Protein 6SP9 (pdb70)

Organism: Mus musculus (NCBI:txid10090)

Secondary structure (DSSP, 8-state):
-PPEEEEEETTEEEEEETTEEEEEEEEEETTEEEEEEEETTTTEEEEEEEESSTTSSHHHHHHHHHHHHHHHH---TTB---SEEE-S-SSGGG----EEEEE---EEHHHHHTT----HHHHHHHHHHHHHHHHHHHHTT---SS--GGGEEE-TT--EEE-S-----------TTS-HHHHTT-S---TTHHHHHHHHHHHHHHHSS-S---SSHHHHHHHHHHHH-PPPHHHHTT---HHHHHHHHHSPP-PPPPGGGTSTT--HHHHHHHHHHS-S-TTSSPPHHHHHTSGGGTTT--GGG-PPPPP---GGGG----HHHHHHHHHHHHHH--PPPS------

CATH classification: 1.10.510.10

Foldseek 3Di:
DFAWDWDQAPNRIDTGGPQWDDWHWDAADDQWTWTWTARNVPRAIKIKTKGHFQLVDLQSLLVLLVVLQVQLFDDAQAAWHFQAKDAPDPDLVRGGIIMTMTGDFRAWQVPADDDVADDLVLLLVLLLSVLLQLQACVLQVWAFQQDARRQWGAHNVRRIHGDNTHHPDDPDDDCLLFQLCSQQVWQDAGNLRVLSSSLQRSLCSLPVDGQQRAPHSVSSVVSLCQAAWQDDPVLVVRHDDPVVSVVSVPDDTHDHDQQCVVRDPDDVLSSVLSNQNSHSPNVSRDHSVRSLPRVSNVVPRDVVRSDYGDHRDPVCVVDRDDSSVSSVSSVVSNVPRDRDDPDDDDDD

Radius of gyration: 21.52 Å; Cα contacts (8 Å, |Δi|>4): 564; chains: 1; bounding box: 47×67×38 Å

Solvent-accessible surface area: 17713 Å² total; per-residue (Å²): 148,84,99,53,59,159,65,109,10,75,186,64,74,0,44,2,9,60,69,1,68,127,9,55,65,84,40,94,22,32,75,10,24,26,0,17,7,88,5,71,155,41,47,82,137,0,12,0,20,23,3,52,95,2,18,126,40,78,60,34,0,20,37,3,14,23,22,1,39,11,18,40,39,3,152,20,80,4,3,15,8,16,32,23,9,15,16,33,17,112,33,58,152,110,1,91,42,0,1,7,0,18,76,30,26,51,39,38,2,71,100,24,29,78,130,54,108,34,85,47,78,54,2,13,53,0,0,6,4,0,0,22,0,0,45,10,0,13,52,6,104,7,20,8,98,34,0,15,8,58,19,0,11,0,32,124,112,18,92,0,23,0,46,55,8,32,87,138,102,172,268,153,51,59,119,92,17,38,1,0,6,40,17,36,129,17,118,76,84,60,60,10,2,1,0,0,3,0,0,2,1,0,0,36,18,48,66,65,85,35,35,2,58,8,121,78,92,72,45,3,8,77,57,0,1,154,9,22,5,43,27,51,81,94,23,30,162,41,6,74,58,105,85,40,75,69,80,10,129,85,35,85,114,54,109,110,74,90,1,54,106,43,5,136,82,25,42,107,73,0,15,54,0,0,46,83,0,4,33,18,83,26,94,65,8,19,55,3,51,103,0,1,70,23,55,2,0,73,111,64,64,41,100,143,61,7,66,91,13,105,127,29,91,62,75,13,29,102,130,129,24,124,59,96,79,1,39,36,59,0,35,78,36,12,114,67,31,118,81,42,91,110,114,112,130,168,192,192

GO terms:
  GO:0038066 p38MAPK cascade (P, IDA)
  GO:0106310 protein serine kinase activity (F, EXP)
  GO:0045663 positive regulation of myoblast differentiation (P, IMP)
  GO:0010831 positive regulation of myotube differentiation (P, IMP)
  GO:1901741 positive regulation of myoblast fusion (P, IMP)
  GO:0006357 regulation of transcription by RNA polymerase II (P, IMP)
  GO:0002062 chondrocyte differentiation (P, IDA)
  GO:0004672 protein kinase activity (F, IDA)
  GO:0004674 protein serine/threonine kinase activity (F, IDA)
  GO:0004707 MAP kinase activity (F, IDA)
  GO:0016301 kinase activity (F, IDA)
  GO:0000922 spindle pole (C, IDA)
  GO:0005739 mitochondrion (C, IDA)
  GO:0005829 cytosol (C, IDA)
  GO:0018105 peptidyl-serine phosphorylation (P, IDA)
  GO:0031663 lipopolysaccharide-mediated signaling pathway (P, IDA)
  GO:0032495 response to muramyl dipeptide (P, IDA)
  GO:0032496 response to lipopolysaccharide (P, IDA)
  GO:0030278 regulation of ossification (P, IDA)
  GO:0006355 regulation of DNA-templated transcription (P, IDA)

Structure (mmCIF, N/CA/C/O backbone):
data_6SP9
#
_entry.id   6SP9
#
_cell.length_a   80.937
_cell.length_b   102.308
_cell.length_c   103.156
_cell.angle_alpha   90.000
_cell.angle_beta   90.000
_cell.angle_gamma   90.000
#
_symmetry.space_group_name_H-M   'I 2 2 2'
#
loop_
_entity.id
_entity.type
_entity.pdbx_description
1 polymer 'Mitogen-activated protein kinase 14'
2 non-polymer 4-(4-FLUOROPHENYL)-1-(4-PIPERIDINYL)-5-(2-AMINO-4-PYRIMIDINYL)-IMIDAZOLE
3 non-polymer 'CALCIUM ION'
4 non-polymer 'DIMETHYL SULFOXIDE'
5 non-polymer 6-[2,5-bis(oxidanylidene)pyrrolidin-1-yl]pyridine-3-sulfonamide
6 water water
#
loop_
_atom_site.group_PDB
_atom_site.id
_atom_site.type_symbol
_atom_site.label_atom_id
_atom_site.label_alt_id
_atom_site.label_comp_id
_atom_site.label_asym_id
_atom_site.label_entity_id
_atom_site.label_seq_id
_atom_site.pdbx_PDB_ins_code
_atom_site.Cartn_x
_atom_site.Cartn_y
_atom_site.Cartn_z
_atom_site.occupancy
_atom_site.B_iso_or_equiv
_atom_site.auth_seq_id
_atom_site.auth_comp_id
_atom_site.auth_asym_id
_atom_site.auth_atom_id
_atom_site.pdbx_PDB_model_num
ATOM 1 N N . ARG A 1 6 ? 15.91526 -26.65336 118.56678 1.000 51.51915 5 ARG A N 1
ATOM 2 C CA . ARG A 1 6 ? 16.53208 -25.56282 117.82224 1.000 45.24971 5 ARG A CA 1
ATOM 3 C C . ARG A 1 6 ? 15.68700 -25.19919 116.60478 1.000 45.20234 5 ARG A C 1
ATOM 4 O O . ARG A 1 6 ? 15.14897 -26.07898 115.93090 1.000 44.38179 5 ARG A O 1
ATOM 6 N N . PRO A 1 7 ? 15.57102 -23.90698 116.31677 1.000 40.34941 6 PRO A N 1
ATOM 7 C CA . PRO A 1 7 ? 14.78949 -23.48545 115.15354 1.000 34.82049 6 PRO A CA 1
ATOM 8 C C . PRO A 1 7 ? 15.54995 -23.72814 113.86186 1.000 27.57192 6 PRO A C 1
ATOM 9 O O . PRO A 1 7 ? 16.78247 -23.74831 113.82356 1.000 33.60213 6 PRO A O 1
ATOM 13 N N . THR A 1 8 ? 14.78757 -23.94301 112.79912 1.000 24.74065 7 THR A N 1
ATOM 14 C CA . THR A 1 8 ? 15.35913 -24.02180 111.46691 1.000 22.82147 7 THR A CA 1
ATOM 15 C C . THR A 1 8 ? 15.62458 -22.60225 110.99015 1.000 17.05906 7 THR A C 1
ATOM 16 O O . THR A 1 8 ? 14.77268 -21.72024 111.13970 1.000 20.21880 7 THR A O 1
ATOM 20 N N . PHE A 1 9 ? 16.81337 -22.37238 110.46113 1.000 15.53440 8 PHE A N 1
ATOM 21 C CA . PHE A 1 9 ? 17.15055 -21.09642 109.85433 1.000 14.31144 8 PHE A CA 1
ATOM 22 C C . PHE A 1 9 ? 17.04905 -21.23021 108.34204 1.000 16.09099 8 PHE A C 1
ATOM 23 O O . PHE A 1 9 ? 17.20190 -22.32087 107.78362 1.000 19.32297 8 PHE A O 1
ATOM 31 N N . TYR A 1 10 ? 16.78178 -20.11721 107.67548 1.000 13.77275 9 TYR A N 1
ATOM 32 C CA . TYR A 1 10 ? 16.83635 -20.07099 106.22573 1.000 13.25499 9 TYR A CA 1
ATOM 33 C C . TYR A 1 10 ? 17.71114 -18.90143 105.81200 1.000 13.65482 9 TYR A C 1
ATOM 34 O O . TYR A 1 10 ? 17.99193 -17.99737 106.60029 1.000 14.90793 9 TYR A O 1
ATOM 43 N N . ARG A 1 11 ? 18.16646 -18.94746 104.57118 1.000 14.19334 10 ARG A N 1
ATOM 44 C CA . ARG A 1 11 ? 19.02747 -17.91597 104.01919 1.000 12.88058 10 ARG A CA 1
ATOM 45 C C . ARG A 1 11 ? 18.26528 -17.11033 102.98094 1.000 15.16566 10 ARG A C 1
ATOM 46 O O . ARG A 1 11 ? 17.47546 -17.66172 102.20759 1.000 17.04536 10 ARG A O 1
ATOM 54 N N . GLN A 1 12 ? 18.49077 -15.80128 102.98097 1.000 11.04798 11 GLN A N 1
ATOM 55 C CA . GLN A 1 12 ? 17.88815 -14.92919 101.98287 1.000 12.69866 11 GLN A CA 1
ATOM 56 C C . GLN A 1 12 ? 18.85238 -13.78903 101.69470 1.000 12.88456 11 GLN A C 1
ATOM 57 O O . GLN A 1 12 ? 19.40983 -13.20032 102.62262 1.000 12.27853 11 GLN A O 1
ATOM 63 N N . GLU A 1 13 ? 19.04928 -13.46778 100.41576 1.000 11.50394 12 GLU A N 1
ATOM 64 C CA . GLU A 1 13 ? 19.91138 -12.34871 100.05400 1.000 11.97755 12 GLU A CA 1
ATOM 65 C C . GLU A 1 13 ? 19.11985 -11.05197 100.16728 1.000 11.92893 12 GLU A C 1
ATOM 66 O O . GLU A 1 13 ? 18.10965 -10.86723 99.48348 1.000 12.29581 12 GLU A O 1
ATOM 72 N N . LEU A 1 14 ? 19.58213 -10.16097 101.03620 1.000 11.11298 13 LEU A N 1
ATOM 73 C CA . LEU A 1 14 ? 18.93436 -8.88194 101.28641 1.000 12.58492 13 LEU A CA 1
ATOM 74 C C . LEU A 1 14 ? 20.04209 -7.84980 101.33899 1.000 13.38771 13 LEU A C 1
ATOM 75 O O . LEU A 1 14 ? 21.06901 -8.08063 101.98633 1.000 12.84623 13 LEU A O 1
ATOM 80 N N . ASN A 1 15 ? 19.86203 -6.74603 100.62350 1.000 15.04669 14 ASN A N 1
ATOM 81 C CA . ASN A 1 15 ? 20.88576 -5.70183 100.56328 1.000 14.75579 14 ASN A CA 1
ATOM 82 C C . ASN A 1 15 ? 22.22383 -6.27820 100.10992 1.000 15.31603 14 ASN A C 1
ATOM 83 O O . ASN A 1 15 ? 23.28161 -5.91665 100.63052 1.000 16.45795 14 ASN A O 1
ATOM 88 N N . LYS A 1 16 ? 22.17099 -7.19756 99.13736 1.000 13.79021 15 LYS A N 1
ATOM 89 C CA . LYS A 1 16 ? 23.34196 -7.80160 98.50130 1.000 13.75735 15 LYS A CA 1
ATOM 90 C C . LYS A 1 16 ? 24.15817 -8.68850 99.43124 1.000 14.95565 15 LYS A C 1
ATOM 91 O O . LYS A 1 16 ? 25.32541 -8.97846 99.14416 1.000 17.99712 15 LYS A O 1
ATOM 97 N N . THR A 1 17 ? 23.59393 -9.14195 100.54640 1.000 12.79460 16 THR A N 1
ATOM 98 C CA . THR A 1 17 ? 24.31367 -10.06248 101.40711 1.000 13.57896 16 THR A CA 1
ATOM 99 C C . THR A 1 17 ? 23.35564 -11.09294 101.99051 1.000 11.33656 16 THR A C 1
ATOM 100 O O . THR A 1 17 ? 22.14757 -10.87448 102.07703 1.000 12.14444 16 THR A O 1
ATOM 104 N N A ILE A 1 18 ? 23.92466 -12.21524 102.41007 0.324 12.14320 17 ILE A N 1
ATOM 105 N N B ILE A 1 18 ? 23.90027 -12.24106 102.37736 0.676 12.06314 17 ILE A N 1
ATOM 106 C CA A ILE A 1 18 ? 23.14752 -13.31490 102.96715 0.324 13.15960 17 ILE A CA 1
ATOM 107 C CA B ILE A 1 18 ? 23.06880 -13.32506 102.89515 0.676 13.12363 17 ILE A CA 1
ATOM 108 C C A ILE A 1 18 ? 22.68993 -12.95180 104.37080 0.324 12.76682 17 ILE A C 1
ATOM 109 C C B ILE A 1 18 ? 22.68338 -13.03369 104.33969 0.676 12.77453 17 ILE A C 1
ATOM 110 O O A ILE A 1 18 ? 23.50527 -12.60739 105.23567 0.324 13.87385 17 ILE A O 1
ATOM 111 O O B ILE A 1 18 ? 23.54704 -12.81474 105.19897 0.676 14.19124 17 ILE A O 1
ATOM 120 N N . TRP A 1 19 ? 21.38455 -13.03195 104.60252 1.000 11.08378 18 TRP A N 1
ATOM 121 C CA . TRP A 1 19 ? 20.84287 -13.03681 105.94977 1.000 10.94170 18 TRP A CA 1
ATOM 122 C C . TRP A 1 19 ? 20.45707 -14.46935 106.28627 1.000 11.74329 18 TRP A C 1
ATOM 123 O O . TRP A 1 19 ? 19.92712 -15.19463 105.44076 1.000 12.67619 18 TRP A O 1
ATOM 134 N N . GLU A 1 20 ? 20.73383 -14.88032 107.51735 1.000 10.66269 19 GLU A N 1
ATOM 135 C CA . GLU A 1 20 ? 20.38343 -16.21315 108.00033 1.000 12.95843 19 GLU A CA 1
ATOM 136 C C . GLU A 1 20 ? 19.47540 -16.01636 109.20101 1.000 12.21088 19 GLU A C 1
ATOM 137 O O . GLU A 1 20 ? 19.91891 -15.53658 110.25056 1.000 12.65591 19 GLU A O 1
ATOM 143 N N . VAL A 1 21 ? 18.20230 -16.34942 109.03490 1.000 12.31760 20 VAL A N 1
ATOM 144 C CA . VAL A 1 21 ? 17.22819 -16.00993 110.06760 1.000 13.59263 20 VAL A CA 1
ATOM 145 C C . VAL A 1 21 ? 16.33907 -17.19444 110.42677 1.000 12.08144 20 VAL A C 1
ATOM 146 O O . VAL A 1 21 ? 16.09619 -18.08217 109.59430 1.000 12.47162 20 VAL A O 1
ATOM 150 N N . PRO A 1 22 ? 15.84754 -17.24773 111.65613 1.000 12.41411 21 PRO A N 1
ATOM 151 C CA . PRO A 1 22 ? 14.96226 -18.34239 112.04539 1.000 14.13580 21 PRO A CA 1
ATOM 152 C C . PRO A 1 22 ? 13.65793 -18.28366 111.28666 1.000 12.84138 21 PRO A C 1
ATOM 153 O O . PRO A 1 22 ? 13.15437 -17.20641 110.95172 1.000 11.94581 21 PRO A O 1
ATOM 157 N N . GLU A 1 23 ? 13.07991 -19.46771 111.07130 1.000 14.18137 22 GLU A N 1
ATOM 158 C CA . GLU A 1 23 ? 11.80556 -19.56776 110.37186 1.000 13.98360 22 GLU A CA 1
ATOM 159 C C . GLU A 1 23 ? 10.70608 -18.76869 111.06042 1.000 12.25802 22 GLU A C 1
ATOM 160 O O . GLU A 1 23 ? 9.70361 -18.44029 110.42649 1.000 13.23501 22 GLU A O 1
ATOM 163 N N . ARG A 1 24 ? 10.88559 -18.43802 112.33496 1.000 12.19300 23 ARG A N 1
ATOM 164 C CA . ARG A 1 24 ? 9.93514 -17.58389 113.03520 1.000 13.75075 23 ARG A CA 1
ATOM 165 C C . ARG A 1 24 ? 9.67879 -16.26609 112.29906 1.000 10.95749 23 ARG A C 1
ATOM 166 O O . ARG A 1 24 ? 8.55643 -15.74841 112.32117 1.000 12.76047 23 ARG A O 1
ATOM 174 N N . TYR A 1 25 ? 10.70571 -15.69460 111.66022 1.000 9.99623 24 TYR A N 1
ATOM 175 C CA . TYR A 1 25 ? 10.59998 -14.37661 111.03519 1.000 9.18921 24 TYR A CA 1
ATOM 176 C C . TYR A 1 25 ? 10.46763 -14.55124 109.53189 1.000 12.08545 24 TYR A C 1
ATOM 177 O O . TYR A 1 25 ? 11.32875 -15.17130 108.89870 1.000 13.08704 24 TYR A O 1
ATOM 186 N N . GLN A 1 26 ? 9.40181 -14.00416 108.96452 1.000 10.03019 25 GLN A N 1
ATOM 187 C CA . GLN A 1 26 ? 9.08086 -14.23432 107.56528 1.000 11.01299 25 GLN A CA 1
ATOM 188 C C . GLN A 1 26 ? 8.86745 -12.92091 106.82793 1.000 10.90002 25 GLN A C 1
ATOM 189 O O . GLN A 1 26 ? 8.68454 -11.85668 107.42487 1.000 11.42336 25 GLN A O 1
ATOM 195 N N . ASN A 1 27 ? 8.91872 -13.01121 105.49915 1.000 12.65620 26 ASN A N 1
ATOM 196 C CA . ASN A 1 27 ? 8.61865 -11.88769 104.60558 1.000 11.07976 26 ASN A CA 1
ATOM 197 C C . ASN A 1 27 ? 9.52731 -10.68446 104.86249 1.000 10.87047 26 ASN A C 1
ATOM 198 O O . ASN A 1 27 ? 9.07199 -9.54126 104.95311 1.000 12.98700 26 ASN A O 1
ATOM 203 N N . LEU A 1 28 ? 10.82222 -10.94609 104.97081 1.000 10.15230 27 LEU A N 1
ATOM 204 C CA . LEU A 1 28 ? 11.76596 -9.86237 105.19548 1.000 10.67290 27 LEU A CA 1
ATOM 205 C C . LEU A 1 28 ? 11.87855 -8.96528 103.97485 1.000 11.27385 27 LEU A C 1
ATOM 206 O O . LEU A 1 28 ? 11.98056 -9.43993 102.83800 1.000 11.57124 27 LEU A O 1
ATOM 211 N N . SER A 1 29 ? 11.91480 -7.66290 104.21220 1.000 10.43720 28 SER A N 1
ATOM 212 C CA . SER A 1 29 ? 12.22509 -6.75432 103.11952 1.000 12.58525 28 SER A CA 1
ATOM 213 C C . SER A 1 29 ? 12.93602 -5.53650 103.68029 1.000 11.37994 28 SER A C 1
ATOM 214 O O . SER A 1 29 ? 12.63835 -5.09745 104.79972 1.000 11.60835 28 SER A O 1
ATOM 217 N N . PRO A 1 30 ? 13.86942 -4.97025 102.93275 1.000 10.13318 29 PRO A N 1
ATOM 218 C CA . PRO A 1 30 ? 14.73152 -3.91532 103.48689 1.000 10.57585 29 PRO A CA 1
ATOM 219 C C . PRO A 1 30 ? 13.99131 -2.61533 103.75675 1.000 9.97034 29 PRO A C 1
ATOM 220 O O . PRO A 1 30 ? 13.18233 -2.15503 102.94442 1.000 10.59167 29 PRO A O 1
ATOM 224 N N . VAL A 1 31 ? 14.31466 -1.99898 104.90045 1.000 10.00646 30 VAL A N 1
ATOM 225 C CA . VAL A 1 31 ? 13.77098 -0.69794 105.27614 1.000 9.27436 30 VAL A CA 1
ATOM 226 C C . VAL A 1 31 ? 14.88305 0.24590 105.71077 1.000 10.40590 30 VAL A C 1
ATOM 227 O O . VAL A 1 31 ? 14.62592 1.21672 106.42862 1.000 10.70373 30 VAL A O 1
ATOM 231 N N . GLY A 1 32 ? 16.10988 -0.00722 105.27840 1.000 11.03970 31 GLY A N 1
ATOM 232 C CA . GLY A 1 32 ? 17.16475 0.98296 105.38373 1.000 13.86470 31 GLY A CA 1
ATOM 233 C C . GLY A 1 32 ? 18.28583 0.58576 106.33053 1.000 16.67401 31 GLY A C 1
ATOM 234 O O . GLY A 1 32 ? 18.23192 -0.41625 107.03889 1.000 17.83665 31 GLY A O 1
ATOM 235 N N . SER A 1 33 ? 19.32976 1.41203 106.32127 1.000 15.98306 32 SER A N 1
ATOM 236 C CA . SER A 1 33 ? 20.48321 1.17242 107.17477 1.000 19.06334 32 SER A CA 1
ATOM 237 C C . SER A 1 33 ? 20.23395 1.70211 108.57579 1.000 21.02297 32 SER A C 1
ATOM 238 O O . SER A 1 33 ? 19.44950 2.63083 108.78128 1.000 26.19759 32 SER A O 1
ATOM 241 N N . GLY A 1 34 ? 20.89365 1.07082 109.54769 1.000 19.26116 33 GLY A N 1
ATOM 242 C CA . GLY A 1 34 ? 20.97977 1.58083 110.89438 1.000 21.47850 33 GLY A CA 1
ATOM 243 C C . GLY A 1 34 ? 22.43826 1.75515 111.28093 1.000 22.08673 33 GLY A C 1
ATOM 244 O O . GLY A 1 34 ? 23.34488 1.55314 110.47300 1.000 23.57900 33 GLY A O 1
ATOM 245 N N . ALA A 1 35 ? 22.64463 2.15770 112.52604 1.000 21.47410 34 ALA A N 1
ATOM 246 C CA . ALA A 1 35 ? 24.00286 2.31995 113.02471 1.000 21.09568 34 ALA A CA 1
ATOM 247 C C . ALA A 1 35 ? 24.72259 0.98079 112.98499 1.000 20.18865 34 ALA A C 1
ATOM 248 O O . ALA A 1 35 ? 24.33401 0.03930 113.67629 1.000 24.84091 34 ALA A O 1
ATOM 250 N N . TYR A 1 36 ? 25.76111 0.88587 112.15345 1.000 19.39947 35 TYR A N 1
ATOM 251 C CA . TYR A 1 36 ? 26.58686 -0.32048 112.05599 1.000 19.71462 35 TYR A CA 1
ATOM 252 C C . TYR A 1 36 ? 25.80862 -1.53763 111.55171 1.000 21.21474 35 TYR A C 1
ATOM 253 O O . TYR A 1 36 ? 26.17830 -2.67320 111.83876 1.000 21.32606 35 TYR A O 1
ATOM 262 N N . GLY A 1 37 ? 24.74179 -1.33041 110.78854 1.000 20.48525 36 GLY A N 1
ATOM 263 C CA . GLY A 1 37 ? 23.96513 -2.46699 110.32239 1.000 21.16901 36 GLY A CA 1
ATOM 264 C C . GLY A 1 37 ? 22.94193 -2.02342 109.30386 1.000 23.90669 36 GLY A C 1
ATOM 265 O O . GLY A 1 37 ? 22.89995 -0.85909 108.89893 1.000 25.45989 36 GLY A O 1
ATOM 266 N N . SER A 1 38 ? 22.11620 -2.98008 108.88394 1.000 16.82830 37 SER A N 1
ATOM 267 C CA . SER A 1 38 ? 21.01044 -2.71982 107.96673 1.000 13.85927 37 SER A CA 1
ATOM 268 C C . SER A 1 38 ? 19.77831 -3.45853 108.47511 1.000 10.84445 37 SER A C 1
ATOM 269 O O . SER A 1 38 ? 19.89146 -4.42221 109.23669 1.000 10.77495 37 SER A O 1
ATOM 272 N N . VAL A 1 39 ? 18.59493 -2.99444 108.07261 1.000 10.12690 38 VAL A N 1
ATOM 273 C CA . VAL A 1 39 ? 17.35206 -3.35674 108.75229 1.000 9.75150 38 VAL A CA 1
ATOM 274 C C . VAL A 1 39 ? 16.33483 -3.86103 107.74482 1.000 10.39040 38 VAL A C 1
ATOM 275 O O . VAL A 1 39 ? 16.17634 -3.27771 106.66413 1.000 10.21911 38 VAL A O 1
ATOM 279 N N . CYS A 1 40 ? 15.62102 -4.92618 108.10877 1.000 9.14218 39 CYS A N 1
ATOM 280 C CA . CYS A 1 40 ? 14.50213 -5.43189 107.33034 1.000 10.03563 39 CYS A CA 1
ATOM 281 C C . CYS A 1 40 ? 13.25693 -5.45197 108.19914 1.000 11.19734 39 CYS A C 1
ATOM 282 O O . CYS A 1 40 ? 13.32322 -5.80923 109.38346 1.000 11.35473 39 CYS A O 1
ATOM 285 N N . ALA A 1 41 ? 12.12699 -5.08499 107.61310 1.000 9.76584 40 ALA A N 1
ATOM 286 C CA . ALA A 1 41 ? 10.83109 -5.39231 108.19623 1.000 10.69380 40 ALA A CA 1
ATOM 287 C C . ALA A 1 41 ? 10.54387 -6.88397 108.04063 1.000 10.59945 40 ALA A C 1
ATOM 288 O O . ALA A 1 41 ? 10.97067 -7.52207 107.07158 1.000 12.03547 40 ALA A O 1
ATOM 290 N N . ALA A 1 42 ? 9.80166 -7.44785 108.99331 1.000 9.93765 41 ALA A N 1
ATOM 291 C CA . ALA A 1 42 ? 9.50837 -8.87558 108.97677 1.000 9.81697 41 ALA A CA 1
ATOM 292 C C . ALA A 1 42 ? 8.21425 -9.13923 109.72565 1.000 10.40903 41 ALA A C 1
ATOM 293 O O . ALA A 1 42 ? 7.73503 -8.31414 110.50876 1.000 11.26466 41 ALA A O 1
ATOM 295 N N . PHE A 1 43 ? 7.65357 -10.30413 109.47902 1.000 11.48280 42 PHE A N 1
ATOM 296 C CA . PHE A 1 43 ? 6.47366 -10.78382 110.18604 1.000 10.48237 42 PHE A CA 1
ATOM 297 C C . PHE A 1 43 ? 6.91538 -11.83510 111.20267 1.000 10.51254 42 PHE A C 1
ATOM 298 O O . PHE A 1 43 ? 7.56076 -12.82828 110.83265 1.000 10.64669 42 PHE A O 1
ATOM 306 N N . ASP A 1 44 ? 6.59895 -11.60957 112.48154 1.000 10.31301 43 ASP A N 1
ATOM 307 C CA . ASP A 1 44 ? 6.88406 -12.57084 113.55129 1.000 9.15550 43 ASP A CA 1
ATOM 308 C C . ASP A 1 44 ? 5.72712 -13.56591 113.60754 1.000 9.79819 43 ASP A C 1
ATOM 309 O O . ASP A 1 44 ? 4.63814 -13.24700 114.09559 1.000 10.56814 43 ASP A O 1
ATOM 314 N N . THR A 1 45 ? 5.95751 -14.78193 113.10732 1.000 10.62842 44 THR A N 1
ATOM 315 C CA . THR A 1 45 ? 4.87804 -15.76627 113.06698 1.000 10.96595 44 THR A CA 1
ATOM 316 C C . THR A 1 45 ? 4.49105 -16.29282 114.44310 1.000 10.71526 44 THR A C 1
ATOM 317 O O . THR A 1 45 ? 3.43328 -16.92266 114.56080 1.000 11.52769 44 THR A O 1
ATOM 321 N N . LYS A 1 46 ? 5.30450 -16.06760 115.47017 1.000 11.13631 45 LYS A N 1
ATOM 322 C CA . LYS A 1 46 ? 4.94158 -16.54073 116.80105 1.000 11.80013 45 LYS A CA 1
ATOM 323 C C . LYS A 1 46 ? 3.81306 -15.70404 117.38589 1.000 12.85341 45 LYS A C 1
ATOM 324 O O . LYS A 1 46 ? 2.90825 -16.23548 118.04520 1.000 13.53221 45 LYS A O 1
ATOM 330 N N . THR A 1 47 ? 3.83216 -14.39602 117.13674 1.000 12.83846 46 THR A N 1
ATOM 331 C CA . THR A 1 47 ? 2.91083 -13.46093 117.76977 1.000 14.74514 46 THR A CA 1
ATOM 332 C C . THR A 1 47 ? 2.03472 -12.70218 116.78971 1.000 13.09413 46 THR A C 1
ATOM 333 O O . THR A 1 47 ? 1.15983 -11.94365 117.22985 1.000 14.05758 46 THR A O 1
ATOM 337 N N . GLY A 1 48 ? 2.24406 -12.86631 115.48516 1.000 11.52484 47 GLY A N 1
ATOM 338 C CA . GLY A 1 48 ? 1.52192 -12.07727 114.52310 1.000 12.46938 47 GLY A CA 1
ATOM 339 C C . GLY A 1 48 ? 1.90698 -10.61739 114.48260 1.000 12.26510 47 GLY A C 1
ATOM 340 O O . GLY A 1 48 ? 1.20252 -9.83342 113.85314 1.000 14.65404 47 GLY A O 1
ATOM 341 N N . HIS A 1 49 ? 3.01506 -10.22410 115.10720 1.000 10.19151 48 HIS A N 1
ATOM 342 C CA . HIS A 1 49 ? 3.42647 -8.83070 115.15362 1.000 11.12056 48 HIS A CA 1
ATOM 343 C C . HIS A 1 49 ? 4.43515 -8.54193 114.05412 1.000 9.68015 48 HIS A C 1
ATOM 344 O O . HIS A 1 49 ? 5.16647 -9.42710 113.60317 1.000 11.06868 48 HIS A O 1
ATOM 351 N N . ARG A 1 50 ? 4.45422 -7.28961 113.62117 1.000 10.63375 49 ARG A N 1
ATOM 352 C CA . ARG A 1 50 ? 5.45491 -6.81187 112.67758 1.000 9.15907 49 ARG A CA 1
ATOM 353 C C . ARG A 1 50 ? 6.68601 -6.35564 113.43761 1.000 10.46410 49 ARG A C 1
ATOM 354 O O . ARG A 1 50 ? 6.58132 -5.62792 114.43132 1.000 11.87989 49 ARG A O 1
ATOM 362 N N . VAL A 1 51 ? 7.85451 -6.76252 112.95237 1.000 8.49801 50 VAL A N 1
ATOM 363 C CA . VAL A 1 51 ? 9.10366 -6.47524 113.63476 1.000 8.33146 50 VAL A CA 1
ATOM 364 C C . VAL A 1 51 ? 10.10246 -5.88527 112.65411 1.000 8.98040 50 VAL A C 1
ATOM 365 O O . VAL A 1 51 ? 9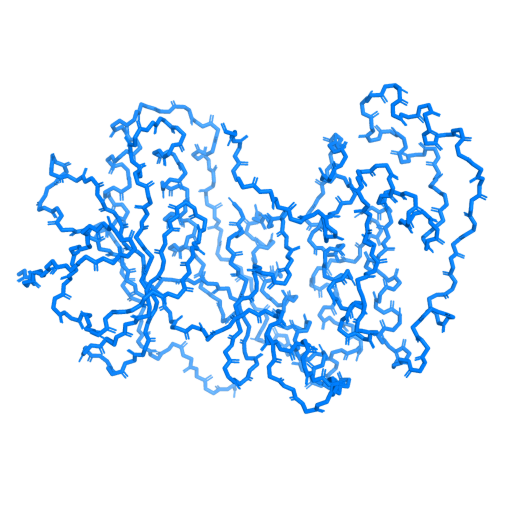.94493 -5.97408 111.43359 1.000 9.58349 50 VAL A O 1
ATOM 369 N N . ALA A 1 52 ? 11.13543 -5.27209 113.20821 1.000 8.15286 51 ALA A N 1
ATOM 370 C CA . ALA A 1 52 ? 12.29185 -4.84677 112.43399 1.000 8.56660 51 ALA A CA 1
ATOM 371 C C . ALA A 1 52 ? 13.49245 -5.64717 112.91241 1.000 8.94952 51 ALA A C 1
ATOM 372 O O . ALA A 1 52 ? 13.71971 -5.77114 114.11979 1.000 10.67417 51 ALA A O 1
ATOM 374 N N . VAL A 1 53 ? 14.25276 -6.20381 111.97712 1.000 8.13938 52 VAL A N 1
ATOM 375 C CA . VAL A 1 53 ? 15.41991 -7.02407 112.27772 1.000 10.08694 52 VAL A CA 1
ATOM 376 C C . VAL A 1 53 ? 16.63543 -6.29683 111.73470 1.000 8.87443 52 VAL A C 1
ATOM 377 O O . VAL A 1 53 ? 16.69985 -6.00472 110.52942 1.000 9.12658 52 VAL A O 1
ATOM 381 N N . LYS A 1 54 ? 17.59500 -6.00638 112.59551 1.000 9.08715 53 LYS A N 1
ATOM 382 C CA . LYS A 1 54 ? 18.83848 -5.37061 112.18601 1.000 10.10696 53 LYS A CA 1
ATOM 383 C C . LYS A 1 54 ? 19.95544 -6.40195 112.19472 1.000 10.46735 53 LYS A C 1
ATOM 384 O O . LYS A 1 54 ? 20.21272 -7.02924 113.23377 1.000 11.67952 53 LYS A O 1
ATOM 390 N N . LYS A 1 55 ? 20.60497 -6.58245 111.04950 1.000 9.59687 54 LYS A N 1
ATOM 391 C CA . LYS A 1 55 ? 21.79734 -7.41521 110.96561 1.000 9.47132 54 LYS A CA 1
ATOM 392 C C . LYS A 1 55 ? 23.01321 -6.51587 111.13527 1.000 10.53544 54 LYS A C 1
ATOM 393 O O . LYS A 1 55 ? 23.22945 -5.60220 110.33038 1.000 10.60660 54 LYS A O 1
ATOM 399 N N . LEU A 1 56 ? 23.80841 -6.75940 112.17093 1.000 9.84703 55 LEU A N 1
ATOM 400 C CA . LEU A 1 56 ? 24.99227 -5.93826 112.34532 1.000 11.19313 55 LEU A CA 1
ATOM 401 C C . LEU A 1 56 ? 25.98863 -6.22026 111.23416 1.000 14.71937 55 LEU A C 1
ATOM 402 O O . LEU A 1 56 ? 26.15056 -7.35854 110.79171 1.000 14.28345 55 LEU A O 1
ATOM 407 N N A SER A 1 57 ? 26.65666 -5.16699 110.77807 0.557 15.86925 56 SER A N 1
ATOM 408 N N B SER A 1 57 ? 26.65619 -5.16451 110.77668 0.443 15.88262 56 SER A N 1
ATOM 409 C CA A SER A 1 57 ? 27.62282 -5.27108 109.69554 0.557 17.67964 56 SER A CA 1
ATOM 410 C CA B SER A 1 57 ? 27.62902 -5.26017 109.69720 0.443 17.68098 56 SER A CA 1
ATOM 411 C C A SER A 1 57 ? 28.98914 -5.60676 110.28091 0.557 17.73947 56 SER A C 1
ATOM 412 C C B SER A 1 57 ? 28.99134 -5.60635 110.28462 0.443 17.76077 56 SER A C 1
ATOM 413 O O A SER A 1 57 ? 29.55036 -4.81698 111.04816 0.557 17.95259 56 SER A O 1
ATOM 414 O O B SER A 1 57 ? 29.55659 -4.81849 111.05111 0.443 17.96216 56 SER A O 1
ATOM 419 N N . ARG A 1 58 ? 29.50993 -6.77818 109.92851 1.000 18.03110 57 ARG A N 1
ATOM 420 C CA . ARG A 1 58 ? 30.84867 -7.20773 110.31949 1.000 21.84739 57 ARG A CA 1
ATOM 421 C C . ARG A 1 58 ? 31.13271 -6.95459 111.80339 1.00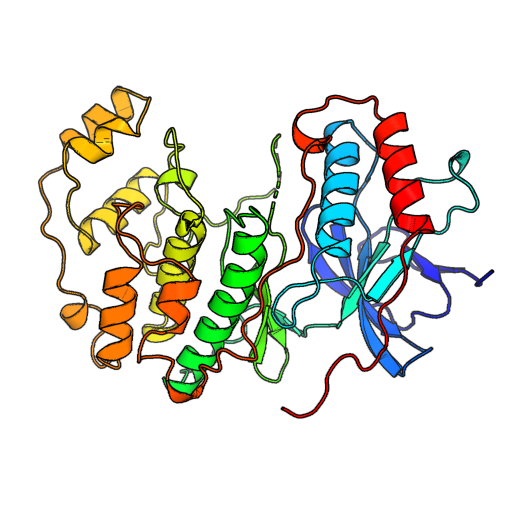0 18.96014 57 ARG A C 1
ATOM 422 O O . ARG A 1 58 ? 32.05881 -6.21558 112.14857 1.000 18.74958 57 ARG A O 1
ATOM 427 N N . PRO A 1 59 ? 30.32810 -7.53093 112.69413 1.000 16.71566 58 PRO A N 1
ATOM 428 C CA . PRO A 1 59 ? 30.38106 -7.12640 114.10768 1.000 14.64592 58 PRO A CA 1
ATOM 429 C C . PRO A 1 59 ? 31.71265 -7.38978 114.79299 1.000 15.65596 58 PRO A C 1
ATOM 430 O O . PRO A 1 59 ? 32.01029 -6.72485 115.79047 1.000 13.60626 58 PRO A O 1
ATOM 434 N N . PHE A 1 60 ? 32.52491 -8.32685 114.30572 1.000 16.53640 59 PHE A N 1
ATOM 435 C CA . PHE A 1 60 ? 33.78870 -8.64244 114.96679 1.000 16.22352 59 PHE A CA 1
ATOM 436 C C . PHE A 1 60 ? 34.97479 -8.51423 114.01531 1.000 20.66475 59 PHE A C 1
ATOM 437 O O . PHE A 1 60 ? 35.98848 -9.20096 114.17301 1.000 21.09535 59 PHE A O 1
ATOM 445 N N . GLN A 1 61 ? 34.86695 -7.60145 113.04880 1.000 18.68077 60 GLN A N 1
ATOM 446 C CA . GLN A 1 61 ? 35.92866 -7.41078 112.06443 1.000 25.13048 60 GLN A CA 1
ATOM 447 C C . GLN A 1 61 ? 37.15442 -6.75032 112.67747 1.000 25.05020 60 GLN A C 1
ATOM 448 O O . GLN A 1 61 ? 38.27795 -6.96647 112.20835 1.000 25.40393 60 GLN A O 1
ATOM 454 N N . SER A 1 62 ? 36.95954 -5.93959 113.71157 1.000 19.56320 61 SER A N 1
ATOM 455 C CA . SER A 1 62 ? 38.02847 -5.18381 114.32960 1.000 22.70342 61 SER A CA 1
ATOM 456 C C . SER A 1 62 ? 37.66237 -4.95672 115.78343 1.000 20.12858 61 SER A C 1
ATOM 457 O O . SER A 1 62 ? 36.53182 -5.20602 116.21214 1.000 17.06519 61 SER A O 1
ATOM 460 N N . ILE A 1 63 ? 38.63119 -4.44714 116.53635 1.000 19.76604 62 ILE A N 1
ATOM 461 C CA . ILE A 1 63 ? 38.38354 -4.12340 117.93251 1.000 18.99933 62 ILE A CA 1
ATOM 462 C C . ILE A 1 63 ? 37.33854 -3.02273 118.05795 1.000 16.86282 62 ILE A C 1
ATOM 463 O O . ILE A 1 63 ? 36.59169 -2.96953 119.04823 1.000 16.82711 62 ILE A O 1
ATOM 468 N N . ILE A 1 64 ? 37.27043 -2.12616 117.07238 1.000 17.03635 63 ILE A N 1
ATOM 469 C CA . ILE A 1 64 ? 36.25141 -1.08349 117.08709 1.000 16.94586 63 ILE A CA 1
ATOM 470 C C . ILE A 1 64 ? 34.87201 -1.69197 116.88521 1.000 15.32148 63 ILE A C 1
ATOM 471 O O . ILE A 1 64 ? 33.92161 -1.37434 117.61447 1.000 15.34685 63 ILE A O 1
ATOM 476 N N . HIS A 1 65 ? 34.73475 -2.56417 115.88364 1.000 15.18904 64 HIS A N 1
ATOM 477 C CA . HIS A 1 65 ? 33.44242 -3.18571 115.64714 1.000 14.59116 64 HIS A CA 1
ATOM 478 C C . HIS A 1 65 ? 33.04027 -4.05224 116.82515 1.000 11.86135 64 HIS A C 1
ATOM 479 O O . HIS A 1 65 ? 31.87294 -4.04810 117.23453 1.000 12.61998 64 HIS A O 1
ATOM 486 N N . ALA A 1 66 ? 33.98937 -4.80715 117.37945 1.000 13.16362 65 ALA A N 1
ATOM 487 C CA . ALA A 1 66 ? 33.64314 -5.77355 118.41405 1.000 11.44363 65 ALA A CA 1
ATOM 488 C C . ALA A 1 66 ? 33.12928 -5.07548 119.66485 1.000 11.31652 65 ALA A C 1
ATOM 489 O O . ALA A 1 66 ? 32.12961 -5.50208 120.25870 1.000 11.15503 65 ALA A O 1
ATOM 491 N N . LYS A 1 67 ? 33.80074 -4.00469 120.09055 1.000 11.72906 66 LYS A N 1
ATOM 492 C CA . LYS A 1 67 ? 33.33848 -3.31161 121.28495 1.000 9.83638 66 LYS A CA 1
ATOM 493 C C . LYS A 1 67 ? 32.03067 -2.57645 121.01396 1.000 11.69123 66 LYS A C 1
ATOM 494 O O . LYS A 1 67 ? 31.15086 -2.51278 121.88619 1.000 11.77357 66 LYS A O 1
ATOM 500 N N . ARG A 1 68 ? 31.86807 -2.02795 119.80733 1.000 11.53793 67 ARG A N 1
ATOM 501 C CA . ARG A 1 68 ? 30.60753 -1.35817 119.50507 1.000 11.40339 67 ARG A CA 1
ATOM 502 C C . ARG A 1 68 ? 29.45090 -2.34329 119.41251 1.000 9.98979 67 ARG A C 1
ATOM 503 O O . ARG A 1 68 ? 28.32056 -1.99558 119.76781 1.000 11.14505 67 ARG A O 1
ATOM 511 N N . THR A 1 69 ? 29.70796 -3.57153 118.96176 1.000 10.19062 68 THR A N 1
ATOM 512 C CA . THR A 1 69 ? 28.67679 -4.59994 118.97369 1.000 10.75573 68 THR A CA 1
ATOM 513 C C . THR A 1 69 ? 28.23914 -4.89808 120.40071 1.000 10.08374 68 THR A C 1
ATOM 514 O O . THR A 1 69 ? 27.03876 -4.92595 120.71178 1.000 10.23311 68 THR A O 1
ATOM 518 N N . TYR A 1 70 ? 29.20995 -5.12588 121.28635 1.000 10.53121 69 TYR A N 1
ATOM 519 C CA . TYR A 1 70 ? 28.91056 -5.35184 122.69342 1.000 10.15037 69 TYR A CA 1
ATOM 520 C C . TYR A 1 70 ? 28.15666 -4.17267 123.28223 1.000 10.06432 69 TYR A C 1
ATOM 521 O O . TYR A 1 70 ? 27.14707 -4.35261 123.97013 1.000 10.39783 69 TYR A O 1
ATOM 530 N N . ARG A 1 71 ? 28.64480 -2.95688 123.02290 1.000 9.90058 70 ARG A N 1
ATOM 531 C CA . ARG A 1 71 ? 28.00833 -1.75099 123.54222 1.000 9.23123 70 ARG A CA 1
ATOM 532 C C . ARG A 1 71 ? 26.54735 -1.68019 123.12487 1.000 10.11688 70 ARG A C 1
ATOM 533 O O . ARG A 1 71 ? 25.65650 -1.40187 123.94347 1.000 11.50988 70 ARG A O 1
ATOM 541 N N . GLU A 1 72 ? 26.27970 -1.90085 121.83812 1.000 9.29328 71 GLU A N 1
ATOM 542 C CA . GLU A 1 72 ? 24.91248 -1.75597 121.35145 1.000 9.91641 71 GLU A CA 1
ATOM 543 C C . GLU A 1 72 ? 24.01066 -2.82689 121.94435 1.000 9.98630 71 GLU A C 1
ATOM 544 O O . GLU A 1 72 ? 22.87568 -2.54400 122.34883 1.000 11.06500 71 GLU A O 1
ATOM 550 N N . LEU A 1 73 ? 24.48764 -4.05899 122.01610 1.000 9.91837 72 LEU A N 1
ATOM 551 C CA . LEU A 1 73 ? 23.65736 -5.10793 122.59357 1.000 10.46120 72 LEU A CA 1
ATOM 552 C C . LEU A 1 73 ? 23.38484 -4.85285 124.07801 1.000 10.01396 72 LEU A C 1
ATOM 553 O O . LEU A 1 73 ? 22.24376 -5.00296 124.53782 1.000 11.06009 72 LEU A O 1
ATOM 558 N N . ARG A 1 74 ? 24.40554 -4.45140 124.84002 1.000 10.16249 73 ARG A N 1
ATOM 559 C CA . ARG A 1 74 ? 24.19691 -4.10568 126.24462 1.000 13.99615 73 ARG A CA 1
ATOM 560 C C . ARG A 1 74 ? 23.18608 -2.98389 126.39105 1.000 13.60514 73 ARG A C 1
ATOM 561 O O . ARG A 1 74 ? 22.28445 -3.04580 127.23850 1.000 13.98435 73 ARG A O 1
ATOM 569 N N . LEU A 1 75 ? 23.33731 -1.93534 125.59090 1.000 12.28647 74 LEU A N 1
ATOM 570 C CA . LEU A 1 75 ? 22.44018 -0.79347 125.68992 1.000 13.16622 74 LEU A CA 1
ATOM 571 C C . LEU A 1 75 ? 21.01125 -1.19765 125.36589 1.000 13.89209 74 LEU A C 1
ATOM 572 O O . LEU A 1 75 ? 20.07267 -0.86653 126.10252 1.000 15.06801 74 LEU A O 1
ATOM 577 N N . LEU A 1 76 ? 20.82016 -1.90736 124.25774 1.000 11.55348 75 LEU A N 1
ATOM 578 C CA . LEU A 1 76 ? 19.46128 -2.24725 123.85556 1.000 13.91244 75 LEU A CA 1
ATOM 579 C C . LEU A 1 76 ? 18.81209 -3.24638 124.79933 1.000 12.15024 75 LEU A C 1
ATOM 580 O O . LEU A 1 76 ? 17.58672 -3.21440 124.97029 1.000 13.15660 75 LEU A O 1
ATOM 585 N N . LYS A 1 77 ? 19.59278 -4.15212 125.39403 1.000 9.93571 76 LYS A N 1
ATOM 586 C CA . LYS A 1 77 ? 19.03987 -5.05532 126.40264 1.000 10.50151 76 LYS A CA 1
ATOM 587 C C . LYS A 1 77 ? 18.56840 -4.30527 127.63850 1.000 12.07478 76 LYS A C 1
ATOM 588 O O . LYS A 1 77 ? 17.69360 -4.79548 128.36210 1.000 14.40862 76 LYS A O 1
ATOM 594 N N . HIS A 1 78 ? 19.14392 -3.13497 127.90736 1.000 12.18223 77 HIS A N 1
ATOM 595 C CA . HIS A 1 78 ? 18.79138 -2.37538 129.09573 1.000 12.68459 77 HIS A CA 1
ATOM 596 C C . HIS A 1 78 ? 17.59048 -1.46076 128.89360 1.000 14.91111 77 HIS A C 1
ATOM 597 O O . HIS A 1 78 ? 16.90506 -1.14704 129.87142 1.000 15.71881 77 HIS A O 1
ATOM 604 N N . MET A 1 79 ? 17.32845 -1.02422 127.66305 1.000 14.64893 78 MET A N 1
ATOM 605 C CA . MET A 1 79 ? 16.33413 0.01574 127.38029 1.000 13.61551 78 MET A CA 1
ATOM 606 C C . MET A 1 79 ? 14.94552 -0.59592 127.37993 1.000 15.01422 78 MET A C 1
ATOM 607 O O . MET A 1 79 ? 14.60525 -1.35721 126.46633 1.000 16.66931 78 MET A O 1
ATOM 612 N N . LYS A 1 80 ? 14.12104 -0.23416 128.38016 1.000 13.08471 79 LYS A N 1
ATOM 613 C CA . LYS A 1 80 ? 12.76161 -0.74974 128.52839 1.000 13.19165 79 LYS A CA 1
ATOM 614 C C . LYS A 1 80 ? 11.83654 0.43698 128.79415 1.000 11.84369 79 LYS A C 1
ATOM 615 O O . LYS A 1 80 ? 11.46660 0.73515 129.93679 1.000 13.66917 79 LYS A O 1
ATOM 621 N N . HIS A 1 81 ? 11.47489 1.12619 127.71453 1.000 10.00371 80 HIS A N 1
ATOM 622 C CA . HIS A 1 81 ? 10.68825 2.34941 127.77453 1.000 10.34738 80 HIS A CA 1
ATOM 623 C C . HIS A 1 81 ? 9.93241 2.50316 126.46237 1.000 9.29804 80 HIS A C 1
ATOM 624 O O . HIS A 1 81 ? 10.47624 2.23690 125.38544 1.000 9.97971 80 HIS A O 1
ATOM 631 N N . GLU A 1 82 ? 8.68683 2.97755 126.54434 1.000 9.37914 81 GLU A N 1
ATOM 632 C CA . GLU A 1 82 ? 7.84508 3.01317 125.34940 1.000 9.35468 81 GLU A CA 1
ATOM 633 C C . GLU A 1 82 ? 8.31176 4.00838 124.29285 1.000 10.08194 81 GLU A C 1
ATOM 634 O O . GLU A 1 82 ? 7.88982 3.88851 123.14237 1.000 10.80165 81 GLU A O 1
ATOM 640 N N . ASN A 1 83 ? 9.16893 4.97433 124.63588 1.000 8.70732 82 ASN A N 1
ATOM 641 C CA . ASN A 1 83 ? 9.68375 5.92302 123.65486 1.000 9.31247 82 ASN A CA 1
ATOM 642 C C . ASN A 1 83 ? 11.16900 5.71965 123.37142 1.000 8.14377 82 ASN A C 1
ATOM 643 O O . ASN A 1 83 ? 11.84593 6.64974 122.91885 1.000 8.32263 82 ASN A O 1
ATOM 648 N N . VAL A 1 84 ? 11.68324 4.51558 123.60895 1.000 8.71090 83 VAL A N 1
ATOM 649 C CA . VAL A 1 84 ? 13.07902 4.19131 123.34810 1.000 10.13736 83 VAL A CA 1
ATOM 650 C C . VAL A 1 84 ? 13.11536 2.82199 122.68654 1.000 9.54698 83 VAL A C 1
ATOM 651 O O . VAL A 1 84 ? 12.40565 1.90636 123.10927 1.000 9.58719 83 VAL A O 1
ATOM 655 N N . ILE A 1 85 ? 13.92560 2.68238 121.63742 1.000 10.47816 84 ILE A N 1
ATOM 656 C CA . ILE A 1 85 ? 14.07391 1.37823 120.99940 1.000 11.08661 84 ILE A CA 1
ATOM 657 C C . ILE A 1 85 ? 14.65683 0.38518 121.99425 1.000 12.25597 84 ILE A C 1
ATOM 658 O O . ILE A 1 85 ? 15.66888 0.65816 122.65252 1.000 15.93675 84 ILE A O 1
ATOM 663 N N . GLY A 1 86 ? 14.00879 -0.76820 122.11185 1.000 11.51014 85 GLY A N 1
ATOM 664 C CA . GLY A 1 86 ? 14.50822 -1.86940 122.91080 1.000 12.62557 85 GLY A CA 1
ATOM 665 C C . GLY A 1 86 ? 14.37158 -3.16294 122.13943 1.000 11.44883 85 GLY A C 1
ATOM 666 O O . GLY A 1 86 ? 14.10243 -3.13880 120.93395 1.000 13.96097 85 GLY A O 1
ATOM 667 N N . LEU A 1 87 ? 14.51225 -4.30585 122.81298 1.000 10.85440 86 LEU A N 1
ATOM 668 C CA . LEU A 1 87 ? 14.66539 -5.57895 122.12237 1.000 9.71593 86 LEU A CA 1
ATOM 669 C C . LEU A 1 87 ? 13.50296 -6.51188 122.39413 1.000 11.34487 86 LEU A C 1
ATOM 670 O O . LEU A 1 87 ? 13.14502 -6.75618 123.55174 1.000 12.84927 86 LEU A O 1
ATOM 675 N N . LEU A 1 88 ? 12.94427 -7.06277 121.32692 1.000 11.04756 87 LEU A N 1
ATOM 676 C CA . LEU A 1 88 ? 12.05638 -8.20467 121.39699 1.000 11.91228 87 LEU A CA 1
ATOM 677 C C . LEU A 1 88 ? 12.82664 -9.50906 121.31802 1.000 10.41074 87 LEU A C 1
ATOM 678 O O . LEU A 1 88 ? 12.36815 -10.52639 121.84268 1.000 12.32639 87 LEU A O 1
ATOM 683 N N . ASP A 1 89 ? 13.96518 -9.51663 120.63801 1.000 10.42627 88 ASP A N 1
ATOM 684 C CA . ASP A 1 89 ? 14.71244 -10.74729 120.41304 1.000 10.81816 88 ASP A CA 1
ATOM 685 C C . ASP A 1 89 ? 16.10849 -10.35094 119.97793 1.000 10.13724 88 ASP A C 1
ATOM 686 O O . ASP A 1 89 ? 16.33538 -9.23049 119.50991 1.000 9.44769 88 ASP A O 1
ATOM 691 N N . VAL A 1 90 ? 17.04520 -11.27702 120.16101 1.000 10.20244 89 VAL A N 1
ATOM 692 C CA . VAL A 1 90 ? 18.38311 -11.18356 119.58788 1.000 10.50989 89 VAL A CA 1
ATOM 693 C C . VAL A 1 90 ? 18.79037 -12.59984 119.24087 1.000 11.07883 89 VAL A C 1
ATOM 694 O O . VAL A 1 90 ? 18.52424 -13.52752 120.01402 1.000 12.80506 89 VAL A O 1
ATOM 698 N N . PHE A 1 91 ? 19.35200 -12.78921 118.05211 1.000 10.67677 90 PHE A N 1
ATOM 699 C CA . PHE A 1 91 ? 19.65225 -14.13790 117.59773 1.000 11.10259 90 PHE A CA 1
ATOM 700 C C . PHE A 1 91 ? 20.92576 -14.17609 116.76860 1.000 12.67449 90 PHE A C 1
ATOM 701 O O . PHE A 1 91 ? 21.40994 -13.16456 116.24370 1.000 10.75939 90 PHE A O 1
ATOM 709 N N . THR A 1 92 ? 21.45734 -15.38798 116.65442 1.000 12.09937 91 THR A N 1
ATOM 710 C CA . THR A 1 92 ? 22.57569 -15.67088 115.79410 1.000 12.17910 91 THR A CA 1
ATOM 711 C C . THR A 1 92 ? 22.37354 -17.06985 115.23397 1.000 13.11614 91 THR A C 1
ATOM 712 O O . THR A 1 92 ? 21.83377 -17.94503 115.92425 1.000 12.76601 91 THR A O 1
ATOM 716 N N . PRO A 1 93 ? 22.77799 -17.31088 113.98579 1.000 13.93503 92 PRO A N 1
ATOM 717 C CA . PRO A 1 93 ? 22.76525 -18.69187 113.47362 1.000 14.01347 92 PRO A CA 1
ATOM 718 C C . PRO A 1 93 ? 23.83037 -19.58166 114.09507 1.000 15.26297 92 PRO A C 1
ATOM 719 O O . PRO A 1 93 ? 23.75882 -20.80665 113.92998 1.000 18.24915 92 PRO A O 1
ATOM 723 N N . ALA A 1 94 ? 24.78461 -19.01675 114.82715 1.000 14.46000 93 ALA A N 1
ATOM 724 C CA . ALA A 1 94 ? 25.85716 -19.80787 115.41404 1.000 15.14219 93 ALA A CA 1
ATOM 725 C C . ALA A 1 94 ? 25.32687 -20.79064 116.45165 1.000 16.30119 93 ALA A C 1
ATOM 726 O O . ALA A 1 94 ? 24.42538 -20.48242 117.23547 1.000 17.78705 93 ALA A O 1
ATOM 728 N N . ARG A 1 95 ? 25.90830 -21.98550 116.45463 1.000 19.15121 94 ARG A N 1
ATOM 729 C CA . ARG A 1 95 ? 25.58359 -23.00645 117.43592 1.000 20.37370 94 ARG A CA 1
ATOM 730 C C . ARG A 1 95 ? 26.58214 -23.04722 118.57770 1.000 21.35829 94 ARG A C 1
ATOM 731 O O . ARG A 1 95 ? 26.36934 -23.77805 119.54941 1.000 24.19292 94 ARG A O 1
ATOM 734 N N . SER A 1 96 ? 27.64689 -22.25867 118.49449 1.000 17.49531 95 SER A N 1
ATOM 735 C CA . SER A 1 96 ? 28.65151 -22.18947 119.54365 1.000 20.36650 95 SER A CA 1
ATOM 736 C C . SER A 1 96 ? 29.43792 -20.90666 119.34042 1.000 16.15078 95 SER A C 1
ATOM 737 O O . SER A 1 96 ? 29.38050 -20.28299 118.27750 1.000 17.69598 95 SER A O 1
ATOM 740 N N . LEU A 1 97 ? 30.19742 -20.53721 120.37465 1.000 15.52840 96 LEU A N 1
ATOM 741 C CA . LEU A 1 97 ? 31.06015 -19.36470 120.28716 1.000 16.12419 96 LEU A CA 1
ATOM 742 C C . LEU A 1 97 ? 32.03980 -19.46955 119.12502 1.000 15.29327 96 LEU A C 1
ATOM 743 O O . LEU A 1 97 ? 32.35592 -18.46324 118.47949 1.000 17.12336 96 LEU A O 1
ATOM 748 N N . GLU A 1 98 ? 32.55218 -20.67676 118.85431 1.000 17.87151 97 GLU A N 1
ATOM 749 C CA . GLU A 1 98 ? 33.52416 -20.83316 117.77311 1.000 20.57590 97 GLU A CA 1
ATOM 750 C C . GLU A 1 98 ? 32.92306 -20.52670 116.40534 1.000 21.56152 97 GLU A C 1
ATOM 751 O O . GLU A 1 98 ? 33.65560 -20.16002 115.47870 1.000 30.30864 97 GLU A O 1
ATOM 757 N N . GLU A 1 99 ? 31.61329 -20.69070 116.25563 1.000 18.99493 98 GLU A N 1
ATOM 758 C CA . GLU A 1 99 ? 30.88997 -20.43052 115.01694 1.000 24.37383 98 GLU A CA 1
ATOM 759 C C . GLU A 1 99 ? 30.33367 -19.01574 114.94769 1.000 21.28176 98 GLU A C 1
ATOM 760 O O . GLU A 1 99 ? 29.69951 -18.66585 113.94614 1.000 23.29861 98 GLU A O 1
ATOM 766 N N . PHE A 1 100 ? 30.54760 -18.20668 115.98153 1.000 16.91619 99 PHE A N 1
ATOM 767 C CA . PHE A 1 100 ? 29.78995 -16.97380 116.18950 1.000 15.69296 99 PHE A CA 1
ATOM 768 C C . PHE A 1 100 ? 30.42599 -15.82538 115.41678 1.000 15.57625 99 PHE A C 1
ATOM 769 O O . PHE A 1 100 ? 31.55408 -15.41264 115.71111 1.000 18.84898 99 PHE A O 1
ATOM 777 N N . ASN A 1 101 ? 29.69283 -15.29848 114.43435 1.000 14.72708 100 ASN A N 1
ATOM 778 C CA . ASN A 1 101 ? 30.20342 -14.17040 113.66347 1.000 16.24615 100 ASN A CA 1
ATOM 779 C C . ASN A 1 101 ? 29.10619 -13.22377 113.19199 1.000 19.46123 100 ASN A C 1
ATOM 780 O O . ASN A 1 101 ? 29.40910 -12.29309 112.43328 1.000 20.21442 100 ASN A O 1
ATOM 785 N N . ASP A 1 102 ? 27.85787 -13.41129 113.60262 1.000 15.06952 101 ASP A N 1
ATOM 786 C CA . ASP A 1 102 ? 26.77527 -12.57643 113.10794 1.000 15.35790 101 ASP A CA 1
ATOM 787 C C . ASP A 1 102 ? 25.74906 -12.38907 114.21237 1.000 16.61491 101 ASP A C 1
ATOM 788 O O . ASP A 1 102 ? 25.46691 -13.32263 114.96806 1.000 15.31054 101 ASP A O 1
ATOM 793 N N . VAL A 1 103 ? 25.20593 -11.17651 114.30576 1.000 12.60754 102 VAL A N 1
ATOM 794 C CA . VAL A 1 103 ? 24.29250 -10.77755 115.37068 1.000 13.03573 102 VAL A CA 1
ATOM 795 C C . VAL A 1 103 ? 23.10793 -10.07475 114.72860 1.000 9.63199 102 VAL A C 1
ATOM 796 O O . VAL A 1 103 ? 23.29546 -9.14906 113.93076 1.000 11.94561 102 VAL A O 1
ATOM 800 N N . TYR A 1 104 ? 21.90085 -10.48268 115.09880 1.000 9.72051 103 TYR A N 1
ATOM 801 C CA . TYR A 1 104 ? 20.67066 -9.86914 114.61748 1.000 8.77505 103 TYR A CA 1
ATOM 802 C C . TYR A 1 104 ? 19.85976 -9.39197 115.81032 1.000 10.34578 103 TYR A C 1
ATOM 803 O O . TYR A 1 104 ? 19.66884 -10.14064 116.77705 1.000 10.25833 103 TYR A O 1
ATOM 812 N N . LEU A 1 105 ? 19.37463 -8.15864 115.73357 1.000 9.61384 104 LEU A N 1
ATOM 813 C CA . LEU A 1 105 ? 18.59505 -7.52418 116.78898 1.000 9.18265 104 LEU A CA 1
ATOM 814 C C . LEU A 1 105 ? 17.17896 -7.30032 116.28086 1.000 9.96200 104 LEU A C 1
ATOM 815 O O . LEU A 1 105 ? 16.98928 -6.88252 115.13337 1.000 11.66331 104 LEU A O 1
ATOM 820 N N . VAL A 1 106 ? 16.18105 -7.55460 117.12465 1.000 9.72073 105 VAL A N 1
ATOM 821 C CA . VAL A 1 106 ? 14.77923 -7.49084 116.71981 1.000 9.32219 105 VAL A CA 1
ATOM 822 C C . VAL A 1 106 ? 14.03953 -6.52262 117.63363 1.000 9.73804 105 VAL A C 1
ATOM 823 O O . VAL A 1 106 ? 14.16164 -6.61804 118.86177 1.000 10.58651 105 VAL A O 1
ATOM 827 N N . THR A 1 107 ? 13.25974 -5.61311 117.03647 1.000 9.54476 106 THR A N 1
ATOM 828 C CA . THR A 1 107 ? 12.42705 -4.67399 117.78424 1.000 9.53986 106 THR A CA 1
ATOM 829 C C . THR A 1 107 ? 11.08283 -4.53515 117.07964 1.000 9.24577 106 THR A C 1
ATOM 830 O O . THR A 1 107 ? 10.87828 -5.04452 115.97533 1.000 9.92178 106 THR A O 1
ATOM 834 N N . HIS A 1 108 ? 10.14534 -3.84998 117.72584 1.000 10.88004 107 HIS A N 1
ATOM 835 C CA . HIS A 1 108 ? 8.85344 -3.61384 117.08728 1.000 11.08800 107 HIS A CA 1
ATOM 836 C C . HIS A 1 108 ? 9.03918 -2.76288 115.82806 1.000 11.24848 107 HIS A C 1
ATOM 837 O O . HIS A 1 108 ? 9.80604 -1.79934 115.82044 1.000 10.43540 107 HIS A O 1
ATOM 844 N N . LEU A 1 109 ? 8.32321 -3.10546 114.75537 1.000 9.57226 108 LEU A N 1
ATOM 845 C CA . LEU A 1 109 ? 8.44597 -2.33715 113.51947 1.000 9.08441 108 LEU A CA 1
ATOM 846 C C . LEU A 1 109 ? 7.86249 -0.93525 113.68490 1.000 10.08729 108 LEU A C 1
ATOM 847 O O . LEU A 1 109 ? 6.72067 -0.76990 114.13214 1.000 12.34877 108 LEU A O 1
ATOM 852 N N . MET A 1 110 ? 8.64461 0.06822 113.30576 1.000 9.90004 109 MET A N 1
ATOM 853 C CA . MET A 1 110 ? 8.19554 1.45289 113.18797 1.000 11.63907 109 MET A CA 1
ATOM 854 C C . MET A 1 110 ? 8.31377 1.85780 111.72185 1.000 16.20039 109 MET A C 1
ATOM 855 O O . MET A 1 110 ? 9.29765 1.52664 111.06189 1.000 24.74114 109 MET A O 1
ATOM 860 N N . GLY A 1 111 ? 7.31162 2.56738 111.20602 1.000 16.17914 110 GLY A N 1
ATOM 861 C CA . GLY A 1 111 ? 7.20736 2.73736 109.76473 1.000 18.31091 110 GLY A CA 1
ATOM 862 C C . GLY A 1 111 ? 8.15663 3.74319 109.14448 1.000 15.75483 110 GLY A C 1
ATOM 863 O O . GLY A 1 111 ? 8.53806 3.59897 107.97589 1.000 19.78123 110 GLY A O 1
ATOM 864 N N . ALA A 1 112 ? 8.53580 4.77619 109.88197 1.000 12.24534 111 ALA A N 1
ATOM 865 C CA . ALA A 1 112 ? 9.13541 5.94445 109.27131 1.000 17.19628 111 ALA A CA 1
ATOM 866 C C . ALA A 1 112 ? 10.08795 6.59506 110.26513 1.000 13.54023 111 ALA A C 1
ATOM 867 O O . ALA A 1 112 ? 10.34703 6.07045 111.35003 1.000 12.57458 111 ALA A O 1
ATOM 869 N N . ASP A 1 113 ? 10.61298 7.75063 109.89746 1.000 11.52044 112 ASP A N 1
ATOM 870 C CA . ASP A 1 113 ? 11.27418 8.61005 110.86791 1.000 9.91201 112 ASP A CA 1
ATOM 871 C C . ASP A 1 113 ? 10.54767 9.94936 110.91812 1.000 11.38407 112 ASP A C 1
ATOM 872 O O . ASP A 1 113 ? 9.55160 10.16323 110.22508 1.000 11.51736 112 ASP A O 1
ATOM 877 N N . LEU A 1 114 ? 11.03291 10.85975 111.76291 1.000 9.99916 113 LEU A N 1
ATOM 878 C CA . LEU A 1 114 ? 10.28512 12.09256 111.97059 1.000 10.87932 113 LEU A CA 1
ATOM 879 C C . LEU A 1 114 ? 10.21971 12.93449 110.70632 1.000 11.96632 113 LEU A C 1
ATOM 880 O O . LEU A 1 114 ? 9.25340 13.68651 110.51548 1.000 14.78952 113 LEU A O 1
ATOM 885 N N . ASN A 1 115 ? 11.20996 12.81035 109.81634 1.000 11.94698 114 ASN A N 1
ATOM 886 C CA . ASN A 1 115 ? 11.12920 13.52923 108.54886 1.000 14.41596 114 ASN A CA 1
ATOM 887 C C . ASN A 1 115 ? 9.89816 13.12273 107.74049 1.000 16.28301 114 ASN A C 1
ATOM 888 O O . ASN A 1 115 ? 9.40116 13.92609 106.94090 1.000 21.02407 114 ASN A O 1
ATOM 893 N N A ASN A 1 116 ? 9.41472 11.89890 107.89819 0.484 12.45901 115 ASN A N 1
ATOM 894 N N B ASN A 1 116 ? 9.36004 11.91275 107.97273 0.516 12.42247 115 ASN A N 1
ATOM 895 C CA A ASN A 1 116 ? 8.22989 11.50531 107.14916 0.484 13.52233 115 ASN A CA 1
ATOM 896 C CA B ASN A 1 116 ? 8.23024 11.35116 107.22650 0.516 13.55929 115 ASN A CA 1
ATOM 897 C C A ASN A 1 116 ? 6.95963 12.11723 107.71333 0.484 16.55233 115 ASN A C 1
ATOM 898 C C B ASN A 1 116 ? 6.92128 11.34276 108.01019 0.516 15.78173 115 ASN A C 1
ATOM 899 O O A ASN A 1 116 ? 5.95667 12.20221 106.99596 0.484 16.09770 115 ASN A O 1
ATOM 900 O O B ASN A 1 116 ? 6.00624 10.59500 107.64749 0.516 18.07814 115 ASN A O 1
ATOM 909 N N A ILE A 1 117 ? 6.99253 12.55926 108.96967 0.484 15.89642 116 ILE A N 1
ATOM 910 N N B ILE A 1 117 ? 6.81111 12.12262 109.08464 0.516 15.07044 116 ILE A N 1
ATOM 911 C CA A ILE A 1 117 ? 5.80475 13.10832 109.61522 0.484 16.87421 116 ILE A CA 1
ATOM 912 C CA B ILE A 1 117 ? 5.64023 12.01265 109.95029 0.516 16.83965 116 ILE A CA 1
ATOM 913 C C A ILE A 1 117 ? 5.58157 14.55332 109.19887 0.484 17.45576 116 ILE A C 1
ATOM 914 C C B ILE A 1 117 ? 4.37172 12.28330 109.15362 0.516 17.70428 116 ILE A C 1
ATOM 915 O O A ILE A 1 117 ? 4.46773 14.94508 108.83294 0.484 19.76389 116 ILE A O 1
ATOM 916 O O B ILE A 1 117 ? 4.30647 13.21993 108.34609 0.516 21.43222 116 ILE A O 1
ATOM 923 N N A VAL A 1 118 ? 6.63666 15.36699 109.25533 0.484 19.59441 117 VAL A N 1
ATOM 924 N N B VAL A 1 118 ? 3.36442 11.42875 109.35069 0.516 20.91949 117 VAL A N 1
ATOM 925 C CA A VAL A 1 118 ? 6.49430 16.80692 109.06530 0.484 19.96547 117 VAL A CA 1
ATOM 926 C CA B VAL A 1 118 ? 2.09113 11.59928 108.66274 0.516 23.09633 117 VAL A CA 1
ATOM 927 C C A VAL A 1 118 ? 6.61366 17.24622 107.61225 0.484 21.69080 117 VAL A C 1
ATOM 928 C C B VAL A 1 118 ? 1.42705 12.88376 109.13627 0.516 23.91178 117 VAL A C 1
ATOM 929 O O A VAL A 1 118 ? 6.15052 18.34306 107.26953 0.484 21.39279 117 VAL A O 1
ATOM 930 O O B VAL A 1 118 ? 1.45631 13.22092 110.32850 0.516 21.07720 117 VAL A O 1
ATOM 933 N N A LYS A 1 119 ? 7.20480 16.41864 106.75220 0.484 17.62764 118 LYS A N 1
ATOM 934 N N B LYS A 1 119 ? 0.83033 13.61410 108.19834 0.516 19.18375 118 LYS A N 1
ATOM 935 C CA A LYS A 1 119 ? 7.56997 16.84297 105.40564 0.484 20.66751 118 LYS A CA 1
ATOM 936 C CA B LYS A 1 119 ? 0.21686 14.89616 108.50557 0.516 19.15446 118 LYS A CA 1
ATOM 937 C C A LYS A 1 119 ? 6.36641 17.36028 104.62390 0.484 24.79981 118 LYS A C 1
ATOM 938 C C B LYS A 1 119 ? -0.71890 15.26873 107.36710 0.516 20.21397 118 LYS A C 1
ATOM 939 O O A LYS A 1 119 ? 6.37983 18.48282 104.10339 0.484 25.50373 118 LYS A O 1
ATOM 940 O O B LYS A 1 119 ? -0.65171 14.70071 106.27437 0.516 22.93693 118 LYS A O 1
ATOM 943 N N A CYS A 1 120 ? 5.31304 16.55213 104.52511 0.484 24.48770 119 CYS A N 1
ATOM 944 N N B CYS A 1 120 ? -1.58966 16.23678 107.63739 0.516 20.96127 119 CYS A N 1
ATOM 945 C CA A CYS A 1 120 ? 4.18907 16.85310 103.64667 0.484 19.04377 119 CYS A CA 1
ATOM 946 C CA B CYS A 1 120 ? -2.52932 16.75940 106.64945 0.516 19.86951 119 CYS A CA 1
ATOM 947 C C A CYS A 1 120 ? 2.91112 17.16793 104.40645 0.484 22.02518 119 CYS A C 1
ATOM 948 C C B CYS A 1 120 ? -2.15868 18.21768 106.39708 0.516 20.55127 119 CYS A C 1
ATOM 949 O O A CYS A 1 120 ? 1.81632 17.03399 103.84964 0.484 21.64293 119 CYS A O 1
ATOM 950 O O B CYS A 1 120 ? -2.58368 19.10854 107.13742 0.516 22.60431 119 CYS A O 1
ATOM 955 N N A GLN A 1 121 ? 3.02560 17.59035 105.66026 0.484 21.72520 120 GLN A N 1
ATOM 956 N N B GLN A 1 121 ? -1.35667 18.44149 105.35090 0.516 22.38316 120 GLN A N 1
ATOM 957 C CA A GLN A 1 121 ? 1.85863 17.86363 106.48274 0.484 24.00310 120 GLN A CA 1
ATOM 958 C CA B GLN A 1 121 ? -0.82722 19.75228 104.97952 0.516 25.04173 120 GLN A CA 1
ATOM 959 C C A GLN A 1 121 ? 2.11444 19.12966 107.27948 0.484 22.02327 120 GLN A C 1
ATOM 960 C C B GLN A 1 121 ? 0.19532 20.27421 105.98680 0.516 24.29688 120 GLN A C 1
ATOM 961 O O A GLN A 1 121 ? 3.20913 19.31517 107.81703 0.484 22.53264 120 GLN A O 1
ATOM 962 O O B GLN A 1 121 ? 1.36015 20.48889 105.63471 0.516 27.55746 120 GLN A O 1
ATOM 965 N N A LYS A 1 122 ? 1.11821 20.00757 107.33116 0.484 23.31183 121 LYS A N 1
ATOM 966 N N B LYS A 1 122 ? -0.22302 20.48414 107.23369 0.516 23.22624 121 LYS A N 1
ATOM 967 C CA A LYS A 1 122 ? 1.12381 21.09431 108.29896 0.484 21.60198 121 LYS A CA 1
ATOM 968 C CA B LYS A 1 122 ? 0.66449 21.01070 108.26005 0.516 21.96708 121 LYS A CA 1
ATOM 969 C C A LYS A 1 122 ? 0.60584 20.51391 109.60597 0.484 18.70226 121 LYS A C 1
ATOM 970 C C B LYS A 1 122 ? 0.30110 20.39214 109.60099 0.516 19.00661 121 LYS A C 1
ATOM 971 O O A LYS A 1 122 ? -0.57769 20.17341 109.71651 0.484 18.97433 121 LYS A O 1
ATOM 972 O O B LYS A 1 122 ? -0.83539 19.96397 109.82047 0.516 18.19087 121 LYS A O 1
ATOM 975 N N A LEU A 1 123 ? 1.49415 20.36069 110.58069 0.484 17.37335 122 LEU A N 1
ATOM 976 N N B LEU A 1 123 ? 1.28069 20.37252 110.50470 0.516 17.52830 122 LEU A N 1
ATOM 977 C CA A LEU A 1 123 ? 1.09255 19.77912 111.84993 0.484 15.41706 122 LEU A CA 1
ATOM 978 C CA B LEU A 1 123 ? 1.09811 19.78636 111.82781 0.516 15.40999 122 LEU A CA 1
ATOM 979 C C A LEU A 1 123 ? 0.27265 20.77620 112.65535 0.484 16.28595 122 LEU A C 1
ATOM 980 C C B LEU A 1 123 ? 0.35947 20.75206 112.74493 0.516 16.24303 122 LEU A C 1
ATOM 981 O O A LEU A 1 123 ? 0.45111 21.99428 112.55224 0.484 17.69442 122 LEU A O 1
ATOM 982 O O B LEU A 1 123 ? 0.71226 21.93418 112.83011 0.516 17.08545 122 LEU A O 1
ATOM 991 N N . THR A 1 124 ? -0.65053 20.24872 113.45004 1.000 12.09463 123 THR A N 1
ATOM 992 C CA . THR A 1 124 ? -1.31044 21.06331 114.45384 1.000 14.00562 123 THR A CA 1
ATOM 993 C C . THR A 1 124 ? -0.39662 21.19474 115.66161 1.000 11.79885 123 THR A C 1
ATOM 994 O O . THR A 1 124 ? 0.51764 20.39122 115.87559 1.000 11.94430 123 THR A O 1
ATOM 998 N N . ASP A 1 125 ? -0.66898 22.21110 116.47774 1.000 12.95180 124 ASP A N 1
ATOM 999 C CA . ASP A 1 125 ? 0.12570 22.39167 117.68449 1.000 12.58487 124 ASP A CA 1
ATOM 1000 C C . ASP A 1 125 ? -0.06086 21.22631 118.64640 1.000 12.01390 124 ASP A C 1
ATOM 1001 O O . ASP A 1 125 ? 0.89093 20.80827 119.31343 1.000 11.95115 124 ASP A O 1
ATOM 1006 N N . ASP A 1 126 ? -1.27499 20.66548 118.71303 1.000 11.81004 125 ASP A N 1
ATOM 1007 C CA . ASP A 1 126 ? -1.49651 19.51661 119.58478 1.000 10.32163 125 ASP A CA 1
ATOM 1008 C C . ASP A 1 126 ? -0.64677 18.32381 119.15709 1.000 10.44178 125 ASP A C 1
ATOM 1009 O O . ASP A 1 126 ? -0.18185 17.54833 119.99907 1.000 10.91820 125 ASP A O 1
ATOM 1014 N N . HIS A 1 127 ? -0.43931 18.17049 117.85336 1.000 10.42060 126 HIS A N 1
ATOM 1015 C CA . HIS A 1 127 ? 0.35597 17.06154 117.33640 1.000 9.64600 126 HIS A CA 1
ATOM 1016 C C . HIS A 1 127 ? 1.83780 17.29885 117.60090 1.000 10.13031 126 HIS A C 1
ATOM 1017 O O . HIS A 1 127 ? 2.55936 16.37559 118.01672 1.000 9.69371 126 HIS A O 1
ATOM 1024 N N . VAL A 1 128 ? 2.29609 18.54504 117.42102 1.000 9.39583 127 VAL A N 1
ATOM 1025 C CA . VAL A 1 128 ? 3.67968 18.87405 117.75055 1.000 10.78236 127 VAL A CA 1
ATOM 1026 C C . VAL A 1 128 ? 3.95132 18.61543 119.22533 1.000 9.86610 127 VAL A C 1
ATOM 1027 O O . VAL A 1 128 ? 4.98439 18.03743 119.59064 1.000 10.60352 127 VAL A O 1
ATOM 1031 N N . GLN A 1 129 ? 3.03228 19.03489 120.09813 1.000 10.45612 128 GLN A N 1
ATOM 1032 C CA . GLN A 1 129 ? 3.16088 18.73452 121.51883 1.000 10.89390 128 GLN A CA 1
ATOM 1033 C C . GLN A 1 129 ? 3.39859 17.25098 121.74317 1.000 9.68896 128 GLN A C 1
ATOM 1034 O O . GLN A 1 129 ? 4.27879 16.86222 122.51107 1.000 10.39095 128 GLN A O 1
ATOM 1040 N N . PHE A 1 130 ? 2.58956 16.40058 121.10367 1.000 9.71628 129 PHE A N 1
ATOM 1041 C CA . PHE A 1 130 ? 2.69941 14.96215 121.31784 1.000 10.14829 129 PHE A CA 1
ATOM 1042 C C . PHE A 1 130 ? 4.04917 14.42727 120.86388 1.000 9.02842 129 PHE A C 1
ATOM 1043 O O . PHE A 1 130 ? 4.65350 13.59631 121.55301 1.000 9.38810 129 PHE A O 1
ATOM 1051 N N . LEU A 1 131 ? 4.52086 14.87985 119.69933 1.000 9.43766 130 LEU A N 1
ATOM 1052 C CA . LEU A 1 131 ? 5.81116 14.41908 119.18443 1.000 9.47171 130 LEU A CA 1
ATOM 1053 C C . LEU A 1 131 ? 6.96667 14.82423 120.10307 1.000 8.17139 130 LEU A C 1
ATOM 1054 O O . LEU A 1 131 ? 7.81231 13.99637 120.46756 1.000 9.10383 130 LEU A O 1
ATOM 1059 N N . ILE A 1 132 ? 7.00029 16.09268 120.51736 1.000 9.79980 131 ILE A N 1
ATOM 1060 C CA . ILE A 1 132 ? 8.09715 16.56344 121.36279 1.000 8.77859 131 ILE A CA 1
ATOM 1061 C C . ILE A 1 132 ? 7.99511 15.95985 122.75623 1.000 9.16002 131 ILE A C 1
ATOM 1062 O O . ILE A 1 132 ? 9.00635 15.58138 123.35809 1.000 9.61226 131 ILE A O 1
ATOM 1067 N N . TYR A 1 133 ? 6.76993 15.82560 123.27470 1.000 9.30106 132 TYR A N 1
ATOM 1068 C CA . TYR A 1 133 ? 6.56679 15.18324 124.56691 1.000 9.88027 132 TYR A CA 1
ATOM 1069 C C . TYR A 1 133 ? 7.20705 13.80269 124.59717 1.000 8.72319 132 TYR A C 1
ATOM 1070 O O . TYR A 1 133 ? 7.90902 13.43856 125.54775 1.000 9.48362 132 TYR A O 1
ATOM 1079 N N . GLN A 1 134 ? 6.98051 13.01404 123.54015 1.000 9.46656 133 GLN A N 1
ATOM 1080 C CA . GLN A 1 134 ? 7.52518 11.65929 123.50784 1.000 9.67242 133 GLN A CA 1
ATOM 1081 C C . GLN A 1 134 ? 9.04688 11.65928 123.46106 1.000 8.86900 133 GLN A C 1
ATOM 1082 O O . GLN A 1 134 ? 9.67953 10.81458 124.09990 1.000 8.85612 133 GLN A O 1
ATOM 1088 N N . ILE A 1 135 ? 9.65102 12.55764 122.68097 1.000 8.93080 134 ILE A N 1
ATOM 1089 C CA . ILE A 1 135 ? 11.11173 12.65463 122.68284 1.000 8.01880 134 ILE A CA 1
ATOM 1090 C C . ILE A 1 135 ? 11.61532 12.92883 124.09221 1.000 8.45159 134 ILE A C 1
ATOM 1091 O O . ILE A 1 135 ? 12.56750 12.29970 124.56894 1.000 9.29503 134 ILE A O 1
ATOM 1096 N N . LEU A 1 136 ? 10.98938 13.88711 124.77352 1.000 8.21424 135 LEU A N 1
ATOM 1097 C CA . LEU A 1 136 ? 11.45992 14.26765 126.09688 1.000 9.92265 135 LEU A CA 1
ATOM 1098 C C . LEU A 1 136 ? 11.24925 13.14980 127.10146 1.000 10.30173 135 LEU A C 1
ATOM 1099 O O . LEU A 1 136 ? 12.07381 12.96098 128.00021 1.000 10.34075 135 LEU A O 1
ATOM 1104 N N . ARG A 1 137 ? 10.15288 12.40145 126.97744 1.000 10.22363 136 ARG A N 1
ATOM 1105 C CA . ARG A 1 137 ? 9.93858 11.28517 127.88682 1.000 10.53438 136 ARG A CA 1
ATOM 1106 C C . ARG A 1 137 ? 11.01595 10.22460 127.70263 1.000 9.26409 136 ARG A C 1
ATOM 1107 O O . ARG A 1 137 ? 11.55417 9.69258 128.68329 1.000 10.68546 136 ARG A O 1
ATOM 1115 N N . GLY A 1 138 ? 11.35817 9.91423 126.44802 1.000 9.47496 137 GLY A N 1
ATOM 1116 C CA . GLY A 1 138 ? 12.45102 8.98545 126.20171 1.000 10.61667 137 GLY A CA 1
ATOM 1117 C C . GLY A 1 138 ? 13.78652 9.51183 126.69433 1.000 9.73661 137 GLY A C 1
ATOM 1118 O O . GLY A 1 138 ? 14.59792 8.75843 127.24168 1.000 10.81734 137 GLY A O 1
ATOM 1119 N N . LEU A 1 139 ? 14.03505 10.81295 126.50947 1.000 9.62021 138 LEU A N 1
ATOM 1120 C CA . LEU A 1 139 ? 15.28629 11.39646 126.98517 1.000 11.60672 138 LEU A CA 1
ATOM 1121 C C . LEU A 1 139 ? 15.36881 11.37990 128.50437 1.000 10.26346 138 LEU A C 1
ATOM 1122 O O . LEU A 1 139 ? 16.43964 11.10474 129.05891 1.000 11.07222 138 LEU A O 1
ATOM 1127 N N . LYS A 1 140 ? 14.26438 11.67390 129.20106 1.000 10.06478 139 LYS A N 1
ATOM 1128 C CA . LYS A 1 140 ? 14.31048 11.57237 130.65732 1.000 10.55921 139 LYS A CA 1
ATOM 1129 C C . LYS A 1 140 ? 14.79166 10.19590 131.08091 1.000 11.19762 139 LYS A C 1
ATOM 1130 O O . LYS A 1 140 ? 15.64549 10.06050 131.96886 1.000 11.35947 139 LYS A O 1
ATOM 1136 N N . TYR A 1 141 ? 14.27630 9.16146 130.42418 1.000 10.18593 140 TYR A N 1
ATOM 1137 C CA . TYR A 1 141 ? 14.65337 7.79367 130.74522 1.000 10.24277 140 TYR A CA 1
ATOM 1138 C C . TYR A 1 141 ? 16.12979 7.53649 130.45527 1.000 11.06066 140 TYR A C 1
ATOM 1139 O O . TYR A 1 141 ? 16.86387 7.05407 131.32699 1.000 11.08195 140 TYR A O 1
ATOM 1148 N N . ILE A 1 142 ? 16.59586 7.82298 129.23363 1.000 11.38332 141 ILE A N 1
ATOM 1149 C CA . ILE A 1 142 ? 17.99719 7.49123 128.96358 1.000 11.60482 141 ILE A CA 1
ATOM 1150 C C . ILE A 1 142 ? 18.93733 8.34501 129.80137 1.000 12.26396 141 ILE A C 1
ATOM 1151 O O . ILE A 1 142 ? 19.94280 7.84739 130.32101 1.000 13.69044 141 ILE A O 1
ATOM 1156 N N . HIS A 1 143 ? 18.61301 9.62494 129.98572 1.000 11.61362 142 HIS A N 1
ATOM 1157 C CA . HIS A 1 143 ? 19.47965 10.47842 130.79660 1.000 12.75666 142 HIS A CA 1
ATOM 1158 C C . HIS A 1 143 ? 19.57184 9.98929 132.23160 1.000 13.80271 142 HIS A C 1
ATOM 1159 O O . HIS A 1 143 ? 20.62408 10.13389 132.86480 1.000 15.66149 142 HIS A O 1
ATOM 1166 N N . SER A 1 144 ? 18.49989 9.39968 132.75616 1.000 12.90540 143 SER A N 1
ATOM 1167 C CA . SER A 1 144 ? 18.52832 8.90372 134.13149 1.000 12.22889 143 SER A CA 1
ATOM 1168 C C . SER A 1 144 ? 19.47054 7.72220 134.29986 1.000 15.49102 143 SER A C 1
ATOM 1169 O O . SER A 1 144 ? 19.83635 7.40190 135.43336 1.000 20.52460 143 SER A O 1
ATOM 1172 N N . ALA A 1 145 ? 19.86483 7.06610 133.21080 1.000 14.92807 144 ALA A N 1
ATOM 1173 C CA . ALA A 1 145 ? 20.85692 6.00087 133.25243 1.000 16.59083 144 ALA A CA 1
ATOM 1174 C C . ALA A 1 145 ? 22.24696 6.48650 132.84954 1.000 14.99255 144 ALA A C 1
ATOM 1175 O O . ALA A 1 145 ? 23.11647 5.66466 132.52635 1.000 16.67716 144 ALA A O 1
ATOM 1177 N N . ASP A 1 146 ? 22.46382 7.80296 132.84351 1.000 15.96601 145 ASP A N 1
ATOM 1178 C CA . ASP A 1 146 ? 23.73963 8.39104 132.41918 1.000 17.01616 145 ASP A CA 1
ATOM 1179 C C . ASP A 1 146 ? 24.09737 8.00788 130.98328 1.000 18.61679 145 ASP A C 1
ATOM 1180 O O . ASP A 1 146 ? 25.26374 7.77766 130.65017 1.000 20.11138 145 ASP A O 1
ATOM 1185 N N . ILE A 1 147 ? 23.08143 7.93684 130.12438 1.000 15.35924 146 ILE A N 1
ATOM 1186 C CA . ILE A 1 147 ? 23.24665 7.69706 128.69786 1.000 17.43433 146 ILE A CA 1
ATOM 1187 C C . ILE A 1 147 ? 22.80803 8.96056 127.97577 1.000 19.59064 146 ILE A C 1
ATOM 1188 O O . ILE A 1 147 ? 21.71029 9.47508 128.22518 1.000 24.24450 146 ILE A O 1
ATOM 1193 N N . ILE A 1 148 ? 23.66870 9.47015 127.10388 1.000 17.73307 147 ILE A N 1
ATOM 1194 C CA . ILE A 1 148 ? 23.40285 10.66429 126.31601 1.000 19.04437 147 ILE A CA 1
ATOM 1195 C C . ILE A 1 148 ? 23.31796 10.23887 124.85929 1.000 17.84867 147 ILE A C 1
ATOM 1196 O O . ILE A 1 148 ? 24.03483 9.32758 124.42817 1.000 22.59769 147 ILE A O 1
ATOM 1201 N N . HIS A 1 149 ? 22.42881 10.87301 124.09647 1.000 14.03615 148 HIS A N 1
ATOM 1202 C CA . HIS A 1 149 ? 22.35176 10.52820 122.68533 1.000 12.97897 148 HIS A CA 1
ATOM 1203 C C . HIS A 1 149 ? 23.53016 11.11254 121.91319 1.000 13.65078 148 HIS A C 1
ATOM 1204 O O . HIS A 1 149 ? 24.28972 10.37768 121.27234 1.000 14.62667 148 HIS A O 1
ATOM 1211 N N . ARG A 1 150 ? 23.69815 12.43200 121.96756 1.000 12.79402 149 ARG A N 1
ATOM 1212 C CA . ARG A 1 150 ? 24.77850 13.20272 121.35692 1.000 12.38928 149 ARG A CA 1
ATOM 1213 C C . ARG A 1 150 ? 24.58126 13.47919 119.87432 1.000 14.00441 149 ARG A C 1
ATOM 1214 O O . ARG A 1 150 ? 25.29789 14.31430 119.32921 1.000 16.16204 149 ARG A O 1
ATOM 1222 N N . ASP A 1 151 ? 23.65490 12.81058 119.19309 1.000 12.14102 150 ASP A N 1
ATOM 1223 C CA . ASP A 1 151 ? 23.39930 13.10072 117.78549 1.000 13.55804 150 ASP A CA 1
ATOM 1224 C C . ASP A 1 151 ? 21.91162 12.94967 117.49831 1.000 12.90257 150 ASP A C 1
ATOM 1225 O O . ASP A 1 151 ? 21.50130 12.32659 116.51866 1.000 12.95228 150 ASP A O 1
ATOM 1230 N N . LEU A 1 152 ? 21.09032 13.51606 118.37099 1.000 11.54893 151 LEU A N 1
ATOM 1231 C CA . LEU A 1 152 ? 19.64871 13.44522 118.21155 1.000 11.32925 151 LEU A CA 1
ATOM 1232 C C . LEU A 1 152 ? 19.21195 14.32170 117.03904 1.000 10.22522 151 LEU A C 1
ATOM 1233 O O . LEU A 1 152 ? 19.66057 15.46331 116.89315 1.000 10.95242 151 LEU A O 1
ATOM 1238 N N . LYS A 1 153 ? 18.35724 13.77577 116.17930 1.000 9.74045 152 LYS A N 1
ATOM 1239 C CA . LYS A 1 153 ? 17.93381 14.46118 114.96404 1.000 9.65264 152 LYS A CA 1
ATOM 1240 C C . LYS A 1 153 ? 16.73077 13.70659 114.41427 1.000 10.13980 152 LYS A C 1
ATOM 1241 O O . LYS A 1 153 ? 16.46839 12.57794 114.85193 1.000 9.31548 152 LYS A O 1
ATOM 1247 N N . PRO A 1 154 ? 15.99059 14.27687 113.45546 1.000 10.29062 153 PRO A N 1
ATOM 1248 C CA . PRO A 1 154 ? 14.77955 13.59190 112.96295 1.000 9.69953 153 PRO A CA 1
ATOM 1249 C C . PRO A 1 154 ? 15.01993 12.17707 112.45732 1.000 10.23969 153 PRO A C 1
ATOM 1250 O O . PRO A 1 154 ? 14.17792 11.29472 112.68329 1.000 10.08508 153 PRO A O 1
ATOM 1254 N N . SER A 1 155 ? 16.15692 11.93125 111.80349 1.000 10.05812 154 SER A N 1
ATOM 1255 C CA . SER A 1 155 ? 16.44260 10.60220 111.27175 1.000 11.69654 154 SER A CA 1
ATOM 1256 C C . SER A 1 155 ? 16.77363 9.57835 112.34982 1.000 10.81692 154 SER A C 1
ATOM 1257 O O . SER A 1 155 ? 16.84598 8.38537 112.03562 1.000 12.38386 154 SER A O 1
ATOM 1260 N N . ASN A 1 156 ? 16.97224 10.00629 113.59820 1.000 9.68344 155 ASN A N 1
ATOM 1261 C CA . ASN A 1 156 ? 17.17827 9.10395 114.72708 1.000 9.85414 155 ASN A CA 1
ATOM 1262 C C . ASN A 1 156 ? 15.94721 8.99138 115.61324 1.000 10.48266 155 ASN A C 1
ATOM 1263 O O . ASN A 1 156 ? 16.04705 8.57188 116.77431 1.000 11.60371 155 ASN A O 1
ATOM 1268 N N . LEU A 1 157 ? 14.78967 9.34481 115.08033 1.000 9.86114 156 LEU A N 1
ATOM 1269 C CA . LEU A 1 157 ? 13.52072 9.21326 115.77899 1.000 9.58355 156 LEU A CA 1
ATOM 1270 C C . LEU A 1 157 ? 12.62221 8.35683 114.90484 1.000 9.75336 156 LEU A C 1
ATOM 1271 O O . LEU A 1 157 ? 12.16891 8.81016 113.84356 1.000 12.81677 156 LEU A O 1
ATOM 1276 N N . ALA A 1 158 ? 12.39329 7.12026 115.32772 1.000 8.72285 157 ALA A N 1
ATOM 1277 C CA . ALA A 1 158 ? 11.51065 6.22672 114.59137 1.000 10.31545 157 ALA A CA 1
ATOM 1278 C C . ALA A 1 158 ? 10.07114 6.53823 114.96085 1.000 11.60568 157 ALA A C 1
ATOM 1279 O O . ALA A 1 158 ? 9.75242 6.75114 116.13491 1.000 12.68798 157 ALA A O 1
ATOM 1281 N N . VAL A 1 159 ? 9.19748 6.60872 113.95886 1.000 11.50417 158 VAL A N 1
ATOM 1282 C CA . VAL A 1 159 ? 7.80594 6.98044 114.18150 1.000 11.21301 158 VAL A CA 1
ATOM 1283 C C . VAL A 1 159 ? 6.92163 5.97885 113.45646 1.000 12.00557 158 VAL A C 1
ATOM 1284 O O . VAL A 1 159 ? 7.28266 5.47669 112.38592 1.000 15.17882 158 VAL A O 1
ATOM 1288 N N . ASN A 1 160 ? 5.78419 5.65679 114.04190 1.000 11.98587 159 ASN A N 1
ATOM 1289 C CA . ASN A 1 160 ? 4.87595 4.75387 113.34922 1.000 13.12171 159 ASN A CA 1
ATOM 1290 C C . ASN A 1 160 ? 3.68571 5.52694 112.78134 1.000 14.15034 159 ASN A C 1
ATOM 1291 O O . ASN A 1 160 ? 3.63976 6.76588 112.80749 1.000 13.14190 159 ASN A O 1
ATOM 1296 N N . GLU A 1 161 ? 2.70923 4.77578 112.26603 1.000 16.40643 160 GLU A N 1
ATOM 1297 C CA . GLU A 1 161 ? 1.58274 5.37434 111.55649 1.000 18.58983 160 GLU A CA 1
ATOM 1298 C C . GLU A 1 161 ? 0.65398 6.14155 112.48385 1.000 17.10888 160 GLU A C 1
ATOM 1299 O O . GLU A 1 161 ? -0.18920 6.90657 112.00505 1.000 17.36413 160 GLU A O 1
ATOM 1305 N N . ASP A 1 162 ? 0.77841 5.94252 113.79094 1.000 13.68970 161 ASP A N 1
ATOM 1306 C CA . ASP A 1 162 ? -0.02075 6.65935 114.76896 1.000 12.95433 161 ASP A CA 1
ATOM 1307 C C . ASP A 1 162 ? 0.78440 7.72548 115.49208 1.000 12.65109 161 ASP A C 1
ATOM 1308 O O . ASP A 1 162 ? 0.36909 8.19634 116.55177 1.000 12.83903 161 ASP A O 1
ATOM 1313 N N . SER A 1 163 ? 1.92765 8.11028 114.93693 1.000 12.31522 162 SER A N 1
ATOM 1314 C CA . SER A 1 163 ? 2.78668 9.15403 115.48400 1.000 10.88203 162 SER A CA 1
ATOM 1315 C C . SER A 1 163 ? 3.42073 8.76141 116.80683 1.000 11.70697 162 SER A C 1
ATOM 1316 O O . SER A 1 163 ? 3.93601 9.62943 117.52564 1.000 11.60144 162 SER A O 1
ATOM 1319 N N . GLU A 1 164 ? 3.40311 7.47980 117.16369 1.000 9.80963 163 GLU A N 1
ATOM 1320 C CA . GLU A 1 164 ? 4.18226 7.04861 118.31295 1.000 10.59259 163 GLU A CA 1
ATOM 1321 C C . GLU A 1 164 ? 5.64628 7.03260 117.91284 1.000 10.02457 163 GLU A C 1
ATOM 1322 O O . GLU A 1 164 ? 5.99325 6.64662 116.79445 1.000 11.63067 163 GLU A O 1
ATOM 1328 N N . LEU A 1 165 ? 6.50771 7.45804 118.82698 1.000 9.75870 164 LEU A N 1
ATOM 1329 C CA . LEU A 1 165 ? 7.88488 7.77894 118.50040 1.000 8.97470 164 LEU A CA 1
ATOM 1330 C C . LEU A 1 165 ? 8.82893 7.04674 119.44487 1.000 9.42464 164 LEU A C 1
ATOM 1331 O O . LEU A 1 165 ? 8.55219 6.92819 120.64752 1.000 9.45567 164 LEU A O 1
ATOM 1336 N N . LYS A 1 166 ? 9.97195 6.60115 118.91578 1.000 9.75784 165 LYS A N 1
ATOM 1337 C CA . LYS A 1 166 ? 11.03396 6.02248 119.73315 1.000 8.63509 165 LYS A CA 1
ATOM 1338 C C . LYS A 1 166 ? 12.39355 6.57701 119.33932 1.000 10.51746 165 LYS A C 1
ATOM 1339 O O . LYS A 1 166 ? 12.69798 6.7273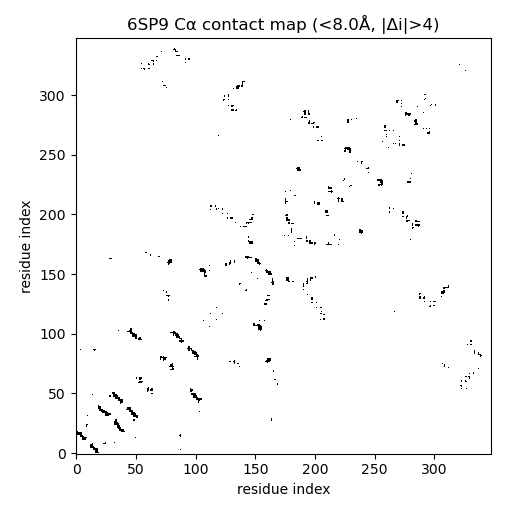4 118.15164 1.000 10.83520 165 LYS A O 1
ATOM 1345 N N . ILE A 1 167 ? 13.21277 6.86530 120.34686 1.000 9.31674 166 ILE A N 1
ATOM 1346 C CA . ILE A 1 167 ? 14.58380 7.32367 120.12791 1.000 9.72117 166 ILE A CA 1
ATOM 1347 C C . ILE A 1 167 ? 15.46178 6.12900 119.80273 1.000 9.57809 166 ILE A C 1
ATOM 1348 O O . ILE A 1 167 ? 15.36444 5.08037 120.44660 1.000 10.44848 166 ILE A O 1
ATOM 1353 N N . LEU A 1 168 ? 16.33703 6.27480 118.81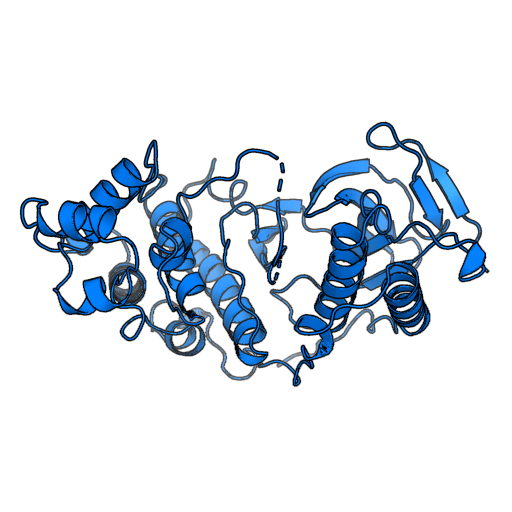324 1.000 10.48836 167 LEU A N 1
ATOM 1354 C CA . LEU A 1 168 ? 17.27317 5.19989 118.52383 1.000 10.79643 167 LEU A CA 1
ATOM 1355 C C . LEU A 1 168 ? 18.63464 5.75843 118.17325 1.000 10.46494 167 LEU A C 1
ATOM 1356 O O . LEU A 1 168 ? 18.82744 6.96224 117.99087 1.000 10.04418 167 LEU A O 1
ATOM 1361 N N . ASP A 1 169 ? 19.58838 4.84017 118.13479 1.000 12.15877 168 ASP A N 1
ATOM 1362 C CA . ASP A 1 169 ? 20.97306 5.14191 117.80114 1.000 14.15497 168 ASP A CA 1
ATOM 1363 C C . ASP A 1 169 ? 21.60763 6.09506 118.82250 1.000 14.15420 168 ASP A C 1
ATOM 1364 O O . ASP A 1 169 ? 22.43745 6.92956 118.46657 1.000 21.52195 168 ASP A O 1
ATOM 1369 N N . PHE A 1 170 ? 21.15772 5.98777 120.07876 1.000 16.60510 169 PHE A N 1
ATOM 1370 C CA . PHE A 1 170 ? 21.67174 6.74837 121.21407 1.000 18.10028 169 PHE A CA 1
ATOM 1371 C C . PHE A 1 170 ? 22.85456 6.01700 121.82536 1.000 14.73092 169 PHE A C 1
ATOM 1372 O O . PHE A 1 170 ? 22.96089 4.78901 121.74492 1.000 19.37713 169 PHE A O 1
ATOM 1380 N N . GLY A 1 171 ? 23.73926 6.78150 122.45349 1.000 21.75849 170 GLY A N 1
ATOM 1381 C CA . GLY A 1 171 ? 24.85054 6.21717 123.20309 1.000 25.76686 170 GLY A CA 1
ATOM 1382 C C . GLY A 1 171 ? 25.86258 5.43707 122.38668 1.000 24.97569 170 GLY A C 1
ATOM 1383 O O . GLY A 1 171 ? 26.64882 4.67797 122.95745 1.000 26.39562 170 GLY A O 1
ATOM 1384 N N . ALA A 1 173 ? 29.47661 6.13701 120.07433 1.000 33.99684 172 ALA A N 1
ATOM 1385 C CA . ALA A 1 173 ? 30.80575 5.70479 119.65158 1.000 37.47110 172 ALA A CA 1
ATOM 1386 C C . ALA A 1 173 ? 31.91970 6.53931 120.27093 1.000 37.27674 172 ALA A C 1
ATOM 1387 O O . ALA A 1 173 ? 31.84206 7.76643 120.33047 1.000 37.94893 172 ALA A O 1
ATOM 1389 N N . ARG A 1 174 ? 32.96390 5.85709 120.72567 1.000 30.87983 173 ARG A N 1
ATOM 1390 C CA . ARG A 1 174 ? 34.16513 6.52461 121.20405 1.000 32.54385 173 ARG A CA 1
ATOM 1391 C C . ARG A 1 174 ? 35.14663 6.78547 120.08061 1.000 36.52249 173 ARG A C 1
ATOM 1392 O O . ARG A 1 174 ? 35.87663 7.78321 120.11378 1.000 36.64480 173 ARG A O 1
ATOM 1400 N N . HIS A 1 175 ? 35.17826 5.89936 119.09015 1.000 31.58283 174 HIS A N 1
ATOM 1401 C CA . HIS A 1 175 ? 36.26196 5.84361 118.12694 1.000 33.57408 174 HIS A CA 1
ATOM 1402 C C . HIS A 1 175 ? 35.70843 5.88867 116.71237 1.000 36.44500 174 HIS A C 1
ATOM 1403 O O . HIS A 1 175 ? 34.60634 5.40580 116.44013 1.000 34.59127 174 HIS A O 1
ATOM 1410 N N . THR A 1 176 ? 36.48619 6.49656 115.82474 1.000 39.41070 175 THR A N 1
ATOM 1411 C CA . THR A 1 176 ? 36.11546 6.66821 114.42974 1.000 39.08532 175 THR A CA 1
ATOM 1412 C C . THR A 1 176 ? 36.52468 5.43569 113.63146 1.000 44.29098 175 THR A C 1
ATOM 1413 O O . THR A 1 176 ? 37.66292 4.97315 113.73760 1.000 44.83148 175 THR A O 1
ATOM 1417 N N . TYR A 1 183 ? 30.04616 8.12006 104.65405 1.000 28.00059 182 TYR A N 1
ATOM 1418 C CA . TYR A 1 183 ? 28.84342 8.65019 105.28450 1.000 23.37322 182 TYR A CA 1
ATOM 1419 C C . TYR A 1 183 ? 29.08434 10.07601 105.76931 1.000 24.12323 182 TYR A C 1
ATOM 1420 O O . TYR A 1 183 ? 30.07911 10.35480 106.43882 1.000 26.35230 182 TYR A O 1
ATOM 1429 N N . VAL A 1 184 ? 28.18163 10.98516 105.41435 1.000 20.54134 183 VAL A N 1
ATOM 1430 C CA . VAL A 1 184 ? 28.24557 12.37748 105.84612 1.000 19.12617 183 VAL A CA 1
ATOM 1431 C C . VAL A 1 184 ? 26.95625 12.67177 106.60040 1.000 18.35009 183 VAL A C 1
ATOM 1432 O O . VAL A 1 184 ? 25.87257 12.69022 106.00548 1.000 19.26910 183 VAL A O 1
ATOM 1436 N N . ALA A 1 185 ? 27.06394 12.90792 107.90252 1.000 16.78590 184 ALA A N 1
ATOM 1437 C CA . ALA A 1 185 ? 25.89210 13.14930 108.73312 1.000 16.80483 184 ALA A CA 1
ATOM 1438 C C . ALA A 1 185 ? 25.51488 14.62334 108.73428 1.000 15.80784 184 ALA A C 1
ATOM 1439 O O . ALA A 1 185 ? 26.36754 15.50516 108.58988 1.000 20.23438 184 ALA A O 1
ATOM 1441 N N A THR A 1 186 ? 24.21486 14.87721 108.89970 0.244 15.00201 185 THR A N 1
ATOM 1442 N N B THR A 1 186 ? 24.22374 14.89651 108.87890 0.756 14.91996 185 THR A N 1
ATOM 1443 C CA A THR A 1 186 ? 23.72551 16.21552 109.20634 0.244 15.77974 185 THR A CA 1
ATOM 1444 C CA B 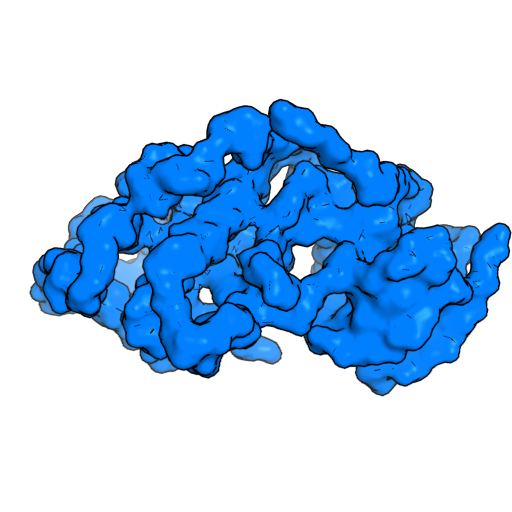THR A 1 186 ? 23.81793 16.27523 109.10196 0.756 15.68705 185 THR A CA 1
ATOM 1445 C C A THR A 1 186 ? 24.29355 16.67197 110.54454 0.244 15.04799 185 THR A C 1
ATOM 1446 C C B THR A 1 186 ? 24.18363 16.71390 110.51556 0.756 14.98420 185 THR A C 1
ATOM 1447 O O A THR A 1 186 ? 24.39036 15.88921 111.49360 0.244 15.45665 185 THR A O 1
ATOM 1448 O O B THR A 1 186 ? 24.05115 15.95293 111.47984 0.756 14.76883 185 THR A O 1
ATOM 1455 N N . ARG A 1 187 ? 24.67141 17.94770 110.62383 1.000 15.95024 186 ARG A N 1
ATOM 1456 C CA . ARG A 1 187 ? 2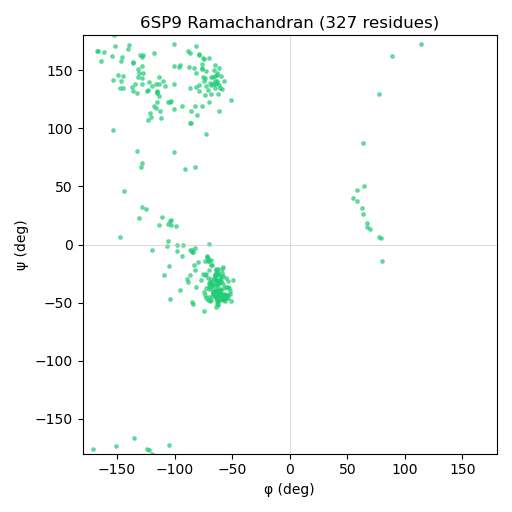5.07561 18.54227 111.89133 1.000 15.39698 186 ARG A CA 1
ATOM 1457 C C . ARG A 1 187 ? 24.09435 19.59578 112.37513 1.000 14.34865 186 ARG A C 1
ATOM 1458 O O . ARG A 1 187 ? 24.30031 20.17807 113.44722 1.000 13.81130 186 ARG A O 1
ATOM 1466 N N . TRP A 1 188 ? 23.00605 19.81533 111.63755 1.000 13.95582 187 TRP A N 1
ATOM 1467 C CA . TRP A 1 188 ? 22.10975 20.93246 111.88574 1.000 13.85515 187 TRP A CA 1
ATOM 1468 C C . TRP A 1 188 ? 21.41714 20.85846 113.24446 1.000 13.00126 187 TRP A C 1
ATOM 1469 O O . TRP A 1 188 ? 20.94538 21.88748 113.73447 1.000 13.44992 187 TRP A O 1
ATOM 1480 N N . TYR A 1 189 ? 21.33440 19.67359 113.85557 1.000 12.77842 188 TYR A N 1
ATOM 1481 C CA . TYR A 1 189 ? 20.65524 19.49170 115.13534 1.000 13.49342 188 TYR A CA 1
ATOM 1482 C C . TYR A 1 189 ? 21.61876 19.27681 116.28627 1.000 12.87205 188 TYR A C 1
ATOM 1483 O O . TYR A 1 189 ? 21.17268 19.12983 117.42607 1.000 13.86692 188 TYR A O 1
ATOM 1492 N N . ARG A 1 190 ? 22.92059 19.25101 116.01766 1.000 13.91944 189 ARG A N 1
ATOM 1493 C CA . ARG A 1 190 ? 23.89412 18.93285 117.04799 1.000 16.15838 189 ARG A CA 1
ATOM 1494 C C . ARG A 1 190 ? 24.06880 20.10992 117.98660 1.000 13.84522 189 ARG A C 1
ATOM 1495 O O . ARG A 1 190 ? 24.01327 21.27105 117.57529 1.000 16.91799 189 ARG A O 1
ATOM 1503 N N . ALA A 1 191 ? 24.28058 19.80587 119.26154 1.000 15.00279 190 ALA A N 1
ATOM 1504 C CA . ALA A 1 191 ? 24.52489 20.87396 120.20041 1.000 14.98085 190 ALA A CA 1
ATOM 1505 C C . ALA A 1 191 ? 25.84099 21.56063 119.84141 1.000 16.81643 190 ALA A C 1
ATOM 1506 O O . ALA A 1 191 ? 26.77054 20.91578 119.34421 1.000 17.25698 190 ALA A O 1
ATOM 1508 N N . PRO A 1 192 ? 25.92417 22.87205 120.04160 1.000 16.46535 191 PRO A N 1
ATOM 1509 C CA . PRO A 1 192 ? 27.17880 23.57781 119.73269 1.000 19.57761 191 PRO A CA 1
ATOM 1510 C C . PRO A 1 192 ? 28.39859 22.94689 120.37851 1.000 22.52370 191 PRO A C 1
ATOM 1511 O O . PRO A 1 192 ? 29.43873 22.81270 119.72174 1.000 22.85023 191 PRO A O 1
ATOM 1515 N N . GLU A 1 193 ? 28.29207 22.53363 121.64540 1.000 19.60910 192 GLU A N 1
ATOM 1516 C CA . GLU A 1 193 ? 29.43415 21.92965 122.32745 1.000 19.93807 192 GLU A CA 1
ATOM 1517 C C . GLU A 1 193 ? 29.89388 20.63137 121.67352 1.000 27.35242 192 GLU A C 1
ATOM 1518 O O . GLU A 1 193 ? 31.06382 20.26109 121.81302 1.000 24.62878 192 GLU A O 1
ATOM 1524 N N . ILE A 1 194 ? 29.00614 19.93423 120.96537 1.000 20.09317 193 ILE A N 1
ATOM 1525 C CA . ILE A 1 194 ? 29.37937 18.70549 120.27617 1.000 22.23852 193 ILE A CA 1
ATOM 1526 C C . ILE A 1 194 ? 29.96480 19.01614 118.90763 1.000 25.27743 193 ILE A C 1
ATOM 1527 O O . ILE A 1 194 ? 31.02761 18.50367 118.53521 1.000 23.32034 193 ILE A O 1
ATOM 1532 N N . MET A 1 195 ? 29.26676 19.84957 118.13389 1.000 22.83892 194 MET A N 1
ATOM 1533 C CA . MET A 1 195 ? 29.70177 20.14738 116.77487 1.000 25.36856 194 MET A CA 1
ATOM 1534 C C . MET A 1 195 ? 31.06920 20.81430 116.75144 1.000 30.42726 194 MET A C 1
ATOM 1535 O O . MET A 1 195 ? 31.84246 20.61000 115.80906 1.000 28.58411 194 MET A O 1
ATOM 1540 N N . LEU A 1 196 ? 31.39065 21.60018 117.77601 1.000 26.40316 195 LEU A N 1
ATOM 1541 C CA . LEU A 1 196 ? 32.64401 22.33985 117.82542 1.000 28.88588 195 LEU A CA 1
ATOM 1542 C C . LEU A 1 196 ? 33.66111 21.74375 118.79105 1.000 27.14193 195 LEU A C 1
ATOM 1543 O O . LEU A 1 196 ? 34.73902 22.32390 118.96687 1.000 24.63127 195 LEU A O 1
ATOM 1548 N N . ASN A 1 197 ? 33.34365 20.61289 119.42539 1.000 26.88687 196 ASN A N 1
ATOM 1549 C CA . ASN A 1 197 ? 34.29530 19.87476 120.25995 1.000 26.54814 196 ASN A CA 1
ATOM 1550 C C . ASN A 1 197 ? 34.72750 20.67175 121.49263 1.000 28.71765 196 ASN A C 1
ATOM 1551 O O . ASN A 1 197 ? 35.91647 20.80684 121.79123 1.000 30.00446 196 ASN A O 1
ATOM 1556 N N . TRP A 1 198 ? 33.74864 21.18914 122.22620 1.000 24.66062 197 TRP A N 1
ATOM 1557 C CA . TRP A 1 198 ? 34.07523 21.89477 123.45128 1.000 27.33625 197 TRP A CA 1
ATOM 1558 C C . TRP A 1 198 ? 34.44000 20.89846 124.55210 1.000 33.66797 197 TRP A C 1
ATOM 1559 O O . TRP A 1 198 ? 34.13097 19.70488 124.47806 1.000 30.56907 197 TRP A O 1
ATOM 1570 N N . MET A 1 199 ? 35.13988 21.40200 125.57144 1.000 31.47955 198 MET A N 1
ATOM 1571 C CA . MET A 1 199 ? 35.87538 20.51174 126.46621 1.000 30.95832 198 MET A CA 1
ATOM 1572 C C . MET A 1 199 ? 34.96307 19.73349 127.40553 1.000 36.75797 198 MET A C 1
ATOM 1573 O O . MET A 1 199 ? 35.33066 18.64032 127.85159 1.000 34.65303 198 MET A O 1
ATOM 1578 N N . HIS A 1 200 ? 33.78646 20.26811 127.72193 1.000 33.32748 199 HIS A N 1
ATOM 1579 C CA . HIS A 1 200 ? 32.87418 19.58594 128.62671 1.000 40.14590 199 HIS A CA 1
ATOM 1580 C C . HIS A 1 200 ? 31.44427 19.89118 128.21178 1.000 36.22555 199 HIS A C 1
ATOM 1581 O O . HIS A 1 200 ? 31.17213 20.88146 127.52746 1.000 36.80890 199 HIS A O 1
ATOM 1583 N N . TYR A 1 201 ? 30.53307 19.01799 128.63017 1.000 37.27033 200 TYR A N 1
ATOM 1584 C CA . TYR A 1 201 ? 29.11266 19.18443 128.35133 1.000 36.50026 200 TYR A CA 1
ATOM 1585 C C . TYR A 1 201 ? 28.34594 18.19516 129.21889 1.000 34.60795 200 TYR A C 1
ATOM 1586 O O . TYR A 1 201 ? 28.92264 17.27147 129.79998 1.000 32.35022 200 TYR A O 1
ATOM 1595 N N . ASN A 1 202 ? 27.03551 18.39491 129.29386 1.000 28.47397 201 ASN A N 1
ATOM 1596 C CA . ASN A 1 202 ? 26.16465 17.54888 130.09657 1.000 25.54142 201 ASN A CA 1
ATOM 1597 C C . ASN A 1 202 ? 25.06145 16.96009 129.22115 1.000 31.67015 201 ASN A C 1
ATOM 1598 O O . ASN A 1 202 ? 25.02423 17.15888 128.00040 1.000 23.98262 201 ASN A O 1
ATOM 1603 N N . GLN A 1 203 ? 24.14900 16.23479 129.87064 1.000 24.09645 202 GLN A N 1
ATOM 1604 C CA . GLN A 1 203 ? 23.07210 15.56137 129.15476 1.000 20.43609 202 GLN A CA 1
ATOM 1605 C C . GLN A 1 203 ? 22.21786 16.53138 128.35439 1.000 17.77976 202 GLN A C 1
ATOM 1606 O O . GLN A 1 203 ? 21.54648 16.10500 127.40208 1.000 17.25418 202 GLN A O 1
ATOM 1612 N N . THR A 1 204 ? 22.23845 17.82344 128.70086 1.000 17.81912 203 THR A N 1
ATOM 1613 C CA . THR A 1 204 ? 21.41378 18.76427 127.95603 1.000 17.62231 203 THR A CA 1
ATOM 1614 C C . THR A 1 204 ? 21.90933 19.01499 126.53516 1.000 15.13910 203 THR A C 1
ATOM 1615 O O . THR A 1 204 ? 21.24509 19.77312 125.82826 1.000 13.80632 203 THR A O 1
ATOM 1619 N N . VAL A 1 205 ? 23.00300 18.38639 126.07273 1.000 14.36644 204 VAL A N 1
ATOM 1620 C CA . VAL A 1 205 ? 23.29260 18.42944 124.63762 1.000 16.00358 204 VAL A CA 1
ATOM 1621 C C . VAL A 1 205 ? 22.07205 17.98087 123.84564 1.000 11.59590 204 VAL A C 1
ATOM 1622 O O . VAL A 1 205 ? 21.76522 18.53679 122.78649 1.000 13.70220 204 VAL A O 1
ATOM 1626 N N . ASP A 1 206 ? 21.33950 16.99084 124.36544 1.000 12.30898 205 ASP A N 1
ATOM 1627 C CA . ASP A 1 206 ? 20.19687 16.47302 123.62270 1.000 10.23261 205 ASP A CA 1
ATOM 1628 C C . ASP A 1 206 ? 19.03215 17.45337 123.63286 1.000 10.94615 205 ASP A C 1
ATOM 1629 O O . ASP A 1 206 ? 18.19185 17.42724 122.71855 1.000 11.59284 205 ASP A O 1
ATOM 1634 N N . ILE A 1 207 ? 18.95919 18.31739 124.65672 1.000 11.30351 206 ILE A N 1
ATOM 1635 C CA . ILE A 1 207 ? 17.88396 19.30511 124.72746 1.000 11.61783 206 ILE A CA 1
ATOM 1636 C C . ILE A 1 207 ? 18.04318 20.36551 123.63856 1.000 10.97946 206 ILE A C 1
ATOM 1637 O O . ILE A 1 207 ? 17.05128 20.83750 123.06772 1.000 11.74347 206 ILE A O 1
ATOM 1642 N N . TRP A 1 208 ? 19.28508 20.75809 123.32421 1.000 11.32652 207 TRP A N 1
ATOM 1643 C CA . TRP A 1 208 ? 19.49409 21.63683 122.17657 1.000 11.21367 207 TRP A CA 1
ATOM 1644 C C . TRP A 1 208 ? 18.88630 21.02216 120.92679 1.000 10.58951 207 TRP A C 1
ATOM 1645 O O . TRP A 1 208 ? 18.17375 21.69018 120.16574 1.000 10.70450 207 TRP A O 1
ATOM 1656 N N . SER A 1 209 ? 19.15133 19.73423 120.72387 1.000 11.05033 208 SER A N 1
ATOM 1657 C CA . SER A 1 209 ? 18.64392 19.03354 119.55181 1.000 10.82021 208 SER A CA 1
ATOM 1658 C C . SER A 1 209 ? 17.12605 19.04764 119.53029 1.000 10.15227 208 SER A C 1
ATOM 1659 O O . SER A 1 209 ? 16.52016 19.28293 118.47920 1.000 10.57039 208 SER A O 1
ATOM 1662 N N . VAL A 1 210 ? 16.49301 18.80002 120.68132 1.000 9.62743 209 VAL A N 1
ATOM 1663 C CA . VAL A 1 210 ? 15.03058 18.88889 120.76021 1.000 10.97433 209 VAL A CA 1
ATOM 1664 C C . VAL A 1 210 ? 14.55490 20.26389 120.30928 1.000 9.76225 209 VAL A C 1
ATOM 1665 O O . VAL A 1 210 ? 13.57474 20.39392 119.56391 1.000 10.39046 209 VAL A O 1
ATOM 1669 N N . GLY A 1 211 ? 15.20797 21.31877 120.80097 1.000 10.48009 210 GLY A N 1
ATOM 1670 C CA . GLY A 1 211 ? 14.84587 22.66194 120.36088 1.000 11.02539 210 GLY A CA 1
ATOM 1671 C C . GLY A 1 211 ? 14.92355 22.83338 118.85442 1.000 9.83217 210 GLY A C 1
ATOM 1672 O O . GLY A 1 211 ? 14.01836 23.39925 118.23933 1.000 11.08834 210 GLY A O 1
ATOM 1673 N N . CYS A 1 212 ? 16.00204 22.33027 118.23862 1.000 10.19638 211 CYS A N 1
ATOM 1674 C CA . CYS A 1 212 ? 16.15799 22.43129 116.78823 1.000 10.63052 211 CYS A CA 1
ATOM 1675 C C . CYS A 1 212 ? 15.04466 21.66866 116.06976 1.000 11.88662 211 CYS A C 1
ATOM 1676 O O . CYS A 1 212 ? 14.51275 22.13382 115.05738 1.000 12.35984 211 CYS A O 1
ATOM 1679 N N . ILE A 1 213 ? 14.67982 20.49543 116.58886 1.000 10.96285 212 ILE A N 1
ATOM 1680 C CA . ILE A 1 213 ? 13.63820 19.67708 115.96909 1.000 11.80674 212 ILE A CA 1
ATOM 1681 C C . ILE A 1 213 ? 12.28389 20.35106 116.11685 1.000 11.51678 212 ILE A C 1
ATOM 1682 O O . ILE A 1 213 ? 11.51861 20.48508 115.15318 1.000 12.78940 212 ILE A O 1
ATOM 1687 N N . MET A 1 214 ? 11.97117 20.79342 117.32949 1.000 10.62587 213 MET A N 1
ATOM 1688 C CA . MET A 1 214 ? 10.68305 21.43780 117.57238 1.000 11.07361 213 MET A CA 1
ATOM 1689 C C . MET A 1 214 ? 10.51340 22.70353 116.73796 1.000 12.16542 213 MET A C 1
ATOM 1690 O O . MET A 1 214 ? 9.42327 22.96177 116.21251 1.000 13.02741 213 MET A O 1
ATOM 1695 N N . ALA A 1 215 ? 11.56978 23.52184 116.63585 1.000 12.25294 214 ALA A N 1
ATOM 1696 C CA . ALA A 1 215 ? 11.51131 24.72858 115.81788 1.000 12.54071 214 ALA A CA 1
ATOM 1697 C C . ALA A 1 215 ? 11.11762 24.38423 114.39476 1.000 13.49979 214 ALA A C 1
ATOM 1698 O O . ALA A 1 215 ? 10.28283 25.06516 113.78768 1.000 14.98802 214 ALA A O 1
ATOM 1700 N N . GLU A 1 216 ? 11.70690 23.31853 113.85106 1.000 12.91525 215 GLU A N 1
ATOM 1701 C CA . GLU A 1 216 ? 11.42189 22.92354 112.47878 1.000 14.35775 215 GLU A CA 1
ATOM 1702 C C . GLU A 1 216 ? 10.00816 22.37758 112.32588 1.000 14.88253 215 GLU A C 1
ATOM 1703 O O . GLU A 1 216 ? 9.38974 22.56415 111.26845 1.000 15.11141 215 GLU A O 1
ATOM 1709 N N . LEU A 1 217 ? 9.47663 21.70925 113.35278 1.000 14.89669 216 LEU A N 1
ATOM 1710 C CA . LEU A 1 217 ? 8.08402 21.27522 113.28357 1.000 14.99587 216 LEU A CA 1
ATOM 1711 C C . LEU A 1 217 ? 7.12743 22.46593 113.27115 1.000 18.84775 216 LEU A C 1
ATOM 1712 O O . LEU A 1 217 ? 6.03961 22.38113 112.68526 1.000 19.52755 216 LEU A O 1
ATOM 1717 N N . LEU A 1 218 ? 7.51311 23.58314 113.89822 1.000 15.63190 217 LEU A N 1
ATOM 1718 C CA . LEU A 1 218 ? 6.63171 24.74762 113.96347 1.000 16.86040 217 LEU A CA 1
ATOM 1719 C C . LEU A 1 218 ? 6.67592 25.57856 112.68743 1.000 18.72713 217 LEU A C 1
ATOM 1720 O O . LEU A 1 218 ? 5.65143 26.13207 112.27562 1.000 19.85592 217 LEU A O 1
ATOM 1725 N N . THR A 1 219 ? 7.84286 25.70544 112.06061 1.000 16.44984 218 THR A N 1
ATOM 1726 C CA . THR A 1 219 ? 7.99580 26.59752 110.91679 1.000 19.31560 218 THR A CA 1
ATOM 1727 C C . THR A 1 219 ? 8.06499 25.87450 109.58257 1.000 21.05486 218 THR A C 1
ATOM 1728 O O . THR A 1 219 ? 7.87888 26.51343 108.53966 1.000 22.77969 218 THR A O 1
ATOM 1732 N N . GLY A 1 220 ? 8.36171 24.58122 109.58370 1.000 17.23848 219 GLY A N 1
ATOM 1733 C CA . GLY A 1 220 ? 8.60179 23.86355 108.35081 1.000 19.09125 219 GLY A CA 1
ATOM 1734 C C . GLY A 1 220 ? 9.97039 24.06220 107.74424 1.000 23.63296 219 GLY A C 1
ATOM 1735 O O . GLY A 1 220 ? 10.21837 23.56193 106.64262 1.000 25.50236 219 GLY A O 1
ATOM 1736 N N . ARG A 1 221 ? 10.87415 24.76511 108.42278 1.000 18.85453 220 ARG A N 1
ATOM 1737 C CA . ARG A 1 221 ? 12.18780 25.05948 107.87712 1.000 19.89787 220 ARG A CA 1
ATOM 1738 C C . ARG A 1 221 ? 13.25339 24.72502 108.90687 1.000 18.17543 220 ARG A C 1
ATOM 1739 O O . ARG A 1 221 ? 13.02772 24.84665 110.11458 1.000 17.64002 220 ARG A O 1
ATOM 1742 N N . THR A 1 222 ? 14.41039 24.29382 108.41034 1.000 18.11532 221 THR A N 1
ATOM 1743 C CA . THR A 1 222 ? 15.55931 24.03993 109.26860 1.000 18.39080 221 THR A CA 1
ATOM 1744 C C . THR A 1 222 ? 15.93552 25.30587 110.02235 1.000 15.70995 221 THR A C 1
ATOM 1745 O O . THR A 1 222 ? 16.02435 26.38889 109.43864 1.000 17.86043 221 THR A O 1
ATOM 1749 N N . LEU A 1 223 ? 16.17379 25.15852 111.32560 1.000 14.49461 222 LEU A N 1
ATOM 1750 C CA . LEU A 1 223 ? 16.48883 26.31978 112.15335 1.000 14.54454 222 LEU A CA 1
ATOM 1751 C C . LEU A 1 223 ? 17.88124 26.86079 111.84748 1.000 15.57599 222 LEU A C 1
ATOM 1752 O O . LEU A 1 223 ? 18.06001 28.07265 111.67040 1.000 15.86024 222 LEU A O 1
ATOM 1757 N N . PHE A 1 224 ? 18.88430 25.98699 111.78185 1.000 14.69135 223 PHE A N 1
ATOM 1758 C CA . PHE A 1 224 ? 20.27628 26.39724 111.58270 1.000 16.61914 223 PHE A CA 1
ATOM 1759 C C . PHE A 1 224 ? 20.89585 25.61419 110.43374 1.000 15.75572 223 PHE A C 1
ATOM 1760 O O . PHE A 1 224 ? 21.79543 24.79664 110.64391 1.000 18.12230 223 PHE A O 1
ATOM 1768 N N . PRO A 1 225 ? 20.47560 25.87658 109.19787 1.000 16.39453 224 PRO A N 1
ATOM 1769 C CA . PRO A 1 225 ? 20.99875 25.09314 108.05252 1.000 17.78179 224 PRO A CA 1
ATOM 1770 C C . PRO A 1 225 ? 22.35006 25.59379 107.55110 1.000 22.82068 224 PRO A C 1
ATOM 1771 O O . PRO A 1 225 ? 22.49961 26.09076 106.43301 1.000 21.04726 224 PRO A O 1
ATOM 1775 N N . GLY A 1 226 ? 23.37463 25.45213 108.38885 1.000 20.34934 225 GLY A N 1
ATOM 1776 C CA . GLY A 1 226 ? 24.69737 25.94531 108.02878 1.000 22.10754 225 GLY A CA 1
ATOM 1777 C C . GLY A 1 226 ? 25.37110 25.07561 106.97754 1.000 24.65691 225 GLY A C 1
ATOM 1778 O O . GLY A 1 226 ? 25.24318 23.85189 106.97380 1.000 23.36525 225 GLY A O 1
ATOM 1779 N N . THR A 1 227 ? 26.10985 25.72621 106.07712 1.000 26.51927 226 THR A N 1
ATOM 1780 C CA . THR A 1 227 ? 26.85389 25.00839 105.04653 1.000 26.90430 226 THR A CA 1
ATOM 1781 C C . THR A 1 227 ? 28.11255 24.34657 105.58915 1.000 29.85876 226 THR A C 1
ATOM 1782 O O . THR A 1 227 ? 28.59210 23.37080 105.00161 1.000 33.08759 226 THR A O 1
ATOM 1786 N N . ASP A 1 228 ? 28.65769 24.86710 106.68238 1.000 23.52749 227 ASP A N 1
ATOM 1787 C CA . ASP A 1 228 ? 29.81128 24.30560 107.36420 1.000 25.16423 227 ASP A CA 1
ATOM 1788 C C . ASP A 1 228 ? 29.70133 24.71677 108.82542 1.000 21.44174 227 ASP A C 1
ATOM 1789 O O . ASP A 1 228 ? 28.76252 25.41554 109.21566 1.000 23.63413 227 ASP A O 1
ATOM 1794 N N . HIS A 1 229 ? 30.67551 24.29565 109.63449 1.000 24.46767 228 HIS A N 1
ATOM 1795 C CA . HIS A 1 229 ? 30.55924 24.51292 111.07329 1.000 29.30263 228 HIS A CA 1
ATOM 1796 C C . HIS A 1 229 ? 30.65015 25.98963 111.44642 1.000 28.02566 228 HIS A C 1
ATOM 1797 O O . HIS A 1 229 ? 30.02795 26.41310 112.42615 1.000 23.10732 228 HIS A O 1
ATOM 1804 N N . ILE A 1 230 ? 31.38461 26.79099 110.67271 1.000 24.16316 229 ILE A N 1
ATOM 1805 C CA . ILE A 1 230 ? 31.44365 28.22327 110.95045 1.000 24.22431 229 ILE A CA 1
ATOM 1806 C C . ILE A 1 230 ? 30.13872 28.90629 110.55316 1.000 21.79592 229 ILE A C 1
ATOM 1807 O O . ILE A 1 230 ? 29.60716 29.74059 111.29642 1.000 23.13161 229 ILE A O 1
ATOM 1812 N N . ASP A 1 231 ? 29.59522 28.55799 109.38241 1.000 22.87598 230 ASP A N 1
ATOM 1813 C CA . ASP A 1 231 ? 28.30915 29.10587 108.96712 1.000 20.16045 230 ASP A CA 1
ATOM 1814 C C . ASP A 1 231 ? 27.20494 28.71942 109.94389 1.000 19.48397 230 ASP A C 1
ATOM 1815 O O . ASP A 1 231 ? 26.33044 29.53432 110.26463 1.000 19.09396 230 ASP A O 1
ATOM 1820 N N . GLN A 1 232 ? 27.21674 27.47359 110.41614 1.000 19.93053 231 GLN A N 1
ATOM 1821 C CA . GLN A 1 232 ? 26.19781 27.05897 111.37467 1.000 18.78490 231 GLN A CA 1
ATOM 1822 C C . GLN A 1 232 ? 26.30603 27.85170 112.67213 1.000 15.79891 231 GLN A C 1
ATOM 1823 O O . GLN A 1 232 ? 25.29093 28.29785 113.21924 1.000 16.16962 231 GLN A O 1
ATOM 1829 N N . LEU A 1 233 ? 27.53271 28.04361 113.17235 1.000 17.77780 232 LEU A N 1
ATOM 1830 C CA . LEU A 1 233 ? 27.72259 28.83684 114.38442 1.000 17.20106 232 LEU A CA 1
ATOM 1831 C C . LEU A 1 233 ? 27.18801 30.25317 114.20719 1.000 19.38819 232 LEU A C 1
ATOM 1832 O O . LEU A 1 233 ? 26.51963 30.78846 115.10081 1.000 17.74740 232 LEU A O 1
ATOM 1837 N N . LYS A 1 234 ? 27.44820 30.86829 113.04941 1.000 18.53556 233 LYS A N 1
ATOM 1838 C CA . LYS A 1 234 ? 26.94173 32.21415 112.79345 1.000 18.50686 233 LYS A CA 1
ATOM 1839 C C . LYS A 1 234 ? 25.41905 32.25698 112.80993 1.000 17.33042 233 LYS A C 1
ATOM 1840 O O . LYS A 1 234 ? 24.82204 33.19848 113.34578 1.000 17.21710 233 LYS A O 1
ATOM 1846 N N . LEU A 1 235 ? 24.76771 31.25806 112.21170 1.000 17.10667 234 LEU A N 1
ATOM 1847 C CA . LEU A 1 235 ? 23.31010 31.20552 112.25961 1.000 17.83368 234 LEU A CA 1
ATOM 1848 C C . LEU A 1 235 ? 22.81493 31.06303 113.68992 1.000 14.74959 234 LEU A C 1
ATOM 1849 O O . LEU A 1 235 ? 21.80845 31.67213 114.07341 1.000 16.91261 234 LEU A O 1
ATOM 1854 N N . ILE A 1 236 ? 23.50666 30.25191 114.48659 1.000 14.54391 235 ILE A N 1
ATOM 1855 C CA . ILE A 1 236 ? 23.11069 30.05827 115.87711 1.000 14.90106 235 ILE A CA 1
ATOM 1856 C C . ILE A 1 236 ? 23.21284 31.37317 116.63732 1.000 14.81155 235 ILE A C 1
ATOM 1857 O O . ILE A 1 236 ? 22.26911 31.79735 117.31468 1.000 15.11203 235 ILE A O 1
ATOM 1862 N N . LEU A 1 237 ? 24.35223 32.05981 116.49808 1.000 15.85803 236 LEU A N 1
ATOM 1863 C CA . LEU A 1 237 ? 24.55855 33.31326 117.21626 1.000 15.43535 236 LEU A CA 1
ATOM 1864 C C . LEU A 1 237 ? 23.57098 34.38615 116.78350 1.000 16.43200 236 LEU A C 1
ATOM 1865 O O . LEU A 1 237 ? 23.21341 35.25286 117.58777 1.000 15.55361 236 LEU A O 1
ATOM 1870 N N . ARG A 1 238 ? 23.10978 34.34820 115.52965 1.000 17.63296 237 ARG A N 1
ATOM 1871 C CA . ARG A 1 238 ? 22.12267 35.32593 115.08355 1.000 18.59047 237 ARG A CA 1
ATOM 1872 C C . ARG A 1 238 ? 20.80638 35.18488 115.84026 1.000 18.57723 237 ARG A C 1
ATOM 1873 O O . ARG A 1 238 ? 20.10716 36.18088 116.06159 1.000 20.98274 237 ARG A O 1
ATOM 1881 N N . LEU A 1 239 ? 20.45671 33.96339 116.25761 1.000 15.42175 238 LEU A N 1
ATOM 1882 C CA . LEU A 1 239 ? 19.23817 33.75724 117.02872 1.000 14.59096 238 LEU A CA 1
ATOM 1883 C C . LEU A 1 239 ? 19.45765 34.01129 118.51431 1.000 14.67987 238 LEU A C 1
ATOM 1884 O O . LEU A 1 239 ? 18.67469 34.72802 119.15167 1.000 17.55444 238 LEU A O 1
ATOM 1889 N N . VAL A 1 240 ? 20.49123 33.39162 119.09101 1.000 14.61859 239 VAL A N 1
ATOM 1890 C CA . VAL A 1 240 ? 20.64739 33.37890 120.54312 1.000 14.56970 239 VAL A CA 1
ATOM 1891 C C . VAL A 1 240 ? 21.53299 34.49960 121.06466 1.000 15.86020 239 VAL A C 1
ATOM 1892 O O . VAL A 1 240 ? 21.57739 34.71141 122.28754 1.000 18.33681 239 VAL A O 1
ATOM 1896 N N . GLY A 1 241 ? 22.22190 35.22167 120.18938 1.000 15.35246 240 GLY A N 1
ATOM 1897 C CA . GLY A 1 241 ? 23.08205 36.31090 120.60079 1.000 16.30852 240 GLY A CA 1
ATOM 1898 C C . GLY A 1 241 ? 24.49811 35.86070 120.91289 1.000 20.54431 240 GLY A C 1
ATOM 1899 O O . GLY A 1 241 ? 24.78390 34.68358 121.12676 1.000 20.19915 240 GLY A O 1
ATOM 1900 N N . THR A 1 242 ? 25.39555 36.83901 120.93585 1.000 21.25037 241 THR A N 1
ATOM 1901 C CA . THR A 1 242 ? 26.80236 36.57348 121.19266 1.000 23.07093 241 THR A CA 1
ATOM 1902 C C . THR A 1 242 ? 26.97948 36.07300 122.62440 1.000 21.10337 241 THR A C 1
ATOM 1903 O O . THR A 1 242 ? 26.35599 36.60412 123.54561 1.000 24.10855 241 THR A O 1
ATOM 1907 N N . PRO A 1 243 ? 27.81691 35.06712 122.84475 1.000 22.92267 242 PRO A N 1
ATOM 1908 C CA . PRO A 1 243 ? 28.01738 34.55678 124.20089 1.000 25.36276 242 PRO A CA 1
ATOM 1909 C C . PRO A 1 243 ? 28.95302 35.45418 124.99845 1.000 21.52797 242 PRO A C 1
ATOM 1910 O O . PRO A 1 243 ? 29.68504 36.28116 124.45520 1.000 25.26102 242 PRO A O 1
ATOM 1914 N N . GLY A 1 244 ? 28.92007 35.26449 126.30434 1.000 22.19272 243 GLY A N 1
ATOM 1915 C CA . GLY A 1 244 ? 29.87388 35.92671 127.16301 1.000 20.89063 243 GLY A CA 1
ATOM 1916 C C . GLY A 1 244 ? 31.20646 35.20722 127.20559 1.000 24.41000 243 GLY A C 1
ATOM 1917 O O . GLY A 1 244 ? 31.37048 34.09189 126.70571 1.000 20.61059 243 GLY A O 1
ATOM 1918 N N . ALA A 1 245 ? 32.17467 35.87873 127.83219 1.000 22.68257 244 ALA A N 1
ATOM 1919 C CA . ALA A 1 245 ? 33.52115 35.33148 127.93198 1.000 25.42838 244 ALA A CA 1
ATOM 1920 C C . ALA A 1 245 ? 33.53934 33.99295 128.65667 1.000 26.82307 244 ALA A C 1
ATOM 1921 O O . ALA A 1 245 ? 34.37245 33.13599 128.34571 1.000 26.69655 244 ALA A O 1
ATOM 1923 N N . GLU A 1 246 ? 32.63559 33.79147 129.62064 1.000 24.28474 245 GLU A N 1
ATOM 1924 C CA . GLU A 1 246 ? 32.62553 32.54281 130.37464 1.000 28.10613 245 GLU A CA 1
ATOM 1925 C C . GLU A 1 246 ? 32.46654 31.33455 129.46315 1.000 28.58203 245 GLU A C 1
ATOM 1926 O O . GLU A 1 246 ? 33.03290 30.27281 129.73926 1.000 28.93301 245 GLU A O 1
ATOM 1929 N N . LEU A 1 247 ? 31.71307 31.47360 128.37020 1.000 27.58453 246 LEU A N 1
ATOM 1930 C CA . LEU A 1 247 ? 31.57612 30.36152 127.43560 1.000 26.80565 246 LEU A CA 1
ATOM 1931 C C . LEU A 1 247 ? 32.90037 30.02217 126.76143 1.000 25.52269 246 LEU A C 1
ATOM 1932 O O . LEU A 1 247 ? 33.12938 28.86053 126.40879 1.000 22.99751 246 LEU A O 1
ATOM 1937 N N . LEU A 1 248 ? 33.78712 31.01056 126.58238 1.000 20.95540 247 LEU A N 1
ATOM 1938 C CA . LEU A 1 248 ? 35.09964 30.72241 126.00158 1.000 21.38507 247 LEU A CA 1
ATOM 1939 C C . LEU A 1 248 ? 35.88399 29.73449 126.85144 1.000 21.43913 247 LEU A C 1
ATOM 1940 O O . LEU A 1 248 ? 36.73864 29.00988 126.32398 1.000 21.29942 247 LEU A O 1
ATOM 1945 N N . LYS A 1 249 ? 35.60884 29.69577 128.16428 1.000 22.38093 248 LYS A N 1
ATOM 1946 C CA . LYS A 1 249 ? 36.24619 28.73709 129.06219 1.000 24.19781 248 LYS A CA 1
ATOM 1947 C C . LYS A 1 249 ? 36.18981 27.32353 128.52292 1.000 23.64802 248 LYS A C 1
ATOM 1948 O O . LYS A 1 249 ? 37.07530 26.51556 128.81580 1.000 23.21911 248 LYS A O 1
ATOM 1954 N N . LYS A 1 250 ? 35.13911 26.99783 127.76029 1.000 23.39900 249 LYS A N 1
ATOM 1955 C CA . LYS A 1 250 ? 34.86285 25.63900 127.31780 1.000 23.00102 249 LYS A CA 1
ATOM 1956 C C . LYS A 1 250 ? 35.61719 25.24069 126.05779 1.000 24.51162 249 LYS A C 1
ATOM 1957 O O . LYS A 1 250 ? 35.54656 24.07071 125.66619 1.000 24.77121 249 LYS A O 1
ATOM 1960 N N . ILE A 1 251 ? 36.32487 26.16599 125.41781 1.000 18.92164 250 ILE A N 1
ATOM 1961 C CA . ILE A 1 251 ? 36.83452 25.98177 124.06422 1.000 20.45939 250 ILE A CA 1
ATOM 1962 C C . ILE A 1 251 ? 38.35649 25.90638 124.12168 1.000 21.77293 250 ILE A C 1
ATOM 1963 O O . ILE A 1 251 ? 39.01948 26.88872 124.46970 1.000 19.66706 250 ILE A O 1
ATOM 1968 N N . SER A 1 252 ? 38.91910 24.75079 123.76427 1.000 18.31309 251 SER A N 1
ATOM 1969 C CA . SER A 1 252 ? 40.36540 24.57559 123.89405 1.000 19.73607 251 SER A CA 1
ATOM 1970 C C . SER A 1 252 ? 41.13735 25.41625 122.88095 1.000 21.47129 251 SER A C 1
ATOM 1971 O O . SER A 1 252 ? 42.12956 26.07123 123.23330 1.000 19.40486 251 SER A O 1
ATOM 1974 N N . SER A 1 253 ? 40.70114 25.40854 121.61932 1.000 18.68990 252 SER A N 1
ATOM 1975 C CA . SER A 1 253 ? 41.47399 25.99140 120.52567 1.000 19.64149 252 SER A CA 1
ATOM 1976 C C . SER A 1 253 ? 41.51120 27.51429 120.63014 1.000 16.92755 252 SER A C 1
ATOM 1977 O O . SER A 1 253 ? 40.46491 28.17234 120.61948 1.000 17.24684 252 SER A O 1
ATOM 1980 N N . GLU A 1 254 ? 42.72644 28.07338 120.68719 1.000 18.62927 253 GLU A N 1
ATOM 1981 C CA . GLU A 1 254 ? 42.86777 29.52638 120.73596 1.000 18.29376 253 GLU A CA 1
ATOM 1982 C C . GLU A 1 254 ? 42.35369 30.17812 119.46216 1.000 20.49751 253 GLU A C 1
ATOM 1983 O O . GLU A 1 254 ? 41.72435 31.23699 119.51405 1.000 17.14638 253 GLU A O 1
ATOM 1989 N N . SER A 1 255 ? 42.62069 29.56335 118.30581 1.000 20.05523 254 SER A N 1
ATOM 1990 C CA . SER A 1 255 ? 42.14014 30.12534 117.04724 1.000 21.77637 254 SER A CA 1
ATOM 1991 C C . SER A 1 255 ? 40.62019 30.19273 117.02079 1.000 18.41655 254 SER A C 1
ATOM 1992 O O . SER A 1 255 ? 40.04100 31.17865 116.54704 1.000 22.32658 254 SER A O 1
ATOM 1995 N N . ALA A 1 256 ? 39.95307 29.16244 117.54704 1.000 19.94684 255 ALA A N 1
ATOM 1996 C CA . ALA A 1 256 ? 38.49534 29.18363 117.59089 1.000 22.03939 255 ALA A CA 1
ATOM 1997 C C . ALA A 1 256 ? 37.98844 30.25232 118.55069 1.000 21.01120 255 ALA A C 1
ATOM 1998 O O . ALA A 1 256 ? 37.05335 30.99408 118.22532 1.000 19.80347 255 ALA A O 1
ATOM 2000 N N . ARG A 1 257 ? 38.59855 30.34803 119.73740 1.000 17.45778 256 ARG A N 1
ATOM 2001 C CA . ARG A 1 257 ? 38.19794 31.36967 120.70120 1.000 18.10205 256 ARG A CA 1
ATOM 2002 C C . ARG A 1 257 ? 38.40848 32.76556 120.13588 1.000 17.43984 256 ARG A C 1
ATOM 2003 O O . ARG A 1 257 ? 37.52418 33.62555 120.22857 1.000 18.55177 256 ARG A O 1
ATOM 2011 N N . ASN A 1 258 ? 39.58741 33.00938 119.55335 1.000 17.09102 257 ASN A N 1
ATOM 2012 C CA . ASN A 1 258 ? 39.86688 34.31539 118.96558 1.000 19.31483 257 ASN A CA 1
ATOM 2013 C C . ASN A 1 258 ? 38.83696 34.66429 117.90224 1.000 21.77138 257 ASN A C 1
ATOM 2014 O O . ASN A 1 258 ? 38.36260 35.80268 117.83620 1.000 19.60494 257 ASN A O 1
ATOM 2019 N N . TYR A 1 259 ? 38.47485 33.69296 117.06321 1.000 20.77811 258 TYR A N 1
ATOM 2020 C CA . TYR A 1 259 ? 37.49637 33.95837 116.01394 1.000 22.71995 258 TYR A CA 1
ATOM 2021 C C . TYR A 1 259 ? 36.15395 34.36322 116.60993 1.000 19.28780 258 TYR A C 1
ATOM 2022 O O . TYR A 1 259 ? 35.58501 35.39821 116.24253 1.000 22.38075 258 TYR A O 1
ATOM 2031 N N . ILE A 1 260 ? 35.63592 33.55770 117.54051 1.000 21.13973 259 ILE A N 1
ATOM 2032 C CA . ILE A 1 260 ? 34.33993 33.84728 118.14779 1.000 20.14074 259 ILE A CA 1
ATOM 2033 C C . ILE A 1 260 ? 34.36014 35.21623 118.81210 1.000 23.79980 259 ILE A C 1
ATOM 2034 O O . ILE A 1 260 ? 33.45301 36.03469 118.62626 1.000 20.94313 259 ILE A O 1
ATOM 2039 N N . GLN A 1 261 ? 35.41380 35.48667 119.58363 1.000 21.55476 260 GLN A N 1
ATOM 2040 C CA . GLN A 1 261 ? 35.55230 36.76572 120.26881 1.000 22.21934 260 GLN A CA 1
ATOM 2041 C C . GLN A 1 261 ? 35.58095 37.93513 119.29030 1.000 21.33402 260 GLN A C 1
ATOM 2042 O O . GLN A 1 261 ? 35.11804 39.03121 119.62401 1.000 24.06189 260 GLN A O 1
ATOM 2048 N N . SER A 1 262 ? 36.09824 37.71918 118.07978 1.000 21.93817 261 SER A N 1
ATOM 2049 C CA . SER A 1 262 ? 36.23126 38.77628 117.08333 1.000 23.26292 261 SER A CA 1
ATOM 2050 C C . SER A 1 262 ? 34.93651 39.07948 116.34014 1.000 26.62761 261 SER A C 1
ATOM 2051 O O . SER A 1 262 ? 34.85731 40.11679 115.67353 1.000 27.59353 261 SER A O 1
ATOM 2054 N N . LEU A 1 263 ? 33.93716 38.20476 116.41922 1.000 24.50346 262 LEU A N 1
ATOM 2055 C CA . LEU A 1 263 ? 32.67955 38.44632 115.72455 1.000 25.40963 262 LEU A CA 1
ATOM 2056 C C . LEU A 1 263 ? 32.00319 39.69864 116.26764 1.000 26.40529 262 LEU A C 1
ATOM 2057 O O . LEU A 1 263 ? 32.08504 40.01110 117.45794 1.000 28.65756 262 LEU A O 1
ATOM 2062 N N . ALA A 1 264 ? 31.32583 40.42282 115.37899 1.000 31.92732 263 ALA A N 1
ATOM 2063 C CA . ALA A 1 264 ? 30.54094 41.56985 115.81434 1.000 30.34158 263 ALA A CA 1
ATOM 2064 C C . ALA A 1 264 ? 29.42710 41.10336 116.74268 1.000 28.93110 263 ALA A C 1
ATOM 2065 O O . ALA A 1 264 ? 28.81583 40.05478 116.52415 1.000 33.56027 263 ALA A O 1
ATOM 2067 N N . GLN A 1 265 ? 29.17373 41.88187 117.79195 1.000 30.99887 264 GLN A N 1
ATOM 2068 C CA . GLN A 1 265 ? 28.20423 41.48106 118.80176 1.000 30.70188 264 GLN A CA 1
ATOM 2069 C C . GLN A 1 265 ? 26.80091 41.42086 118.21103 1.000 34.50836 264 GLN A C 1
ATOM 2070 O O . GLN A 1 265 ? 26.37600 42.31562 117.47409 1.000 32.10571 264 GLN A O 1
ATOM 2073 N N . MET A 1 266 ? 26.08157 40.34756 118.53406 1.000 28.25817 265 MET A N 1
ATOM 2074 C CA . MET A 1 266 ? 24.71699 40.19617 118.07408 1.000 29.17200 265 MET A CA 1
ATOM 2075 C C . MET A 1 266 ? 23.77238 40.10902 119.26319 1.000 23.92500 265 MET A C 1
ATOM 2076 O O . MET A 1 266 ? 24.06126 39.40486 120.23775 1.000 22.96146 265 MET A O 1
ATOM 2081 N N . PRO A 1 267 ? 22.64359 40.80453 119.21588 1.000 27.47314 266 PRO A N 1
ATOM 2082 C CA . PRO A 1 267 ? 21.65684 40.66777 120.28320 1.000 25.03077 266 PRO A CA 1
ATOM 2083 C C . PRO A 1 267 ? 20.89871 39.36193 120.12773 1.000 21.06846 266 PRO A C 1
ATOM 2084 O O . PRO A 1 267 ? 20.74066 38.83023 119.02875 1.000 25.55833 266 PRO A O 1
ATOM 2088 N N . LYS A 1 268 ? 20.45116 38.83585 121.25787 1.000 20.88235 267 LYS A N 1
ATOM 2089 C CA . LYS A 1 268 ? 19.51653 37.72295 121.22701 1.000 19.96922 267 LYS A CA 1
ATOM 2090 C C . LYS A 1 268 ? 18.19720 38.17533 120.60905 1.000 22.42513 267 LYS A C 1
ATOM 2091 O O . LYS A 1 268 ? 17.71126 39.27760 120.87568 1.000 21.76153 267 LYS A O 1
ATOM 2097 N N . MET A 1 269 ? 17.62116 37.33408 119.75465 1.000 17.49455 268 MET A N 1
ATOM 2098 C CA . MET A 1 269 ? 16.31093 37.64590 119.20823 1.000 16.73062 268 MET A CA 1
ATOM 2099 C C . MET A 1 269 ? 15.23346 37.24908 120.20761 1.000 18.74160 268 MET A C 1
ATOM 2100 O O . MET A 1 269 ? 15.38965 36.29368 120.96721 1.000 21.04689 268 MET A O 1
ATOM 2105 N N . ASN A 1 270 ? 14.13483 38.00092 120.21431 1.000 21.75887 269 ASN A N 1
ATOM 2106 C CA . ASN A 1 270 ? 12.94986 37.55623 120.93565 1.000 22.62007 269 ASN A CA 1
ATOM 2107 C C . ASN A 1 270 ? 12.29348 36.47355 120.09559 1.000 19.69745 269 ASN A C 1
ATOM 2108 O O . ASN A 1 270 ? 11.90488 36.72512 118.95120 1.000 19.22474 269 ASN A O 1
ATOM 2113 N N . PHE A 1 271 ? 12.18194 35.26840 120.65332 1.000 18.10428 270 PHE A N 1
ATOM 2114 C CA . PHE A 1 271 ? 11.69951 34.15383 119.84327 1.000 18.12592 270 PHE A CA 1
ATOM 2115 C C . PHE A 1 271 ? 10.26184 34.35939 119.38192 1.000 20.23523 270 PHE A C 1
ATOM 2116 O O . PHE A 1 271 ? 9.84413 33.73331 118.40083 1.000 21.21014 270 PHE A O 1
ATOM 2124 N N . ALA A 1 272 ? 9.49276 35.21006 120.07114 1.000 21.20174 271 ALA A N 1
ATOM 2125 C CA . ALA A 1 272 ? 8.13425 35.50588 119.62401 1.000 23.13126 271 ALA A CA 1
ATOM 2126 C C . ALA A 1 272 ? 8.12919 36.19892 118.26639 1.000 24.41926 271 ALA A C 1
ATOM 2127 O O . ALA A 1 272 ? 7.14011 36.11189 117.52919 1.000 28.14930 271 ALA A O 1
ATOM 2129 N N . ASN A 1 273 ? 9.22037 36.88145 117.91583 1.000 24.32271 272 ASN A N 1
ATOM 2130 C CA . ASN A 1 273 ? 9.36255 37.50038 116.60241 1.000 28.14413 272 ASN A CA 1
ATOM 2131 C C . ASN A 1 273 ? 9.88439 36.53552 115.54606 1.000 28.69863 272 ASN A C 1
ATOM 2132 O O . ASN A 1 273 ? 9.97041 36.91105 114.37038 1.000 29.62831 272 ASN A O 1
ATOM 2137 N N . VAL A 1 274 ? 10.24078 35.31664 115.93556 1.000 22.31381 273 VAL A N 1
ATOM 2138 C CA . VAL A 1 274 ? 10.80153 34.32168 115.03094 1.000 23.20383 273 VAL A CA 1
ATOM 2139 C C . VAL A 1 274 ? 9.77363 33.26238 114.66980 1.000 22.57531 273 VAL A C 1
ATOM 2140 O O . VAL A 1 274 ? 9.61981 32.90142 113.50323 1.000 25.05001 273 VAL A O 1
ATOM 2144 N N . PHE A 1 275 ? 9.07027 32.74454 115.67298 1.000 20.93317 274 PHE A N 1
ATOM 2145 C CA . PHE A 1 275 ? 8.07737 31.69118 115.48697 1.000 20.63217 274 PHE A CA 1
ATOM 2146 C C . PHE A 1 275 ? 6.70856 32.36069 115.49292 1.000 21.30262 274 PHE A C 1
ATOM 2147 O O . PHE A 1 275 ? 5.97999 32.35686 116.47961 1.000 21.66008 274 PHE A O 1
ATOM 2155 N N . ILE A 1 276 ? 6.37216 32.94939 114.34411 1.000 25.66752 275 ILE A N 1
ATOM 2156 C CA . ILE A 1 276 ? 5.21398 33.82924 114.24218 1.000 25.37222 275 ILE A CA 1
ATOM 2157 C C . ILE A 1 276 ? 3.93371 33.00931 114.28216 1.000 21.27140 275 ILE A C 1
ATOM 2158 O O . ILE A 1 276 ? 3.77063 32.03877 113.53020 1.000 25.91974 275 ILE A O 1
ATOM 2163 N N . GLY A 1 277 ? 3.01499 33.39970 115.15882 1.000 23.03948 276 GLY A N 1
ATOM 2164 C CA . GLY A 1 277 ? 1.76042 32.69686 115.28309 1.000 22.83095 276 GLY A CA 1
ATOM 2165 C C . GLY A 1 277 ? 1.84273 31.39917 116.04863 1.000 24.85632 276 GLY A C 1
ATOM 2166 O O . GLY A 1 277 ? 0.85767 30.65626 116.08488 1.000 23.86539 276 GLY A O 1
ATOM 2167 N N . ALA A 1 278 ? 2.98899 31.09151 116.64458 1.000 20.13203 277 ALA A N 1
ATOM 2168 C CA . ALA A 1 278 ? 3.09794 29.87504 117.43052 1.000 16.76018 277 ALA A CA 1
ATOM 2169 C C . ALA A 1 278 ? 2.41789 30.05239 118.78267 1.000 19.76778 277 ALA A C 1
ATOM 2170 O O . ALA A 1 278 ? 2.25967 31.16732 119.28860 1.000 21.46886 277 ALA A O 1
ATOM 2172 N N . ASN A 1 279 ? 2.00739 28.92891 119.36146 1.000 15.84573 278 ASN A N 1
ATOM 2173 C CA . ASN A 1 279 ? 1.51357 28.88846 120.72462 1.000 16.47463 278 ASN A CA 1
ATOM 2174 C C . ASN A 1 279 ? 2.54354 29.57612 121.61912 1.000 17.15783 278 ASN A C 1
ATOM 2175 O O . ASN A 1 279 ? 3.72652 29.21118 121.57847 1.000 15.97141 278 ASN A O 1
ATOM 2180 N N . PRO A 1 280 ? 2.15541 30.59226 122.39388 1.000 17.35305 279 PRO A N 1
ATOM 2181 C CA . PRO A 1 280 ? 3.14434 31.25583 123.26033 1.000 17.13690 279 PRO A CA 1
ATOM 2182 C C . PRO A 1 280 ? 3.86647 30.29839 124.19349 1.000 16.05900 279 PRO A C 1
ATOM 2183 O O . PRO A 1 280 ? 5.01900 30.55360 124.55959 1.000 15.96272 279 PRO A O 1
ATOM 2187 N N . LEU A 1 281 ? 3.21868 29.19639 124.58805 1.000 16.04184 280 LEU A N 1
ATOM 2188 C CA . LEU A 1 281 ? 3.88414 28.19247 125.41111 1.000 14.12236 280 LEU A CA 1
ATOM 2189 C C . LEU A 1 281 ? 4.98391 27.46710 124.64606 1.000 12.53312 280 LEU A C 1
ATOM 2190 O O . LEU A 1 281 ? 5.99257 27.07649 125.24558 1.000 14.60156 280 LEU A O 1
ATOM 2195 N N . ALA A 1 282 ? 4.79545 27.25447 123.33827 1.000 13.08455 281 ALA A N 1
ATOM 2196 C CA . ALA A 1 282 ? 5.85233 26.65502 122.52481 1.000 12.72910 281 ALA A CA 1
ATOM 2197 C C . ALA A 1 282 ? 7.05197 27.57840 122.44943 1.000 14.22468 281 ALA A C 1
ATOM 2198 O O . ALA A 1 282 ? 8.20138 27.13151 122.56779 1.000 13.81249 281 ALA A O 1
ATOM 2200 N N . VAL A 1 283 ? 6.79201 28.87728 122.27432 1.000 15.53687 282 VAL A N 1
ATOM 2201 C CA . VAL A 1 283 ? 7.87131 29.85696 122.19421 1.000 14.58029 282 VAL A CA 1
ATOM 2202 C C . VAL A 1 283 ? 8.65802 29.87112 123.48900 1.000 13.50190 282 VAL A C 1
ATOM 2203 O O . VAL A 1 283 ? 9.89493 29.87589 123.48509 1.000 14.13418 282 VAL A O 1
ATOM 2207 N N . ASP A 1 284 ? 7.94965 29.84708 124.61655 1.000 15.49208 283 ASP A N 1
ATOM 2208 C CA . ASP A 1 284 ? 8.61240 29.88626 125.91197 1.000 14.19346 283 ASP A CA 1
ATOM 2209 C C . ASP A 1 284 ? 9.48409 28.65582 126.12077 1.000 13.41535 283 ASP A C 1
ATOM 2210 O O . ASP A 1 284 ? 10.62364 28.76499 126.58385 1.000 14.32110 283 ASP A O 1
ATOM 2215 N N . LEU A 1 285 ? 8.97358 27.47327 125.76266 1.000 14.78194 284 LEU A N 1
ATOM 2216 C CA . LEU A 1 285 ? 9.78634 26.26672 125.87704 1.000 11.01861 284 LEU A CA 1
ATOM 2217 C C . LEU A 1 285 ? 11.03516 26.34910 125.00570 1.000 13.28277 284 LEU A C 1
ATOM 2218 O O . LEU A 1 285 ? 12.12682 25.97404 125.44275 1.000 12.68421 284 LEU A O 1
ATOM 2223 N N . LEU A 1 286 ? 10.89833 26.83143 123.76973 1.000 12.45498 285 LEU A N 1
ATOM 2224 C CA . LEU A 1 286 ? 12.06542 26.97522 122.90562 1.000 11.80019 285 LEU A CA 1
ATOM 2225 C C . LEU A 1 286 ? 13.10361 27.91287 123.51557 1.000 12.57161 285 LEU A C 1
ATOM 2226 O O . LEU A 1 286 ? 14.30938 27.65954 123.41484 1.000 13.34747 285 LEU A O 1
ATOM 2231 N N . GLU A 1 287 ? 12.65744 29.00153 124.15627 1.000 13.78434 286 GLU A N 1
ATOM 2232 C CA . GLU A 1 287 ? 13.59479 29.91619 124.81129 1.000 12.45817 286 GLU A CA 1
ATOM 2233 C C . GLU A 1 287 ? 14.36922 29.21025 125.91098 1.000 14.31838 286 GLU A C 1
ATOM 2234 O O . GLU A 1 287 ? 15.52083 29.56215 126.19150 1.000 15.31522 286 GLU A O 1
ATOM 2240 N N . LYS A 1 288 ? 13.75747 28.20853 126.54330 1.000 12.13486 287 LYS A N 1
ATOM 2241 C CA . LYS A 1 288 ? 14.40623 27.47964 127.62096 1.000 12.62257 287 LYS A CA 1
ATOM 2242 C C . LYS A 1 288 ? 15.34915 26.39227 127.12829 1.000 12.56506 287 LYS A C 1
ATOM 2243 O O . LYS A 1 288 ? 16.24680 25.98883 127.87231 1.000 12.93645 287 LYS A O 1
ATOM 2249 N N . MET A 1 289 ? 15.16429 25.90812 125.90021 1.000 12.52340 288 MET A N 1
ATOM 2250 C CA . MET A 1 289 ? 15.98967 24.84044 125.34357 1.000 12.22053 288 MET A CA 1
ATOM 2251 C C . MET A 1 289 ? 17.14102 25.35861 124.50028 1.000 11.96996 288 MET A C 1
ATOM 2252 O O . MET A 1 289 ? 18.23944 24.80227 124.55517 1.000 13.94093 288 MET A O 1
ATOM 2257 N N . LEU A 1 290 ? 16.90956 26.41081 123.72013 1.000 12.07640 289 LEU A N 1
ATOM 2258 C CA . LEU A 1 290 ? 17.90317 26.89268 122.76554 1.000 12.66487 289 LEU A CA 1
ATOM 2259 C C . LEU A 1 290 ? 18.78892 27.95230 123.42185 1.000 15.80353 289 LEU A C 1
ATOM 2260 O O . LEU A 1 290 ? 18.80852 29.12530 123.04673 1.000 14.45402 289 LEU A O 1
ATOM 2265 N N . VAL A 1 291 ? 19.53512 27.48710 124.41785 1.000 19.53044 290 VAL A N 1
ATOM 2266 C CA . VAL A 1 291 ? 20.42881 28.30806 125.22226 1.000 20.19596 290 VAL A CA 1
ATOM 2267 C C . VAL A 1 291 ? 21.83864 27.81684 124.96174 1.000 19.58172 290 VAL A C 1
ATOM 2268 O O . VAL A 1 291 ? 22.10001 26.61062 125.02863 1.000 20.34232 290 VAL A O 1
ATOM 2272 N N . LEU A 1 292 ? 22.75274 28.74719 124.66842 1.000 22.15998 291 LEU A N 1
ATOM 2273 C CA . LEU A 1 292 ? 24.15673 28.36863 124.56696 1.000 26.91372 291 LEU A CA 1
ATOM 2274 C C . LEU A 1 292 ? 24.72372 27.97482 125.93059 1.000 21.72118 291 LEU A C 1
ATOM 2275 O O . LEU A 1 292 ? 25.56324 27.07676 126.01463 1.000 27.08325 291 LEU A O 1
ATOM 2280 N N . ASP A 1 293 ? 24.25977 28.60819 127.00791 1.000 26.24776 292 ASP A N 1
ATOM 2281 C CA . ASP A 1 293 ? 24.67467 28.24492 128.36479 1.000 32.64978 292 ASP A CA 1
ATOM 2282 C C . ASP A 1 293 ? 24.01216 26.92197 128.73343 1.000 32.08118 292 ASP A C 1
ATOM 2283 O O . ASP A 1 293 ? 22.87568 26.89205 129.21172 1.000 31.91409 292 ASP A O 1
ATOM 2288 N N . SER A 1 294 ? 24.73481 25.81939 128.52989 1.000 30.73774 293 SER A N 1
ATOM 2289 C CA . SER A 1 294 ? 24.18665 24.48594 128.75888 1.000 33.61885 293 SER A CA 1
ATOM 2290 C C . SER A 1 294 ? 23.91910 24.17844 130.22722 1.000 38.10831 293 SER A C 1
ATOM 2291 O O . SER A 1 294 ? 23.23959 23.18653 130.51046 1.000 33.28374 293 SER A O 1
ATOM 2294 N N . ASP A 1 295 ? 24.43134 24.98387 131.16335 1.000 40.10551 294 ASP A N 1
ATOM 2295 C CA . ASP A 1 295 ? 24.03064 24.84480 132.55881 1.000 34.07157 294 ASP A CA 1
ATOM 2296 C C . ASP A 1 295 ? 22.72792 25.57147 132.85743 1.000 32.76582 294 ASP A C 1
ATOM 2297 O O . ASP A 1 295 ? 22.09932 25.29458 133.88536 1.000 36.89529 294 ASP A O 1
ATOM 2299 N N . LYS A 1 296 ? 22.31681 26.49285 131.98460 1.000 28.11411 295 LYS A N 1
ATOM 2300 C CA . LYS A 1 296 ? 21.01547 27.13653 132.05784 1.000 32.88157 295 LYS A CA 1
ATOM 2301 C C . LYS A 1 296 ? 19.99905 26.48872 131.12832 1.000 23.47547 295 LYS A C 1
ATOM 2302 O O . LYS A 1 296 ? 18.84187 26.91727 131.10251 1.000 32.82356 295 LYS A O 1
ATOM 2304 N N . ARG A 1 297 ? 20.40406 25.46457 130.37947 1.000 26.74338 296 ARG A N 1
ATOM 2305 C CA . ARG A 1 297 ? 19.47212 24.73589 129.52995 1.000 19.76078 296 ARG A CA 1
ATOM 2306 C C . ARG A 1 297 ? 18.56408 23.86516 130.38915 1.000 17.24106 296 ARG A C 1
ATOM 2307 O O . ARG A 1 297 ? 19.02020 23.21159 131.33239 1.000 20.64527 296 ARG A O 1
ATOM 2315 N N . ILE A 1 298 ? 17.26887 23.87059 130.06047 1.000 15.80047 297 ILE A N 1
ATOM 2316 C CA . ILE A 1 298 ? 16.29760 23.04303 130.77013 1.000 15.23672 297 ILE A CA 1
ATOM 2317 C C . ILE A 1 298 ? 16.63466 21.56184 130.55625 1.000 15.83312 297 ILE A C 1
ATOM 2318 O O . ILE A 1 298 ? 17.18793 21.17029 129.51613 1.000 16.02668 297 ILE A O 1
ATOM 2323 N N . THR A 1 299 ? 16.34241 20.73908 131.56478 1.000 14.59762 298 THR A N 1
ATOM 2324 C CA . THR A 1 299 ? 16.53590 19.29673 131.45939 1.000 14.36269 298 THR A CA 1
ATOM 2325 C C . THR A 1 299 ? 15.28071 18.64338 130.88160 1.000 12.40791 298 THR A C 1
ATOM 2326 O O . THR A 1 299 ? 14.21529 19.24975 130.80101 1.000 13.76265 298 THR A O 1
ATOM 2330 N N . ALA A 1 300 ? 15.41700 17.37862 130.47398 1.000 11.92532 299 ALA A N 1
ATOM 2331 C CA . ALA A 1 300 ? 14.25386 16.65476 129.96449 1.000 11.09573 299 ALA A CA 1
ATOM 2332 C C . ALA A 1 300 ? 13.14118 16.57762 131.00288 1.000 13.35109 299 ALA A C 1
ATOM 2333 O O . ALA A 1 300 ? 11.97243 16.83368 130.69628 1.000 12.14456 299 ALA A O 1
ATOM 2335 N N . ALA A 1 301 ? 13.48336 16.22469 132.24477 1.000 13.03362 300 ALA A N 1
ATOM 2336 C CA . ALA A 1 301 ? 12.45534 16.11183 133.27687 1.000 15.90691 300 ALA A CA 1
ATOM 2337 C C . ALA A 1 301 ? 11.78434 17.45353 133.54974 1.000 14.80603 300 ALA A C 1
ATOM 2338 O O . ALA A 1 301 ? 10.56828 17.51285 133.77395 1.000 17.33111 300 ALA A O 1
ATOM 2340 N N . GLN A 1 302 ? 12.55330 18.54431 133.52720 1.000 15.15848 301 GLN A N 1
ATOM 2341 C CA . GLN A 1 302 ? 11.94312 19.85869 133.70465 1.000 15.93801 301 GLN A CA 1
ATOM 2342 C C . GLN A 1 302 ? 11.03219 20.20627 132.53409 1.000 16.46860 301 GLN A C 1
ATOM 2343 O O . GLN A 1 302 ? 9.93703 20.74887 132.73237 1.000 16.77693 301 GLN A O 1
ATOM 2349 N N . ALA A 1 303 ? 11.45750 19.88473 131.30843 1.000 13.39770 302 ALA A N 1
ATOM 2350 C CA . ALA A 1 303 ? 10.63861 20.19342 130.14028 1.000 12.80425 302 ALA A CA 1
ATOM 2351 C C . ALA A 1 303 ? 9.30933 19.44850 130.17134 1.000 11.87669 302 ALA A C 1
ATOM 2352 O O . ALA A 1 303 ? 8.29761 19.97408 129.69453 1.000 12.40340 302 ALA A O 1
ATOM 2354 N N . LEU A 1 304 ? 9.29088 18.22630 130.71314 1.000 13.66837 303 LEU A N 1
ATOM 2355 C CA . LEU A 1 304 ? 8.05054 17.45725 130.76156 1.000 13.34309 303 LEU A CA 1
ATOM 2356 C C . LEU A 1 304 ? 7.00864 18.12819 131.64355 1.000 14.13565 303 LEU A C 1
ATOM 2357 O O . LEU A 1 304 ? 5.80879 17.91941 131.44538 1.000 14.15543 303 LEU A O 1
ATOM 2362 N N . ALA A 1 305 ? 7.45007 18.93181 132.61714 1.000 13.64017 304 ALA A N 1
ATOM 2363 C CA . ALA A 1 305 ? 6.55358 19.66255 133.50645 1.000 14.65185 304 ALA A CA 1
ATOM 2364 C C . ALA A 1 305 ? 6.08135 20.98672 132.92408 1.000 14.16351 304 ALA A C 1
ATOM 2365 O O . ALA A 1 305 ? 5.21648 21.63074 133.52537 1.000 13.23076 304 ALA A O 1
ATOM 2367 N N . HIS A 1 306 ? 6.60933 21.39930 131.77982 1.000 12.30040 305 HIS A N 1
ATOM 2368 C CA . HIS A 1 306 ? 6.25056 22.67824 131.18320 1.000 12.91575 305 HIS A CA 1
ATOM 2369 C C . HIS A 1 306 ? 4.80348 22.65738 130.70359 1.000 13.95848 305 HIS A C 1
ATOM 2370 O O . HIS A 1 306 ? 4.30651 21.64032 130.21426 1.000 12.83828 305 HIS A O 1
ATOM 2377 N N . ALA A 1 307 ? 4.12396 23.80085 130.82843 1.000 13.21001 306 ALA A N 1
ATOM 2378 C CA . ALA A 1 307 ? 2.70128 23.85616 130.51082 1.000 11.99757 306 ALA A CA 1
ATOM 2379 C C . ALA A 1 307 ? 2.39777 23.52858 129.04995 1.000 12.58574 306 ALA A C 1
ATOM 2380 O O . ALA A 1 307 ? 1.25930 23.17020 128.73662 1.000 14.05803 306 ALA A O 1
ATOM 2382 N N . TYR A 1 308 ? 3.37313 23.66034 128.14677 1.000 11.46599 307 TYR A N 1
ATOM 2383 C CA . TYR A 1 308 ? 3.14763 23.27332 126.75850 1.000 12.18692 307 TYR A CA 1
ATOM 2384 C C . TYR A 1 308 ? 2.64328 21.84056 126.63633 1.000 13.61359 307 TYR A C 1
ATOM 2385 O O . TYR A 1 308 ? 1.88516 21.53678 125.71121 1.000 14.36235 307 TYR A O 1
ATOM 2394 N N . PHE A 1 309 ? 3.04292 20.95456 127.55391 1.000 12.24011 308 PHE A N 1
ATOM 2395 C CA . PHE A 1 309 ? 2.66792 19.54664 127.49752 1.000 11.70849 308 PHE A CA 1
ATOM 2396 C C . PHE A 1 309 ? 1.56551 19.18881 128.47536 1.000 13.09135 308 PHE A C 1
ATOM 2397 O O . PHE A 1 309 ? 1.36434 18.00542 128.74717 1.000 13.04120 308 PHE A O 1
ATOM 2405 N N . ALA A 1 310 ? 0.84494 20.18416 128.99938 1.000 12.99176 309 ALA A N 1
ATOM 2406 C CA . ALA A 1 310 ? -0.12503 19.93337 130.06040 1.000 12.98360 309 ALA A CA 1
ATOM 2407 C C . ALA A 1 310 ? -1.11048 18.82207 129.71326 1.000 13.64385 309 ALA A C 1
ATOM 2408 O O . ALA A 1 310 ? -1.44862 18.00760 130.57852 1.000 14.47527 309 ALA A O 1
ATOM 2410 N N . GLN A 1 311 ? -1.57889 18.76287 128.45921 1.000 12.36735 310 GLN A N 1
ATOM 2411 C CA . GLN A 1 311 ? -2.58378 17.75454 128.12411 1.000 15.02921 310 GLN A CA 1
ATOM 2412 C C . GLN A 1 311 ? -2.02050 16.33952 128.04276 1.000 16.26535 310 GLN A C 1
ATOM 2413 O O . GLN A 1 311 ? -2.80488 15.38529 128.06015 1.000 18.78845 310 GLN A O 1
ATOM 2419 N N . TYR A 1 312 ? -0.69801 16.17430 127.98844 1.000 13.45492 311 TYR A N 1
ATOM 2420 C CA . TYR A 1 312 ? -0.07337 14.85823 127.90290 1.000 13.21845 311 TYR A CA 1
ATOM 2421 C C . TYR A 1 312 ? 0.64988 14.44059 129.17530 1.000 12.92221 311 TYR A C 1
ATOM 2422 O O . TYR A 1 312 ? 0.77252 13.24337 129.44323 1.000 13.82258 311 TYR A O 1
ATOM 2431 N N . HIS A 1 313 ? 1.10962 15.39759 129.97731 1.000 11.70738 312 HIS A N 1
ATOM 2432 C CA . HIS A 1 313 ? 1.98368 15.09561 131.10070 1.000 12.81185 312 HIS A CA 1
ATOM 2433 C C . HIS A 1 313 ? 1.27030 14.19011 132.09565 1.000 14.08637 312 HIS A C 1
ATOM 2434 O O . HIS A 1 313 ? 0.08727 14.37324 132.39289 1.000 14.08638 312 HIS A O 1
ATOM 2441 N N . ASP A 1 314 ? 1.99302 13.18945 132.58345 1.000 11.85768 313 ASP A N 1
ATOM 2442 C CA . ASP A 1 314 ? 1.46104 12.21762 133.53713 1.000 13.30791 313 ASP A CA 1
ATOM 2443 C C . ASP A 1 314 ? 2.66062 11.70082 134.31644 1.000 13.23037 313 ASP A C 1
ATOM 2444 O O . ASP A 1 314 ? 3.39428 10.82103 133.83804 1.000 13.13225 313 ASP A O 1
ATOM 2449 N N . PRO A 1 315 ? 2.90842 12.23465 135.51601 1.000 13.90912 314 PRO A N 1
ATOM 2450 C CA . PRO A 1 315 ? 4.10301 11.82147 136.27218 1.000 17.34288 314 PRO A CA 1
ATOM 2451 C C . PRO A 1 315 ? 4.17818 10.33857 136.56210 1.000 17.16703 314 PRO A C 1
ATOM 2452 O O . PRO A 1 315 ? 5.28900 9.81017 136.71406 1.000 24.46286 314 PRO A O 1
ATOM 2456 N N . ASP A 1 316 ? 3.03814 9.64411 136.64588 1.000 16.65697 315 ASP A N 1
ATOM 2457 C CA . ASP A 1 316 ? 3.04017 8.20520 136.89153 1.000 18.53655 315 ASP A CA 1
ATOM 2458 C C . ASP A 1 316 ? 3.51681 7.40546 135.69256 1.000 18.65080 315 ASP A C 1
ATOM 2459 O O . ASP A 1 316 ? 3.74701 6.19984 135.82455 1.000 19.75813 315 ASP A O 1
ATOM 2464 N N . ASP A 1 317 ? 3.66172 8.04113 134.53806 1.000 13.31900 316 ASP A N 1
ATOM 2465 C CA . ASP A 1 317 ? 3.98059 7.34936 133.29490 1.000 12.47574 316 ASP A CA 1
ATOM 2466 C C . ASP A 1 317 ? 5.17753 8.00611 132.61632 1.000 12.08917 316 ASP A C 1
ATOM 2467 O O . ASP A 1 317 ? 5.28136 8.01195 131.38793 1.000 12.48158 316 ASP A O 1
ATOM 2472 N N . GLU A 1 318 ? 6.09971 8.55063 133.40672 1.000 11.64306 317 GLU A N 1
ATOM 2473 C CA . GLU A 1 318 ? 7.34001 9.15272 132.91566 1.000 10.69944 317 GLU A CA 1
ATOM 2474 C C . GLU A 1 318 ? 8.49586 8.54779 133.70736 1.000 12.62698 317 GLU A C 1
ATOM 2475 O O . GLU A 1 318 ? 9.17108 9.23171 134.48289 1.000 13.41672 317 GLU A O 1
ATOM 2481 N N . PRO A 1 319 ? 8.74517 7.25510 133.53706 1.000 13.78491 318 PRO A N 1
ATOM 2482 C CA . PRO A 1 319 ? 9.65260 6.55632 134.44782 1.000 12.62952 318 PRO A CA 1
ATOM 2483 C C . PRO A 1 319 ? 11.11996 6.81586 134.15219 1.000 14.07013 318 PRO A C 1
ATOM 2484 O O . PRO A 1 319 ? 11.50914 7.27953 133.07715 1.000 12.97115 318 PRO A O 1
ATOM 2488 N N . VAL A 1 320 ? 11.93627 6.49153 135.14797 1.000 13.68513 319 VAL A N 1
ATOM 2489 C CA . VAL A 1 320 ? 13.37717 6.49576 135.00437 1.000 12.82818 319 VAL A CA 1
ATOM 2490 C C . VAL A 1 320 ? 13.87249 5.07102 134.79395 1.000 11.91427 319 VAL A C 1
ATOM 2491 O O . VAL A 1 320 ? 13.12360 4.10136 134.90261 1.000 13.72567 319 VAL A O 1
ATOM 2495 N N . ALA A 1 321 ? 15.15534 4.94575 134.48748 1.000 12.82000 320 ALA A N 1
ATOM 2496 C CA . ALA A 1 321 ? 15.76591 3.67500 134.14402 1.000 12.79427 320 ALA A CA 1
ATOM 2497 C C . ALA A 1 321 ? 16.41399 3.02783 135.35674 1.000 12.19505 320 ALA A C 1
ATOM 2498 O O . ALA A 1 321 ? 16.83601 3.70552 136.29749 1.000 15.26875 320 ALA A O 1
ATOM 2500 N N . ASP A 1 322 ? 16.51755 1.70850 135.30097 1.000 13.14232 321 ASP A N 1
ATOM 2501 C CA . A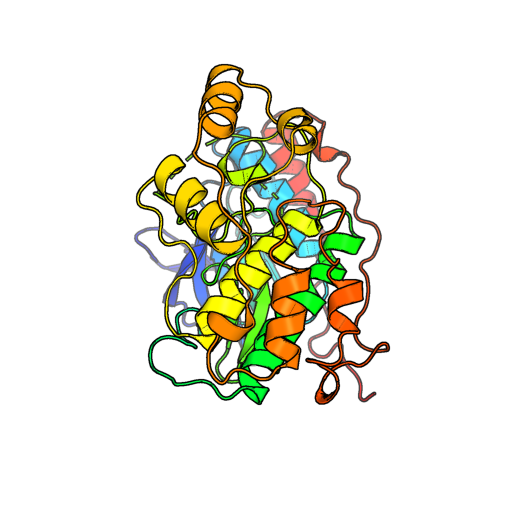SP A 1 322 ? 17.33607 0.99466 136.26071 1.000 14.90280 321 ASP A CA 1
ATOM 2502 C C . ASP A 1 322 ? 18.79644 1.39485 136.05968 1.000 17.33663 321 ASP A C 1
ATOM 2503 O O . ASP A 1 322 ? 19.19453 1.81227 134.96077 1.000 13.91781 321 ASP A O 1
ATOM 2508 N N . PRO A 1 323 ? 19.61699 1.28853 137.10108 1.000 17.21671 322 PRO A N 1
ATOM 2509 C CA . PRO A 1 323 ? 21.03054 1.65577 136.95973 1.000 16.22789 322 PRO A CA 1
ATOM 2510 C C . PRO A 1 323 ? 21.69762 0.85799 135.85179 1.000 14.61696 322 PRO A C 1
ATOM 2511 O O . PRO A 1 323 ? 21.44882 -0.33637 135.67712 1.000 16.68393 322 PRO A O 1
ATOM 2515 N N . TYR A 1 324 ? 22.55234 1.54424 135.10196 1.000 15.16175 323 TYR A N 1
ATOM 2516 C CA . TYR A 1 324 ? 23.22026 0.96958 133.94465 1.000 15.86769 323 TYR A CA 1
ATOM 2517 C C . TYR A 1 324 ? 24.72591 0.98249 134.17340 1.000 15.48547 323 TYR A C 1
ATOM 2518 O O . TYR A 1 324 ? 25.31847 2.05150 134.33440 1.000 18.65028 323 TYR A O 1
ATOM 2527 N N . ASP A 1 325 ? 25.33325 -0.20458 134.16837 1.000 16.30138 324 ASP A N 1
ATOM 2528 C CA . ASP A 1 325 ? 26.75986 -0.37763 134.45017 1.000 16.98093 324 ASP A CA 1
ATOM 2529 C C . ASP A 1 325 ? 27.53789 -0.20286 133.14715 1.000 14.94841 324 ASP A C 1
ATOM 2530 O O . ASP A 1 325 ? 27.55523 -1.09635 132.30370 1.000 19.02021 324 ASP A O 1
ATOM 2535 N N . GLN A 1 326 ? 28.19577 0.94953 132.99817 1.000 15.60369 325 GLN A N 1
ATOM 2536 C CA . GLN A 1 326 ? 29.01913 1.26130 131.83473 1.000 18.54175 325 GLN A CA 1
ATOM 2537 C C . GLN A 1 326 ? 30.50958 1.13636 132.11582 1.000 18.76797 325 GLN A C 1
ATOM 2538 O O . GLN A 1 326 ? 31.31515 1.73424 131.39654 1.000 17.59410 325 GLN A O 1
ATOM 2544 N N . SER A 1 327 ? 30.89039 0.38553 133.14809 1.000 16.95604 326 SER A N 1
ATOM 2545 C CA . SER A 1 327 ? 32.30678 0.27669 133.48985 1.000 18.62714 326 SER A CA 1
ATOM 2546 C C . SER A 1 327 ? 33.11974 -0.30333 132.34066 1.000 17.90738 326 SER A C 1
ATOM 2547 O O . SER A 1 327 ? 34.30698 0.01656 132.20184 1.000 17.65608 326 SER A O 1
ATOM 2550 N N . PHE A 1 328 ? 32.49830 -1.12981 131.49480 1.000 15.45696 327 PHE A N 1
ATOM 2551 C CA . PHE A 1 328 ? 33.21071 -1.71446 130.36516 1.000 14.80247 327 PHE A CA 1
ATOM 2552 C C . PHE A 1 328 ? 33.78122 -0.65806 129.42077 1.000 15.42933 327 PHE A C 1
ATOM 2553 O O . PHE A 1 328 ? 34.74122 -0.95011 128.69215 1.000 14.52473 327 PHE A O 1
ATOM 2561 N N . GLU A 1 329 ? 33.20582 0.54944 129.39607 1.000 13.44713 328 GLU A N 1
ATOM 2562 C CA . GLU A 1 329 ? 33.63780 1.54660 128.42507 1.000 13.82950 328 GLU A CA 1
ATOM 2563 C C . GLU A 1 329 ? 35.09676 1.94183 128.61657 1.000 15.05495 328 GLU A C 1
ATOM 2564 O O . GLU A 1 329 ? 35.78006 2.27774 127.64139 1.000 15.56966 328 GLU A O 1
ATOM 2570 N N . SER A 1 330 ? 35.58768 1.91445 129.85116 1.000 15.19746 329 SER A N 1
ATOM 2571 C CA . SER A 1 330 ? 36.97067 2.29816 130.10462 1.000 15.02758 329 SER A CA 1
ATOM 2572 C C . SER A 1 330 ? 37.96451 1.17494 129.84823 1.000 15.23260 329 SER A C 1
ATOM 2573 O O . SER A 1 330 ? 39.17521 1.40314 129.98376 1.000 16.83121 329 SER A O 1
ATOM 2576 N N . ARG A 1 331 ? 37.50466 -0.01696 129.494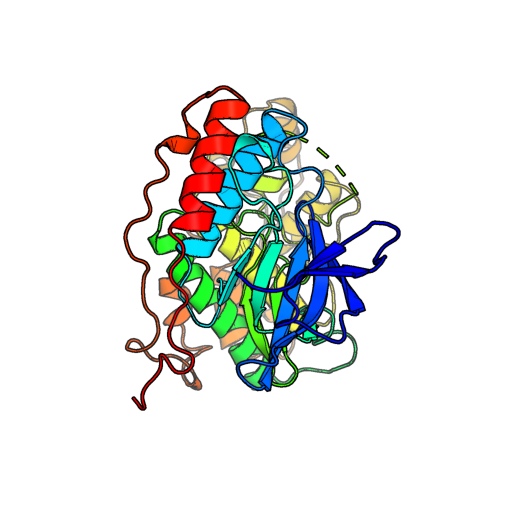73 1.000 14.24574 330 ARG A N 1
ATOM 2577 C CA . ARG A 1 331 ? 38.36723 -1.18370 129.38725 1.000 14.71095 330 ARG A CA 1
ATOM 2578 C C . ARG A 1 331 ? 38.74219 -1.46620 127.94042 1.000 15.02944 330 ARG A C 1
ATOM 2579 O O . ARG A 1 331 ? 37.90586 -1.38867 127.03455 1.000 14.52730 330 ARG A O 1
ATOM 2587 N N . ASP A 1 332 ? 40.00974 -1.80515 127.73526 1.000 13.65452 331 ASP A N 1
ATOM 2588 C CA . ASP A 1 332 ? 40.47882 -2.35249 126.47574 1.000 14.24624 331 ASP A CA 1
ATOM 2589 C C . ASP A 1 332 ? 40.58329 -3.85605 126.67195 1.000 16.49375 331 ASP A C 1
ATOM 2590 O O . ASP A 1 332 ? 41.37635 -4.31750 127.49663 1.000 17.56782 331 ASP A O 1
ATOM 2595 N N . LEU A 1 333 ? 39.78935 -4.61002 125.91618 1.000 14.28356 332 LEU A N 1
ATOM 2596 C CA . LEU A 1 333 ? 39.85997 -6.06429 125.89235 1.000 15.91799 332 LEU A CA 1
ATOM 2597 C C . LEU A 1 333 ? 40.21907 -6.53820 124.49130 1.000 14.08692 332 LEU A C 1
ATOM 2598 O O . LEU A 1 333 ? 40.12529 -5.79241 123.51815 1.000 14.60064 332 LEU A O 1
ATOM 2603 N N . LEU A 1 334 ? 40.61896 -7.80320 124.38734 1.000 15.17111 333 LEU A N 1
ATOM 2604 C CA . LEU A 1 334 ? 40.91641 -8.35727 123.07710 1.000 15.80029 333 LEU A CA 1
ATOM 2605 C C . LEU A 1 334 ? 39.62894 -8.62562 122.29939 1.000 19.22032 333 LEU A C 1
ATOM 2606 O O . LEU A 1 334 ? 38.54029 -8.74659 122.86511 1.000 17.30481 333 LEU A O 1
ATOM 2611 N N . ILE A 1 335 ? 39.76489 -8.72212 120.97727 1.000 16.18189 334 ILE A N 1
ATOM 2612 C CA . ILE A 1 335 ? 38.59639 -8.91824 120.12314 1.000 18.47815 334 ILE A CA 1
ATOM 2613 C C . ILE A 1 335 ? 37.80985 -10.15467 120.54663 1.000 17.37980 334 ILE A C 1
ATOM 2614 O O . ILE A 1 335 ? 36.57596 -10.12310 120.63711 1.000 15.41723 334 ILE A O 1
ATOM 2619 N N . ASP A 1 336 ? 38.50200 -11.25466 120.83874 1.000 16.24461 335 ASP A N 1
ATOM 2620 C CA . ASP A 1 336 ? 37.78126 -12.46456 121.20139 1.000 18.10621 335 ASP A CA 1
ATOM 2621 C C . ASP A 1 336 ? 37.12354 -12.34135 122.56493 1.000 15.42937 335 ASP A C 1
ATOM 2622 O O . ASP A 1 336 ? 36.16139 -13.06703 122.84799 1.000 15.06379 335 ASP A O 1
ATOM 2627 N N . GLU A 1 337 ? 37.61791 -11.43846 123.41768 1.000 14.22857 336 GLU A N 1
ATOM 2628 C CA . GLU A 1 337 ? 36.97083 -11.20628 124.70217 1.000 13.53759 336 GLU A CA 1
ATOM 2629 C C . GLU A 1 337 ? 35.66005 -10.44599 124.51262 1.000 13.33738 336 GLU A C 1
ATOM 2630 O O . GLU A 1 337 ? 34.62735 -10.82627 125.08031 1.000 13.25361 336 GLU A O 1
ATOM 2636 N N . TRP A 1 338 ? 35.67325 -9.38835 123.69023 1.000 12.96519 337 TRP A N 1
ATOM 2637 C CA . TRP A 1 338 ? 34.41928 -8.70533 123.37487 1.000 12.55287 337 TRP A CA 1
ATOM 2638 C C . TRP A 1 338 ? 33.45805 -9.65848 122.68889 1.000 13.03968 337 TRP A C 1
ATOM 2639 O O . TRP A 1 338 ? 32.24662 -9.61304 122.93300 1.000 12.42531 337 TRP A O 1
ATOM 2650 N N . LYS A 1 339 ? 33.97369 -10.52616 121.81070 1.000 12.48110 338 LYS A N 1
ATOM 2651 C CA . LYS A 1 339 ? 33.10357 -11.46224 121.11041 1.000 13.24098 338 LYS A CA 1
ATOM 2652 C C . LYS A 1 339 ? 32.44582 -12.42657 122.08534 1.000 12.22289 338 LYS A C 1
ATOM 2653 O O . LYS A 1 339 ? 31.23650 -12.67876 122.00807 1.000 13.67456 338 LYS A O 1
ATOM 2659 N N . SER A 1 340 ? 33.22387 -12.96266 123.02319 1.000 13.78044 339 SER A N 1
ATOM 2660 C CA . SER A 1 340 ? 32.67537 -13.88394 124.00669 1.000 13.78843 339 SER A CA 1
ATOM 2661 C C . SER A 1 340 ? 31.66672 -13.19725 124.92439 1.000 14.14225 339 SER A C 1
ATOM 2662 O O . SER A 1 340 ? 30.62098 -13.77841 125.24940 1.000 13.18856 339 SER A O 1
ATOM 2665 N N . LEU A 1 341 ? 31.97441 -11.97630 125.37568 1.000 12.16446 340 LEU A N 1
ATOM 2666 C CA . LEU A 1 341 ? 31.01511 -11.22599 126.18152 1.000 13.52298 340 LEU A CA 1
ATOM 2667 C C . LEU A 1 341 ? 29.72733 -10.96964 125.40672 1.000 12.01683 340 LEU A C 1
ATOM 2668 O O . LEU A 1 341 ? 28.62762 -11.05428 125.97597 1.000 12.61000 340 LEU A O 1
ATOM 2673 N N . THR A 1 342 ? 29.84105 -10.64763 124.11220 1.000 12.09340 341 THR A N 1
ATOM 2674 C CA . THR A 1 342 ? 28.64941 -10.44716 123.28917 1.000 10.82946 341 THR A CA 1
ATOM 2675 C C . THR A 1 342 ? 27.84439 -11.73121 123.17260 1.000 10.96038 341 THR A C 1
ATOM 2676 O O . THR A 1 342 ? 26.61736 -11.72095 123.31486 1.000 10.91288 341 THR A O 1
ATOM 2680 N N . TYR A 1 343 ? 28.52255 -12.85084 122.90592 1.000 11.40342 342 TYR A N 1
ATOM 2681 C CA . TYR A 1 343 ? 27.84191 -14.13749 122.85447 1.000 10.97782 342 TYR A CA 1
ATOM 2682 C C . TYR A 1 343 ? 27.09947 -14.41802 124.15703 1.000 11.12466 342 TYR A C 1
ATOM 2683 O O . TYR A 1 343 ? 25.94619 -14.86652 124.13389 1.000 12.18242 342 TYR A O 1
ATOM 2692 N N . ASP A 1 344 ? 27.73356 -14.13704 125.30268 1.000 11.90247 343 ASP A N 1
ATOM 2693 C CA . ASP A 1 344 ? 27.06145 -14.30828 126.59174 1.000 13.54475 343 ASP A CA 1
ATOM 2694 C C . ASP A 1 344 ? 25.77557 -13.49856 126.64476 1.000 12.03123 343 ASP A C 1
ATOM 2695 O O . ASP A 1 344 ? 24.75239 -13.97576 127.15386 1.000 12.77617 343 ASP A O 1
ATOM 2700 N N . GLU A 1 345 ? 25.82257 -12.24985 126.16408 1.000 11.58618 344 GLU A N 1
ATOM 2701 C CA . GLU A 1 345 ? 24.65002 -11.37802 126.19942 1.000 12.40931 344 GLU A CA 1
ATOM 2702 C C . GLU A 1 345 ? 23.55526 -11.85338 125.24992 1.000 12.29335 344 GLU A C 1
ATOM 2703 O O . GLU A 1 345 ? 22.35998 -11.67230 125.54321 1.000 12.51755 344 GLU A O 1
ATOM 2709 N N . VAL A 1 346 ? 23.92742 -12.44387 124.11017 1.000 11.02426 345 VAL A N 1
ATOM 2710 C CA . VAL A 1 346 ? 22.93193 -13.05250 123.22610 1.000 12.53917 345 VAL A CA 1
ATOM 2711 C C . VAL A 1 346 ? 22.23826 -14.20761 123.93580 1.000 13.32691 345 VAL A C 1
ATOM 2712 O O . VAL A 1 346 ? 21.00585 -14.28697 123.98627 1.000 12.95730 345 VAL A O 1
ATOM 2716 N N . ILE A 1 347 ? 23.03380 -15.12337 124.49571 1.000 12.53552 346 ILE A N 1
ATOM 2717 C CA . ILE A 1 347 ? 22.49976 -16.33630 125.10168 1.000 14.53286 346 ILE A CA 1
ATOM 2718 C C . ILE A 1 347 ? 21.65397 -16.02278 126.32998 1.000 12.36780 346 ILE A C 1
ATOM 2719 O O . ILE A 1 347 ? 20.67529 -16.72822 126.60628 1.000 16.94259 346 ILE A O 1
ATOM 2724 N N . SER A 1 348 ? 22.00055 -14.98580 127.09026 1.000 12.67192 347 SER A N 1
ATOM 2725 C CA . SER A 1 348 ? 21.28367 -14.69561 128.32579 1.000 15.23427 347 SER A CA 1
ATOM 2726 C C . SER A 1 348 ? 20.05281 -13.82644 128.10881 1.000 13.48342 347 SER A C 1
ATOM 2727 O O . SER A 1 348 ? 19.32338 -13.56838 129.07225 1.000 14.78932 347 SER A O 1
ATOM 2730 N N . PHE A 1 349 ? 19.80979 -13.35897 126.88417 1.000 12.64112 348 PHE A N 1
ATOM 2731 C CA . PHE A 1 349 ? 18.67470 -12.47961 126.64676 1.000 12.71470 348 PHE A CA 1
ATOM 2732 C C . PHE A 1 349 ? 17.37068 -13.18538 126.99281 1.000 11.09639 348 PHE A C 1
ATOM 2733 O O . PHE A 1 349 ? 17.15141 -14.33542 126.60447 1.000 13.59273 348 PHE A O 1
ATOM 2741 N N . VAL A 1 350 ? 16.50374 -12.47979 127.71061 1.000 12.22063 349 VAL A N 1
ATOM 2742 C CA . VAL A 1 350 ? 15.17434 -12.96757 128.04952 1.000 13.72185 349 VAL A CA 1
ATOM 2743 C C . VAL A 1 350 ? 14.15790 -12.04923 127.38497 1.000 12.74710 349 VAL A C 1
ATOM 2744 O O . VAL A 1 350 ? 14.10731 -10.86174 127.70457 1.000 14.42691 349 VAL A O 1
ATOM 2748 N N . PRO A 1 351 ? 13.33090 -12.54882 126.47268 1.000 15.21666 350 PRO A N 1
ATOM 2749 C CA . PRO A 1 351 ? 12.36694 -11.68029 125.81066 1.000 16.36282 350 PRO A CA 1
ATOM 2750 C C . PRO A 1 351 ? 11.33155 -11.17337 126.79481 1.000 15.92080 350 PRO A C 1
ATOM 2751 O O . PRO A 1 351 ? 10.93183 -11.88213 127.73441 1.000 16.47242 350 PRO A O 1
ATOM 2755 N N . PRO A 1 352 ? 10.88938 -9.94097 126.61546 1.000 13.84085 351 PRO A N 1
ATOM 2756 C CA . PRO A 1 352 ? 9.83295 -9.39464 127.44741 1.000 15.85434 351 PRO A CA 1
ATOM 2757 C C . PRO A 1 352 ? 8.51287 -10.07021 127.12959 1.000 14.20973 351 PRO A C 1
ATOM 2758 O O . PRO A 1 352 ? 8.34517 -10.65996 126.05302 1.000 15.04691 351 PRO A O 1
ATOM 2762 N N . PRO A 1 353 ? 7.54733 -9.99696 128.04109 1.000 15.34417 352 PRO A N 1
ATOM 2763 C CA . PRO A 1 353 ? 6.19671 -10.44731 127.70600 1.000 15.45348 352 PRO A CA 1
ATOM 2764 C C . PRO A 1 353 ? 5.64619 -9.60729 126.56789 1.000 15.10269 352 PRO A C 1
ATOM 2765 O O . PRO A 1 353 ? 6.01660 -8.44544 126.38842 1.000 15.45015 352 PRO A O 1
ATOM 2769 N N . LEU A 1 354 ? 4.75332 -10.21206 125.79125 1.000 15.51064 353 LEU A N 1
ATOM 2770 C CA . LEU A 1 354 ? 4.14929 -9.49447 124.67609 1.000 15.10399 353 LEU A CA 1
ATOM 2771 C C . LEU A 1 354 ? 3.36918 -8.27882 125.16351 1.000 15.35036 353 LEU A C 1
ATOM 2772 O O . LEU A 1 354 ? 3.45110 -7.19698 124.56822 1.000 17.44427 353 LEU A O 1
ATOM 2777 N N . ASP A 1 355 ? 2.63725 -8.42305 126.26735 1.000 13.15669 354 ASP A N 1
ATOM 2778 C CA . ASP A 1 355 ? 1.86409 -7.33930 126.86763 1.000 11.89394 354 ASP A CA 1
ATOM 2779 C C . ASP A 1 355 ? 2.52783 -6.99962 128.19966 1.000 13.40583 354 ASP A C 1
ATOM 2780 O O . ASP A 1 355 ? 2.45596 -7.78441 129.15270 1.000 13.64935 354 ASP A O 1
ATOM 2785 N N . GLN A 1 356 ? 3.18322 -5.83842 128.26766 1.000 13.20299 355 GLN A N 1
ATOM 2786 C CA . GLN A 1 356 ? 3.84583 -5.40935 129.49472 1.000 14.94577 355 GLN A CA 1
ATOM 2787 C C . GLN A 1 356 ? 3.20798 -4.17882 130.11797 1.000 18.61324 355 GLN A C 1
ATOM 2788 O O . GLN A 1 356 ? 3.83800 -3.51845 130.95009 1.000 18.88697 355 GLN A O 1
ATOM 2794 N N . GLU A 1 357 ? 1.98656 -3.84009 129.73023 1.000 14.84882 356 GLU A N 1
ATOM 2795 C CA . GLU A 1 357 ? 1.36385 -2.61160 130.19014 1.000 16.79053 356 GLU A CA 1
ATOM 2796 C C . GLU A 1 357 ? -0.01536 -2.90923 130.74880 1.000 15.42734 356 GLU A C 1
ATOM 2797 O O . GLU A 1 357 ? -0.65160 -3.89652 130.37702 1.000 14.95335 356 GLU A O 1
ATOM 2803 N N . GLU A 1 358 ? -0.46054 -2.05233 131.66354 1.000 18.43287 357 GLU A N 1
ATOM 2804 C CA . GLU A 1 358 ? -1.76244 -2.18379 132.29584 1.000 18.87292 357 GLU A CA 1
ATOM 2805 C C . GLU A 1 358 ? -2.41830 -0.81230 132.33510 1.000 20.96809 357 GLU A C 1
ATOM 2806 O O . GLU A 1 358 ? -1.73965 0.21656 132.30593 1.000 20.42376 357 GLU A O 1
ATOM 2812 N N . MET A 1 359 ? -3.74782 -0.80449 132.40952 1.000 24.71646 358 MET A N 1
ATOM 2813 C CA . MET A 1 359 ? -4.48159 0.45349 132.47576 1.000 27.39365 358 MET A CA 1
ATOM 2814 C C . MET A 1 359 ? -4.05812 1.24306 133.71277 1.000 32.27155 358 MET A C 1
ATOM 2815 O O . MET A 1 359 ? -3.74399 0.67878 134.76585 1.000 29.38557 358 MET A O 1
ATOM 2820 N N . GLU A 1 360 ? -4.02504 2.56485 133.56968 1.000 28.92492 359 GLU A N 1
ATOM 2821 C CA . GLU A 1 360 ? -3.51708 3.43824 134.62507 1.000 29.19249 359 GLU A CA 1
ATOM 2822 C C . GLU A 1 360 ? -4.44179 3.47472 135.84088 1.000 35.45727 359 GLU A C 1
ATOM 2823 O O . GLU A 1 360 ? -5.65771 3.33349 135.71188 1.000 36.55616 359 GLU A O 1
#

InterPro domains:
  IPR000719 Protein kinase domain [PF00069] (24-308)
  IPR000719 Protein kinase domain [PS50011] (24-308)
  IPR000719 Protein kinase domain [SM00220] (24-308)
  IPR003527 Mitogen-activated protein (MAP) kinase, conserved site [PS01351] (59-162)
  IPR008352 Mitogen-activated protein (MAP) kinase HOG-like [PR01773] (12-21)
  IPR008352 Mitogen-activated protein (MAP) kinase HOG-like [PR01773] (193-203)
  IPR008352 Mitogen-activated protein (MAP) kinase HOG-like [PR01773] (270-283)
  IPR008352 Mitogen-activated protein (MAP) kinase HOG-like [PR01773] (286-294)
  IPR008352 Mitogen-activated protein (MAP) kinase HOG-like [PR01773] (307-317)
  IPR011009 Protein kinase-like domain superfamily [SSF56112] (9-349)
  IPR017441 Protein kinase, ATP binding site [PS00107] (30-54)
  IPR038784 Mitogen-activated protein kinase 14 [cd07877] (6-350)
  IPR050117 Mitogen-activated protein (MAP) kinase [PTHR24055] (22-313)

Sequence (348 aa):
RPTFYRQELNKTIIWEVPERYQNLSPVGSGAYGSVCAAFDTKTGHRVAVKKLSSRPFQSIIHAKRTYRELRLLKHMKHENVIGLLDVFTPARSLEEFNDVYLVTHLMGADLNNNIIVVKKCCQQKKLLTDDHVQFLIYQILRGLKYIHSADIIHRDLKPSNLAVNEDSELKILDFGARHTYVATTRWYRAPEIMLNWMHYNQTVDIWSVGCIMAELLTGRTLFPGTDHIDQLKLILRLVGTPGAELLKKISSESARNYIQSLAQMPKMNFANVFIGANPLAVDLLEKMLVLDSDKRITAAQALAHAYFAQYHDPDDEPVADPYDQSFESRDLLIDEWKSLTYDEVISFVPPPLDQEEME

B-factor: mean 18.59, std 7.95, range [8.02, 79.05]

Nearest PDB structures (foldseek):
  6sp9-assembly1_A  TM=1.003E+00  e=2.100E-70  Mus musculus
  6y82-assembly1_A  TM=9.999E-01  e=6.032E-67  Mus musculus
  6ycu-assembly1_A  TM=9.997E-01  e=2.451E-66  Mus musculus
  3lhj-assembly1_A  TM=9.620E-01  e=1.801E-58  Homo sapiens
  3ha8-assembly1_A  TM=9.493E-01  e=1.216E-58  Homo sapiens